Protein 3LUL (pdb70)

B-factor: mean 16.95, std 9.6, range [2.0, 70.74]

Sequence (527 aa):
PTRVIEDKTPSFGIDDDRIFLGEG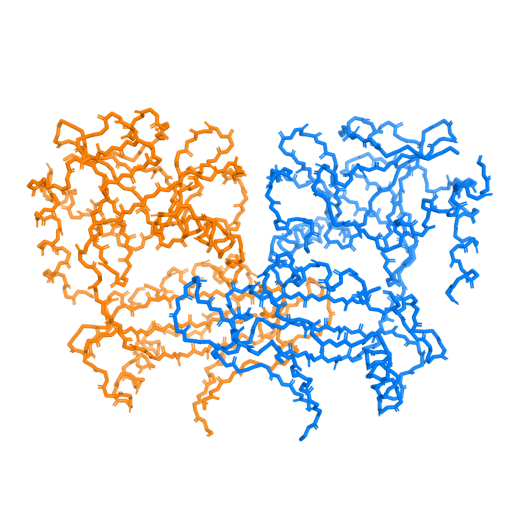LFETIRRVNSSKPSSFAYHWERLGNSARQLGIPFEEIISFDDWFEHLIQKIQKDNLYHGGIIKAILSGGPASSRGLAERGQVSQLIFQTFNYSSIQKHPVRLISINWLRDKANPLLYQLSVNYLEAIIAQQRQAIAVGADDALFFNTENHVTETTCANLFLIENNILYTPRVEDGILLPGITRARLLISSHCQQHKSSVQEISLTKKRIIEDADAVFLTNSLQGIRRVLSLDNIIIFEVNHPIIDKLIFLLNQDEPTRVIEEDKTPSFGIDDRIFLGEGLFETTIRVNSSKPSFAYHWERLGNSARQLGIPFEISFDDWFEEHLIQKIQKDNLYHGGIKAILSGGPASSRGLAERGQVSQLIFQTFNYSIQKHHPVVRRLISINWLRDKANPLYQLSVNYLEAIIAQRQAIAVGADDALFFNTENHVVTETTCANLFLIENNNILYTPRRVVEDGILPGITRARLLISSHCQQHKSVQEISLTKKRIEEDADAVFLTNSLQGIRRVLSLDNIIIFEVNHPIIDKLIFLLNQQDES

Radius of gyration: 24.42 Å; Cα contacts (8 Å, |Δi|>4): 1184; chains: 2; bounding box: 53×57×70 Å

Organism: Legionella pneumophila subsp. pneumophila (strain Philadelphia 1 / ATCC 33152 / DSM 7513) (NCBI:txid272624)

Secondary structure (DSSP, 8-state):
-EEEPPP------TTBGGGGT-EEEEEEEEETTEESS---HHHHHHHHHHHT------HHHHHHHHHHHHHHTT-SSEEEEEEEE--B--SSTT---SSEEEEEEEE------SPEEEEEEEEEE-TT-GGGG-----HHHHHHHHHHHHTT-SEEEEEETTSBEEEESS-EEEEEETTEEEE--GGGT----HHHHHHHHHHHHT--EEE---BHHHHHT-SEEEEEETTTEEEEEEEETTEE-----HHHHHHHHHHHHH-/-EEE---------TTBGGGGT-EEEEEEEEETTEETT---HHHHHHHHHHTT------HHHHHHHHHHHHHHTT-SSEEEEEEEE--B--SSTT---SSEEEEEEEE--PPP-SPEEEEEEEEEE-TT-GGGG-----HHHHHHHHHHHHTT-SEEEEEETTS-EEEESS-EEEEEETTEEEE--GGGT----HHHHHHHHHHHHT--EEE----HHHHHT-SEEEEEETTTEEEEEEEETTEE-----HHHHHHHHHHHH---

Solvent-accessible surface area: 22157 Å² total

InterPro domains:
  IPR001544 Aminotransferase class IV [PF01063] (27-246)
  IPR018300 Aminotransferase, class IV, conserved site [PS00770] (173-202)
  IPR036038 Aminotransferase-like, PLP-dependent enzymes [SSF56752] (20-267)
  IPR043131 Branched-chain-amino-acid aminotransferase-like, N-terminal [G3DSA:3.30.470.10] (1-115)
  IPR043132 Branched-chain-amino-acid aminotransferase-like, C-terminal [G3DSA:3.20.10.10] (116-271)
  IPR050571 Class-IV Pyridoxal-Phosphate-Dependent Aminotransferase [PTHR42743] (18-257)

Structure (mmCIF, N/CA/C/O backbone):
data_3LUL
#
_entry.id   3LUL
#
_cell.length_a   85.008
_cell.length_b   98.498
_cell.length_c   64.599
_cell.angle_alpha   90.000
_cell.angle_beta   90.000
_cell.angle_gamma   90.000
#
_symmetry.space_group_name_H-M   'P 21 21 2'
#
loop_
_entity.id
_entity.type
_entity.pdbx_description
1 polymer '4-amino-4-deoxychorismate lyase'
2 non-polymer 1,2-ETHANEDIOL
3 non-polymer 'PHOSPHATE ION'
4 water water
#
loop_
_atom_site.group_PDB
_atom_site.id
_atom_site.type_symbol
_atom_site.label_atom_id
_atom_site.label_alt_id
_atom_site.label_comp_id
_atom_site.label_asym_id
_atom_site.label_entity_id
_atom_site.label_seq_id
_atom_site.pdbx_PDB_ins_code
_atom_site.Cartn_x
_atom_site.Cartn_y
_atom_site.Cartn_z
_atom_site.occupancy
_atom_site.B_iso_or_equiv
_atom_site.auth_seq_id
_atom_site.auth_comp_id
_atom_site.auth_asym_id
_atom_site.auth_atom_id
_atom_site.pdbx_PDB_model_num
ATOM 9 N N . PRO A 1 3 ? 46.855 -7.906 24.539 1.00 32.02 2 PRO A N 1
ATOM 10 C CA . PRO A 1 3 ? 47.200 -6.918 23.519 1.00 28.76 2 PRO A CA 1
ATOM 11 C C . PRO A 1 3 ? 48.710 -6.556 23.440 1.00 24.45 2 PRO A C 1
ATOM 12 O O . PRO A 1 3 ? 49.047 -5.564 22.778 1.00 20.86 2 PRO A O 1
ATOM 16 N N . THR A 1 4 ? 49.595 -7.327 24.098 1.00 23.04 3 THR A N 1
ATOM 17 C CA . THR A 1 4 ? 51.073 -7.171 23.973 1.00 21.25 3 THR A CA 1
ATOM 18 C C . THR A 1 4 ? 51.729 -8.546 23.781 1.00 21.94 3 THR A C 1
ATOM 19 O O . THR A 1 4 ? 51.602 -9.448 24.629 1.00 25.57 3 THR A O 1
ATOM 23 N N . ARG A 1 5 ? 52.404 -8.733 22.656 1.00 19.62 4 ARG A N 1
ATOM 24 C CA . ARG A 1 5 ? 53.008 -10.007 22.335 1.00 19.43 4 ARG A CA 1
ATOM 25 C C . ARG A 1 5 ? 54.533 -9.912 22.375 1.00 20.04 4 ARG A C 1
ATOM 26 O O . ARG A 1 5 ? 55.101 -9.099 21.662 1.00 16.54 4 ARG A O 1
ATOM 34 N N . VAL A 1 6 ? 55.190 -10.805 23.122 1.00 18.75 5 VAL A N 1
ATOM 35 C CA . VAL A 1 6 ? 56.661 -10.961 23.018 1.00 18.91 5 VAL A CA 1
ATOM 36 C C . VAL A 1 6 ? 57.051 -11.849 21.831 1.00 19.21 5 VAL A C 1
ATOM 37 O O . VAL A 1 6 ? 56.627 -13.011 21.725 1.00 20.61 5 VAL A O 1
ATOM 41 N N . ILE A 1 7 ? 57.874 -11.310 20.941 1.00 19.15 6 ILE A N 1
ATOM 42 C CA . ILE A 1 7 ? 58.384 -12.065 19.824 1.00 20.05 6 ILE A CA 1
ATOM 43 C C . ILE A 1 7 ? 59.673 -12.711 20.301 1.00 25.94 6 ILE A C 1
ATOM 44 O O . ILE A 1 7 ? 60.641 -12.030 20.660 1.00 24.45 6 ILE A O 1
ATOM 49 N N . GLU A 1 8 ? 59.659 -14.042 20.316 1.00 32.48 7 GLU A N 1
ATOM 50 C CA . GLU A 1 8 ? 60.762 -14.852 20.840 1.00 35.93 7 GLU A CA 1
ATOM 51 C C . GLU A 1 8 ? 61.630 -15.309 19.658 1.00 37.84 7 GLU A C 1
ATOM 52 O O . GLU A 1 8 ? 61.250 -15.146 18.489 1.00 38.12 7 GLU A O 1
ATOM 58 N N . ASP A 1 9 ? 62.805 -15.855 19.961 1.00 41.67 8 ASP A N 1
ATOM 59 C CA . ASP A 1 9 ? 63.662 -16.487 18.935 1.00 44.20 8 ASP A CA 1
ATOM 60 C C . ASP A 1 9 ? 62.946 -17.736 18.344 1.00 46.76 8 ASP A C 1
ATOM 61 O O . ASP A 1 9 ? 62.225 -18.431 19.078 1.00 47.58 8 ASP A O 1
ATOM 66 N N . LYS A 1 10 ? 63.152 -18.027 17.052 1.00 49.04 9 LYS A N 1
ATOM 67 C CA . LYS A 1 10 ? 62.566 -19.227 16.415 1.00 50.35 9 LYS A CA 1
ATOM 68 C C . LYS A 1 10 ? 63.262 -19.651 15.112 1.00 51.72 9 LYS A C 1
ATOM 69 O O . LYS A 1 10 ? 64.484 -19.538 14.962 1.00 52.32 9 LYS A O 1
ATOM 76 N N . THR A 1 14 ? 67.104 -15.238 15.436 1.00 49.10 13 THR A N 1
ATOM 77 C CA . THR A 1 14 ? 66.697 -13.862 15.862 1.00 47.37 13 THR A CA 1
ATOM 78 C C . THR A 1 14 ? 65.338 -13.319 15.335 1.00 43.97 13 THR A C 1
ATOM 79 O O . THR A 1 14 ? 65.088 -13.344 14.134 1.00 44.17 13 THR A O 1
ATOM 83 N N . PRO A 1 15 ? 64.487 -12.763 16.231 1.00 39.09 14 PRO A N 1
ATOM 84 C CA . PRO A 1 15 ? 63.182 -12.231 15.788 1.00 35.16 14 PRO A CA 1
ATOM 85 C C . PRO A 1 15 ? 63.235 -10.825 15.163 1.00 30.86 14 PRO A C 1
ATOM 86 O O . PRO A 1 15 ? 64.205 -10.085 15.398 1.00 30.47 14 PRO A O 1
ATOM 90 N N . SER A 1 16 ? 62.216 -10.457 14.379 1.00 25.57 15 SER A N 1
ATOM 91 C CA . SER A 1 16 ? 62.052 -9.041 13.993 1.00 23.85 15 SER A CA 1
ATOM 92 C C . SER A 1 16 ? 60.600 -8.645 13.751 1.00 20.07 15 SER A C 1
ATOM 93 O O . SER A 1 16 ? 59.675 -9.423 13.940 1.00 17.54 15 SER A O 1
ATOM 96 N N . PHE A 1 17 ? 60.434 -7.394 13.356 1.00 16.50 16 PHE A N 1
ATOM 97 C CA . PHE A 1 17 ? 59.119 -6.804 13.162 1.00 15.94 16 PHE A CA 1
ATOM 98 C C . PHE A 1 17 ? 58.749 -6.914 11.689 1.00 14.59 16 PHE A C 1
ATOM 99 O O . PHE A 1 17 ? 59.596 -6.739 10.847 1.00 14.87 16 PHE A O 1
ATOM 107 N N . GLY A 1 18 ? 57.476 -7.161 11.380 1.00 13.67 17 GLY A N 1
ATOM 108 C CA . GLY A 1 18 ? 56.998 -7.199 10.014 1.00 13.55 17 GLY A CA 1
ATOM 109 C C . GLY A 1 18 ? 56.827 -5.839 9.364 1.00 14.09 17 GLY A C 1
ATOM 110 O O . GLY A 1 18 ? 56.690 -4.820 10.053 1.00 10.81 17 GLY A O 1
ATOM 111 N N . ILE A 1 19 ? 56.784 -5.829 8.027 1.00 13.23 18 ILE A N 1
ATOM 112 C CA . ILE A 1 19 ? 56.846 -4.567 7.271 1.00 13.49 18 ILE A CA 1
ATOM 113 C C . ILE A 1 19 ? 55.587 -3.706 7.465 1.00 14.90 18 ILE A C 1
ATOM 114 O O . ILE A 1 19 ? 55.647 -2.497 7.242 1.00 13.36 18 ILE A O 1
ATOM 119 N N . ASP A 1 20 ? 54.473 -4.352 7.853 1.00 12.34 19 ASP A N 1
ATOM 120 C CA A ASP A 1 20 ? 53.227 -3.665 8.240 0.70 14.13 19 ASP A CA 1
ATOM 121 C CA B ASP A 1 20 ? 53.232 -3.646 8.228 0.30 13.07 19 ASP A CA 1
ATOM 122 C C . ASP A 1 20 ? 53.252 -3.094 9.666 1.00 13.48 19 ASP A C 1
ATOM 123 O O . ASP A 1 20 ? 52.311 -2.469 10.099 1.00 12.02 19 ASP A O 1
ATOM 132 N N . ASP A 1 21 ? 54.319 -3.330 10.421 1.00 12.59 20 ASP A N 1
ATOM 133 C CA . ASP A 1 21 ? 54.391 -2.803 11.808 1.00 10.86 20 ASP A CA 1
ATOM 134 C C . ASP A 1 21 ? 54.592 -1.275 11.818 1.00 10.26 20 ASP A C 1
ATOM 135 O O . ASP A 1 21 ? 55.372 -0.718 11.056 1.00 8.32 20 ASP A O 1
ATOM 140 N N . ARG A 1 22 ? 53.872 -0.591 12.706 1.00 10.94 21 ARG A N 1
ATOM 141 C CA . ARG A 1 22 ? 53.919 0.859 12.778 1.00 11.85 21 ARG A CA 1
ATOM 142 C C . ARG A 1 22 ? 55.243 1.430 13.330 1.00 9.15 21 ARG A C 1
ATOM 143 O O . ARG A 1 22 ? 55.483 2.645 13.275 1.00 7.50 21 ARG A O 1
ATOM 151 N N . ILE A 1 23 ? 56.127 0.552 13.784 1.00 9.63 22 ILE A N 1
ATOM 152 C CA . ILE A 1 23 ? 57.493 0.972 14.119 1.00 10.52 22 ILE A CA 1
ATOM 153 C C . ILE A 1 23 ? 58.205 1.619 12.904 1.00 11.10 22 ILE A C 1
ATOM 154 O O . ILE A 1 23 ? 59.070 2.486 13.084 1.00 11.07 22 ILE A O 1
ATOM 159 N N . PHE A 1 24 ? 57.850 1.215 11.685 1.00 9.25 23 PHE A N 1
ATOM 160 C CA . PHE A 1 24 ? 58.463 1.798 10.486 1.00 10.01 23 PHE A CA 1
ATOM 161 C C . PHE A 1 24 ? 57.963 3.202 10.115 1.00 11.77 23 PHE A C 1
ATOM 162 O O . PHE A 1 24 ? 58.508 3.818 9.205 1.00 12.42 23 PHE A O 1
ATOM 170 N N . LEU A 1 25 ? 56.958 3.680 10.859 1.00 10.10 24 LEU A N 1
ATOM 171 C CA . LEU A 1 25 ? 56.507 5.071 10.911 1.00 12.06 24 LEU A CA 1
ATOM 172 C C . LEU A 1 25 ? 57.056 5.840 12.124 1.00 12.53 24 LEU A C 1
ATOM 173 O O . LEU A 1 25 ? 56.777 7.026 12.296 1.00 12.39 24 LEU A O 1
ATOM 178 N N . GLY A 1 26 ? 57.858 5.175 12.953 1.00 10.03 25 GLY A N 1
ATOM 179 C CA . GLY A 1 26 ? 58.391 5.780 14.161 1.00 8.94 25 GLY A CA 1
ATOM 180 C C . GLY A 1 26 ? 57.622 5.466 15.425 1.00 6.51 25 GLY A C 1
ATOM 181 O O . GLY A 1 26 ? 57.989 5.950 16.483 1.00 9.22 25 GLY A O 1
ATOM 182 N N . GLU A 1 27 ? 56.576 4.641 15.331 1.00 7.80 26 GLU A N 1
ATOM 183 C CA . GLU A 1 27 ? 55.803 4.269 16.517 1.00 8.18 26 GLU A CA 1
ATOM 184 C C . GLU A 1 27 ? 56.429 3.084 17.253 1.00 9.70 26 GLU A C 1
ATOM 185 O O . GLU A 1 27 ? 56.002 1.909 17.107 1.00 8.86 26 GLU A O 1
ATOM 191 N N . GLY A 1 28 ? 57.484 3.419 17.994 1.00 7.47 27 GLY A N 1
ATOM 192 C CA . GLY A 1 28 ? 58.238 2.469 18.760 1.00 9.08 27 GLY A CA 1
ATOM 193 C C . GLY A 1 28 ? 58.947 3.133 19.897 1.00 9.05 27 GLY A C 1
ATOM 194 O O . GLY A 1 28 ? 59.377 4.293 19.781 1.00 10.85 27 GLY A O 1
ATOM 195 N N . LEU A 1 29 ? 59.062 2.391 20.989 1.00 6.56 28 LEU A N 1
ATOM 196 C CA . LEU A 1 29 ? 59.721 2.843 22.196 1.00 5.94 28 LEU A CA 1
ATOM 197 C C . LEU A 1 29 ? 60.778 1.817 22.576 1.00 7.97 28 LEU A C 1
ATOM 198 O O . LEU A 1 29 ? 60.653 0.608 22.214 1.00 8.83 28 LEU A O 1
ATOM 203 N N . PHE A 1 30 ? 61.794 2.266 23.316 1.00 8.39 29 PHE A N 1
ATOM 204 C CA . PHE A 1 30 ? 62.838 1.372 23.791 1.00 8.56 29 PHE A CA 1
ATOM 205 C C . PHE A 1 30 ? 63.337 1.666 25.208 1.00 8.95 29 PHE A C 1
ATOM 206 O O . PHE A 1 30 ? 63.160 2.772 25.755 1.00 9.29 29 PHE A O 1
ATOM 214 N N . GLU A 1 31 ? 63.947 0.640 25.816 1.00 9.34 30 GLU A N 1
ATOM 215 C CA . GLU A 1 31 ? 64.671 0.791 27.063 1.00 7.96 30 GLU A CA 1
ATOM 216 C C . GLU A 1 31 ? 65.983 0.072 26.893 1.00 8.12 30 GLU A C 1
ATOM 217 O O . GLU A 1 31 ? 66.011 -0.963 26.267 1.00 8.40 30 GLU A O 1
ATOM 223 N N . THR A 1 32 ? 67.041 0.651 27.447 1.00 8.96 31 THR A N 1
ATOM 224 C CA . THR A 1 32 ? 68.378 0.076 27.447 1.00 10.05 31 THR A CA 1
ATOM 225 C C . THR A 1 32 ? 68.781 -0.163 28.901 1.00 11.38 31 THR A C 1
ATOM 226 O O . THR A 1 32 ? 68.948 0.799 29.679 1.00 12.75 31 THR A O 1
ATOM 230 N N . ILE A 1 33 ? 68.950 -1.444 29.239 1.00 10.27 32 ILE A N 1
ATOM 231 C CA . ILE A 1 33 ? 69.110 -1.901 30.596 1.00 9.66 32 ILE A CA 1
ATOM 232 C C . ILE A 1 33 ? 70.520 -2.481 30.759 1.00 11.29 32 ILE A C 1
ATOM 233 O O . ILE A 1 33 ? 70.933 -3.367 30.010 1.00 11.71 32 ILE A O 1
ATOM 238 N N . ARG A 1 34 ? 71.267 -1.969 31.724 1.00 8.69 33 ARG A N 1
ATOM 239 C CA A ARG A 1 34 ? 72.595 -2.498 31.997 0.50 8.31 33 ARG A CA 1
ATOM 240 C CA B ARG A 1 34 ? 72.593 -2.497 31.998 0.50 8.39 33 ARG A CA 1
ATOM 241 C C . ARG A 1 34 ? 72.464 -3.835 32.742 1.00 10.02 33 ARG A C 1
ATOM 242 O O . ARG A 1 34 ? 71.561 -4.020 33.567 1.00 10.95 33 ARG A O 1
ATOM 257 N N . VAL A 1 35 ? 73.367 -4.773 32.433 1.00 8.20 34 VAL A N 1
ATOM 258 C CA . VAL A 1 35 ? 73.400 -6.075 33.097 1.00 7.11 34 VAL A CA 1
ATOM 259 C C . VAL A 1 35 ? 74.807 -6.234 33.707 1.00 9.56 34 VAL A C 1
ATOM 260 O O . VAL A 1 35 ? 75.817 -6.041 33.006 1.00 7.91 34 VAL A O 1
ATOM 264 N N . ASN A 1 36 ? 74.852 -6.577 34.988 1.00 9.94 35 ASN A N 1
ATOM 265 C CA . ASN A 1 36 ? 76.093 -6.670 35.777 1.00 12.72 35 ASN A CA 1
ATOM 266 C C . ASN A 1 36 ? 76.084 -8.011 36.470 1.00 12.11 35 ASN A C 1
ATOM 267 O O . ASN A 1 36 ? 75.169 -8.312 37.246 1.00 10.86 35 ASN A O 1
ATOM 272 N N . SER A 1 37 ? 77.081 -8.836 36.162 1.00 10.65 36 SER A N 1
ATOM 273 C CA . SER A 1 37 ? 77.208 -10.159 36.685 1.00 13.17 36 SER A CA 1
ATOM 274 C C . SER A 1 37 ? 75.919 -10.968 36.525 1.00 12.92 36 SER A C 1
ATOM 275 O O . SER A 1 37 ? 75.508 -11.649 37.449 1.00 12.37 36 SER A O 1
ATOM 278 N N . SER A 1 38 ? 75.285 -10.851 35.349 1.00 9.30 37 SER A N 1
ATOM 279 C CA . SER A 1 38 ? 74.067 -11.546 34.951 1.00 11.21 37 SER A CA 1
ATOM 280 C C . SER A 1 38 ? 72.769 -10.966 35.537 1.00 12.88 37 SER A C 1
ATOM 281 O O . SER A 1 38 ? 71.731 -11.565 35.334 1.00 14.11 37 SER A O 1
ATOM 284 N N . LYS A 1 39 ? 72.832 -9.864 36.286 1.00 12.32 38 LYS A N 1
ATOM 285 C CA . LYS A 1 39 ? 71.625 -9.292 36.906 1.00 13.32 38 LYS A CA 1
ATOM 286 C C . LYS A 1 39 ? 71.282 -7.974 36.226 1.00 12.21 38 LYS A C 1
ATOM 287 O O . LYS A 1 39 ? 72.135 -7.085 36.135 1.00 12.58 38 LYS A O 1
ATOM 293 N N . PRO A 1 40 ? 70.050 -7.845 35.750 1.00 12.21 39 PRO A N 1
ATOM 294 C CA . PRO A 1 40 ? 69.686 -6.522 35.186 1.00 11.29 39 PRO A CA 1
ATOM 295 C C . PRO A 1 40 ? 69.602 -5.480 36.280 1.00 11.46 39 PRO A C 1
ATOM 296 O O . PRO A 1 40 ? 69.199 -5.782 37.405 1.00 16.06 39 PRO A O 1
ATOM 300 N N . SER A 1 41 ? 70.024 -4.273 35.956 1.00 10.97 40 SER A N 1
ATOM 301 C CA A SER A 1 41 ? 70.102 -3.152 36.866 0.50 13.55 40 SER A CA 1
ATOM 302 C CA B SER A 1 41 ? 70.047 -3.196 36.929 0.50 12.69 40 SER A CA 1
ATOM 303 C C . SER A 1 41 ? 68.803 -2.334 36.747 1.00 12.51 40 SER A C 1
ATOM 304 O O . SER A 1 41 ? 68.431 -1.974 35.654 1.00 9.81 40 SER A O 1
ATOM 309 N N . PHE A 1 42 ? 68.137 -2.037 37.858 1.00 12.62 41 PHE A N 1
ATOM 310 C CA . PHE A 1 42 ? 66.944 -1.165 37.860 1.00 11.51 41 PHE A CA 1
ATOM 311 C C . PHE A 1 42 ? 65.832 -1.574 36.892 1.00 9.03 41 PHE A C 1
ATOM 312 O O . PHE A 1 42 ? 65.211 -0.730 36.218 1.00 10.51 41 PHE A O 1
ATOM 320 N N . ALA A 1 43 ? 65.542 -2.882 36.857 1.00 8.26 42 ALA A N 1
ATOM 321 C CA . ALA A 1 43 ? 64.584 -3.425 35.914 1.00 8.87 42 ALA A CA 1
ATOM 322 C C . ALA A 1 43 ? 63.238 -2.771 36.111 1.00 10.22 42 ALA A C 1
ATOM 323 O O . ALA A 1 43 ? 62.525 -2.550 35.135 1.00 9.36 42 ALA A O 1
ATOM 325 N N . TYR A 1 44 ? 62.885 -2.486 37.376 1.00 9.46 43 TYR A N 1
ATOM 326 C CA . TYR A 1 44 ? 61.584 -1.888 37.684 1.00 9.77 43 TYR A CA 1
ATOM 327 C C . TYR A 1 44 ? 61.460 -0.488 37.119 1.00 6.56 43 TYR A C 1
ATOM 328 O O . TYR A 1 44 ? 60.431 -0.133 36.518 1.00 8.29 43 TYR A O 1
ATOM 350 N N . HIS A 1 46 ? 62.986 0.848 34.634 1.00 8.87 45 HIS A N 1
ATOM 351 C CA . HIS A 1 46 ? 62.893 0.702 33.169 1.00 8.40 45 HIS A CA 1
ATOM 352 C C . HIS A 1 46 ? 61.510 0.278 32.694 1.00 8.62 45 HIS A C 1
ATOM 353 O O . HIS A 1 46 ? 60.946 0.854 31.773 1.00 8.75 45 HIS A O 1
ATOM 360 N N . TRP A 1 47 ? 60.919 -0.702 33.374 1.00 8.05 46 TRP A N 1
ATOM 361 C CA . TRP A 1 47 ? 59.562 -1.134 33.090 1.00 8.67 46 TRP A CA 1
ATOM 362 C C . TRP A 1 47 ? 58.535 -0.005 33.326 1.00 7.96 46 TRP A C 1
ATOM 363 O O . TRP A 1 47 ? 57.596 0.159 32.570 1.00 7.46 46 TRP A O 1
ATOM 374 N N . GLU A 1 48 ? 58.715 0.725 34.405 1.00 8.98 47 GLU A N 1
ATOM 375 C CA . GLU A 1 48 ? 57.816 1.813 34.772 1.00 9.61 47 GLU A CA 1
ATOM 376 C C . GLU A 1 48 ? 57.805 2.910 33.713 1.00 9.51 47 GLU A C 1
ATOM 377 O O . GLU A 1 48 ? 56.760 3.367 33.274 1.00 8.71 47 GLU A O 1
ATOM 383 N N . ARG A 1 49 ? 58.989 3.322 33.284 1.00 7.16 48 ARG A N 1
ATOM 384 C CA . ARG A 1 49 ? 59.098 4.335 32.240 1.00 6.93 48 ARG A CA 1
ATOM 385 C C . ARG A 1 49 ? 58.504 3.903 30.911 1.00 7.36 48 ARG A C 1
ATOM 386 O O . ARG A 1 49 ? 57.750 4.649 30.300 1.00 9.56 48 ARG A O 1
ATOM 394 N N . LEU A 1 50 ? 58.863 2.710 30.455 1.00 7.57 49 LEU A N 1
ATOM 395 C CA . LEU A 1 50 ? 58.326 2.185 29.201 1.00 8.23 49 LEU A CA 1
ATOM 396 C C . LEU A 1 50 ? 56.802 2.136 29.252 1.00 10.35 49 LEU A C 1
ATOM 397 O O . LEU A 1 50 ? 56.143 2.519 28.293 1.00 7.90 49 LEU A O 1
ATOM 402 N N . GLY A 1 51 ? 56.247 1.664 30.376 1.00 9.41 50 GLY A N 1
ATOM 403 C CA . GLY A 1 51 ? 54.782 1.594 30.554 1.00 12.36 50 GLY A CA 1
ATOM 404 C C . GLY A 1 51 ? 54.111 2.956 30.523 1.00 10.13 50 GLY A C 1
ATOM 405 O O . GLY A 1 51 ? 53.043 3.134 29.889 1.00 9.36 50 GLY A O 1
ATOM 406 N N . ASN A 1 52 ? 54.725 3.918 31.202 1.00 12.04 51 ASN A N 1
ATOM 407 C CA . ASN A 1 52 ? 54.244 5.306 31.221 1.00 11.74 51 ASN A CA 1
ATOM 408 C C . ASN A 1 52 ? 54.206 5.915 29.821 1.00 11.32 51 ASN A C 1
ATOM 409 O O . ASN A 1 52 ? 53.188 6.524 29.397 1.00 9.49 51 ASN A O 1
ATOM 414 N N . SER A 1 53 ? 55.297 5.752 29.104 1.00 9.24 52 SER A N 1
ATOM 415 C CA . SER A 1 53 ? 55.367 6.164 27.690 1.00 10.77 52 SER A CA 1
ATOM 416 C C . SER A 1 53 ? 54.394 5.444 26.752 1.00 8.16 52 SER A C 1
ATOM 417 O O . SER A 1 53 ? 53.802 6.105 25.903 1.00 9.63 52 SER A O 1
ATOM 420 N N . ALA A 1 54 ? 54.233 4.119 26.894 1.00 7.67 53 ALA A N 1
ATOM 421 C CA . ALA A 1 54 ? 53.324 3.360 26.063 1.00 8.47 53 ALA A CA 1
ATOM 422 C C . ALA A 1 54 ? 51.896 3.877 26.304 1.00 10.26 53 ALA A C 1
ATOM 423 O O . ALA A 1 54 ? 51.136 4.096 25.364 1.00 12.52 53 ALA A O 1
ATOM 425 N N . ARG A 1 55 ? 51.564 4.107 27.575 1.00 12.98 54 ARG A N 1
ATOM 426 C CA . ARG A 1 55 ? 50.246 4.671 27.943 1.00 14.13 54 ARG A CA 1
ATOM 427 C C . ARG A 1 55 ? 50.013 6.053 27.325 1.00 15.65 54 ARG A C 1
ATOM 428 O O . ARG A 1 55 ? 48.936 6.317 26.786 1.00 14.53 54 ARG A O 1
ATOM 436 N N . GLN A 1 56 ? 51.013 6.925 27.383 1.00 14.44 55 GLN A N 1
ATOM 437 C CA . GLN A 1 56 ? 50.930 8.207 26.702 1.00 14.22 55 GLN A CA 1
ATOM 438 C C . GLN A 1 56 ? 50.644 8.090 25.196 1.00 14.74 55 GLN A C 1
ATOM 439 O O . GLN A 1 56 ? 49.926 8.944 24.634 1.00 18.43 55 GLN A O 1
ATOM 445 N N . LEU A 1 57 ? 51.216 7.089 24.530 1.00 12.36 56 LEU A N 1
ATOM 446 C CA . LEU A 1 57 ? 51.093 6.920 23.067 1.00 13.16 56 LEU A CA 1
ATOM 447 C C . LEU A 1 57 ? 49.913 6.014 22.656 1.00 16.29 56 LEU A C 1
ATOM 448 O O . LEU A 1 57 ? 49.702 5.746 21.455 1.00 16.55 56 LEU A O 1
ATOM 453 N N . GLY A 1 58 ? 49.156 5.539 23.649 1.00 14.26 57 GLY A N 1
ATOM 454 C CA . GLY A 1 58 ? 48.123 4.549 23.396 1.00 14.46 57 GLY A CA 1
ATOM 455 C C . GLY A 1 58 ? 48.569 3.186 22.889 1.00 14.60 57 GLY A C 1
ATOM 456 O O . GLY A 1 58 ? 47.764 2.458 22.355 1.00 15.12 57 GLY A O 1
ATOM 457 N N . ILE A 1 59 ? 49.844 2.840 23.049 1.00 11.23 58 ILE A N 1
ATOM 458 C CA . ILE A 1 59 ? 50.355 1.514 22.723 1.00 11.25 58 ILE A CA 1
ATOM 459 C C . ILE A 1 59 ? 50.091 0.576 23.895 1.00 12.91 58 ILE A C 1
ATOM 460 O O . ILE A 1 59 ? 50.509 0.888 25.042 1.00 13.59 58 ILE A O 1
ATOM 465 N N . PRO A 1 60 ? 49.423 -0.569 23.642 1.00 13.10 59 PRO A N 1
ATOM 466 C CA . PRO A 1 60 ? 49.194 -1.500 24.745 1.00 15.96 59 PRO A CA 1
ATOM 467 C C . PRO A 1 60 ? 50.490 -1.982 25.376 1.00 15.74 59 PRO A C 1
ATOM 468 O O . PRO A 1 60 ? 51.436 -2.253 24.668 1.00 15.64 59 PRO A O 1
ATOM 472 N N . PHE A 1 61 ? 50.531 -2.033 26.707 1.00 15.56 60 PHE A N 1
ATOM 473 C CA . PHE A 1 61 ? 51.663 -2.594 27.427 1.00 15.19 60 PHE A CA 1
ATOM 474 C C . PHE A 1 61 ? 51.120 -3.365 28.623 1.00 18.02 60 PHE A C 1
ATOM 475 O O . PHE A 1 61 ? 51.195 -2.925 29.791 1.00 20.76 60 PHE A O 1
ATOM 483 N N . GLU A 1 62 ? 50.565 -4.515 28.288 1.00 18.88 61 GLU A N 1
ATOM 484 C CA A GLU A 1 62 ? 49.969 -5.450 29.246 0.50 20.94 61 GLU A CA 1
ATOM 485 C CA B GLU A 1 62 ? 49.994 -5.408 29.293 0.50 20.27 61 GLU A CA 1
ATOM 486 C C . GLU A 1 62 ? 51.017 -6.505 29.535 1.00 21.20 61 GLU A C 1
ATOM 487 O O . GLU A 1 62 ? 50.932 -7.650 29.042 1.00 26.15 61 GLU A O 1
ATOM 498 N N . ILE A 1 63 ? 52.037 -6.091 30.252 1.00 16.99 62 ILE A N 1
ATOM 499 C CA A ILE A 1 63 ? 53.132 -6.951 30.691 0.40 15.14 62 ILE A CA 1
ATOM 500 C CA B ILE A 1 63 ? 53.030 -7.023 30.729 0.60 14.21 62 ILE A CA 1
ATOM 501 C C . ILE A 1 63 ? 53.304 -6.597 32.158 1.00 12.74 62 ILE A C 1
ATOM 502 O O . ILE A 1 63 ? 53.585 -5.435 32.466 1.00 10.48 62 ILE A O 1
ATOM 511 N N . SER A 1 64 ? 53.149 -7.553 33.060 1.00 12.05 63 SER A N 1
ATOM 512 C CA . SER A 1 64 ? 53.348 -7.273 34.479 1.00 12.22 63 SER A CA 1
ATOM 513 C C . SER A 1 64 ? 54.823 -7.095 34.719 1.00 10.47 63 SER A C 1
ATOM 514 O O . SER A 1 64 ? 55.640 -7.505 33.887 1.00 10.00 63 SER A O 1
ATOM 517 N N . PHE A 1 65 ? 55.179 -6.461 35.821 1.00 11.08 64 PHE A N 1
ATOM 518 C CA . PHE A 1 65 ? 56.595 -6.361 36.128 1.00 10.39 64 PHE A CA 1
ATOM 519 C C . PHE A 1 65 ? 57.222 -7.757 36.238 1.00 10.44 64 PHE A C 1
ATOM 520 O O . PHE A 1 65 ? 58.315 -7.983 35.757 1.00 9.34 64 PHE A O 1
ATOM 528 N N . ASP A 1 66 ? 56.523 -8.702 36.860 1.00 10.58 65 ASP A N 1
ATOM 529 C CA . ASP A 1 66 ? 57.094 -10.050 37.024 1.00 10.71 65 ASP A CA 1
ATOM 530 C C . ASP A 1 66 ? 57.358 -10.715 35.706 1.00 10.55 65 ASP A C 1
ATOM 531 O O . ASP A 1 66 ? 58.378 -11.336 35.538 1.00 11.10 65 ASP A O 1
ATOM 536 N N . ASP A 1 67 ? 56.431 -10.564 34.765 1.00 9.68 66 ASP A N 1
ATOM 537 C CA . ASP A 1 67 ? 56.596 -11.088 33.437 1.00 10.79 66 ASP A CA 1
ATOM 538 C C . ASP A 1 67 ? 57.808 -10.445 32.727 1.00 8.83 66 ASP A C 1
ATOM 539 O O . ASP A 1 67 ? 58.588 -11.122 32.054 1.00 10.67 66 ASP A O 1
ATOM 544 N N . TRP A 1 68 ? 57.888 -9.119 32.833 1.00 10.52 67 TRP A N 1
ATOM 545 C CA . TRP A 1 68 ? 58.997 -8.354 32.288 1.00 8.60 67 TRP A CA 1
ATOM 546 C C . TRP A 1 68 ? 60.329 -8.858 32.813 1.00 9.39 67 TRP A C 1
ATOM 547 O O . TRP A 1 68 ? 61.258 -9.145 32.045 1.00 8.90 67 TRP A O 1
ATOM 558 N N . PHE A 1 69 ? 60.420 -8.998 34.127 1.00 11.05 68 PHE A N 1
ATOM 559 C CA . PHE A 1 69 ? 61.669 -9.456 34.739 1.00 9.81 68 PHE A CA 1
ATOM 560 C C . PHE A 1 69 ? 62.034 -10.870 34.280 1.00 9.97 68 PHE A C 1
ATOM 561 O O . PHE A 1 69 ? 63.192 -11.157 33.942 1.00 8.40 68 PHE A O 1
ATOM 569 N N . GLU A 1 70 ? 61.037 -11.741 34.249 1.00 9.52 69 GLU A N 1
ATOM 570 C CA . GLU A 1 70 ? 61.250 -13.101 33.768 1.00 9.33 69 GLU A CA 1
ATOM 571 C C . GLU A 1 70 ? 61.782 -13.101 32.355 1.00 10.94 69 GLU A C 1
ATOM 572 O O . GLU A 1 70 ? 62.692 -13.849 32.056 1.00 9.62 69 GLU A O 1
ATOM 578 N N . HIS A 1 71 ? 61.219 -12.270 31.476 1.00 9.99 70 HIS A N 1
ATOM 579 C CA . HIS A 1 71 ? 61.762 -12.168 30.113 1.00 10.57 70 HIS A CA 1
ATOM 580 C C . HIS A 1 71 ? 63.221 -11.736 30.074 1.00 11.02 70 HIS A C 1
ATOM 581 O O . HIS A 1 71 ? 64.028 -12.329 29.342 1.00 10.60 70 HIS A O 1
ATOM 588 N N . LEU A 1 72 ? 63.575 -10.755 30.893 1.00 10.19 71 LEU A N 1
ATOM 589 C CA . LEU A 1 72 ? 64.959 -10.304 30.974 1.00 12.01 71 LEU A CA 1
ATOM 590 C C . LEU A 1 72 ? 65.915 -11.398 31.400 1.00 10.51 71 LEU A C 1
ATOM 591 O O . LEU A 1 72 ? 66.961 -11.598 30.786 1.00 11.39 71 LEU A O 1
ATOM 596 N N . ILE A 1 73 ? 65.572 -12.096 32.469 1.00 10.54 72 ILE A N 1
ATOM 597 C CA . ILE A 1 73 ? 66.443 -13.164 32.995 1.00 11.54 72 ILE A CA 1
ATOM 598 C C . ILE A 1 73 ? 66.576 -14.307 31.998 1.00 10.40 72 ILE A C 1
ATOM 599 O O . ILE A 1 73 ? 67.665 -14.881 31.836 1.00 8.08 72 ILE A O 1
ATOM 604 N N . GLN A 1 74 ? 65.481 -14.673 31.336 1.00 11.43 73 GLN A N 1
ATOM 605 C CA . GLN A 1 74 ? 65.535 -15.752 30.341 1.00 12.07 73 GLN A CA 1
ATOM 606 C C . GLN A 1 74 ? 66.441 -15.417 29.164 1.00 12.96 73 GLN A C 1
ATOM 607 O O . GLN A 1 74 ? 67.170 -16.250 28.641 1.00 10.90 73 GLN A O 1
ATOM 613 N N . LYS A 1 75 ? 66.422 -14.158 28.771 1.00 10.23 74 LYS A N 1
ATOM 614 C CA . LYS A 1 75 ? 67.236 -13.722 27.683 1.00 14.21 74 LYS A CA 1
ATOM 615 C C . LYS A 1 75 ? 68.721 -13.684 28.105 1.00 11.38 74 LYS A C 1
ATOM 616 O O . LYS A 1 75 ? 69.566 -14.112 27.363 1.00 11.51 74 LYS A O 1
ATOM 622 N N . ILE A 1 76 ? 69.008 -13.200 29.315 1.00 11.88 75 ILE A N 1
ATOM 623 C CA . ILE A 1 76 ? 70.359 -13.183 29.870 1.00 13.84 75 ILE A CA 1
ATOM 624 C C . ILE A 1 76 ? 70.939 -14.568 29.877 1.00 15.34 75 ILE A C 1
ATOM 625 O O . ILE A 1 76 ? 72.056 -14.781 29.399 1.00 14.71 75 ILE A O 1
ATOM 630 N N . GLN A 1 77 ? 70.168 -15.520 30.407 1.00 14.31 76 GLN A N 1
ATOM 631 C CA . GLN A 1 77 ? 70.568 -16.915 30.421 1.00 15.41 76 GLN A CA 1
ATOM 632 C C . GLN A 1 77 ? 70.816 -17.533 29.048 1.00 15.10 76 GLN A C 1
ATOM 633 O O . GLN A 1 77 ? 71.843 -18.193 28.809 1.00 13.08 76 GLN A O 1
ATOM 639 N N . LYS A 1 78 ? 69.847 -17.365 28.163 1.00 13.92 77 LYS A N 1
ATOM 640 C CA . LYS A 1 78 ? 69.917 -17.941 26.819 1.00 15.82 77 LYS A CA 1
ATOM 641 C C . LYS A 1 78 ? 71.137 -17.455 26.045 1.00 14.37 77 LYS A C 1
ATOM 642 O O . LYS A 1 78 ? 71.809 -18.241 25.396 1.00 13.69 77 LYS A O 1
ATOM 648 N N . ASP A 1 79 ? 71.446 -16.166 26.174 1.00 14.69 78 ASP A N 1
ATOM 649 C CA . ASP A 1 79 ? 72.590 -15.561 25.481 1.00 14.47 78 ASP A CA 1
ATOM 650 C C . ASP A 1 79 ? 73.921 -15.569 26.242 1.00 14.27 78 ASP A C 1
ATOM 651 O O . ASP A 1 79 ? 74.912 -15.009 25.755 1.00 12.01 78 ASP A O 1
ATOM 656 N N . ASN A 1 80 ? 73.967 -16.174 27.425 1.00 12.69 79 ASN A N 1
ATOM 657 C CA . ASN A 1 80 ? 75.167 -16.148 28.253 1.00 15.67 79 ASN A CA 1
ATOM 658 C C . ASN A 1 80 ? 75.697 -14.766 28.540 1.00 13.30 79 ASN A C 1
ATOM 659 O O . ASN A 1 80 ? 76.884 -14.555 28.591 1.00 13.91 79 ASN A O 1
ATOM 664 N N . LEU A 1 81 ? 74.783 -13.826 28.778 1.00 9.43 80 LEU A N 1
ATOM 665 C CA . LEU A 1 81 ? 75.166 -12.487 29.113 1.00 9.24 80 LEU A CA 1
ATOM 666 C C . LEU A 1 81 ? 75.566 -12.397 30.575 1.00 11.03 80 LEU A C 1
ATOM 667 O O . LEU A 1 81 ? 74.808 -12.784 31.461 1.00 11.51 80 LEU A O 1
ATOM 672 N N . TYR A 1 82 ? 76.780 -11.903 30.813 1.00 8.03 81 TYR A N 1
ATOM 673 C CA . TYR A 1 82 ? 77.269 -11.640 32.152 1.00 8.30 81 TYR A CA 1
ATOM 674 C C . TYR A 1 82 ? 77.404 -10.154 32.438 1.00 8.96 81 TYR A C 1
ATOM 675 O O . TYR A 1 82 ? 76.722 -9.632 33.355 1.00 10.00 81 TYR A O 1
ATOM 684 N N . HIS A 1 83 ? 78.260 -9.455 31.673 1.00 6.14 82 HIS A N 1
ATOM 685 C CA . HIS A 1 83 ? 78.326 -7.995 31.678 1.00 9.38 82 HIS A CA 1
ATOM 686 C C . HIS A 1 83 ? 77.920 -7.498 30.310 1.00 8.63 82 HIS A C 1
ATOM 687 O O . HIS A 1 83 ? 78.482 -7.908 29.291 1.00 9.29 82 HIS A O 1
ATOM 694 N N . GLY A 1 84 ? 76.972 -6.576 30.272 1.00 9.46 83 GLY A N 1
ATOM 695 C CA . GLY A 1 84 ? 76.570 -5.993 28.996 1.00 6.56 83 GLY A CA 1
ATOM 696 C C . GLY A 1 84 ? 75.245 -5.314 29.130 1.00 8.20 83 GLY A C 1
ATOM 697 O O . GLY A 1 84 ? 74.969 -4.702 30.162 1.00 9.49 83 GLY A O 1
ATOM 698 N N . GLY A 1 85 ? 74.446 -5.407 28.088 1.00 8.66 84 GLY A N 1
ATOM 699 C CA . GLY A 1 85 ? 73.185 -4.711 28.057 1.00 9.77 84 GLY A CA 1
ATOM 700 C C . GLY A 1 85 ? 72.091 -5.539 27.436 1.00 8.29 84 GLY A C 1
ATOM 701 O O . GLY A 1 85 ? 72.349 -6.518 26.686 1.00 7.52 84 GLY A O 1
ATOM 702 N N . ILE A 1 86 ? 70.852 -5.126 27.749 1.00 7.48 85 ILE A N 1
ATOM 703 C CA A ILE A 1 86 ? 69.639 -5.652 27.112 0.60 9.21 85 ILE A CA 1
ATOM 704 C CA B ILE A 1 86 ? 69.704 -5.654 27.057 0.40 8.24 85 ILE A CA 1
ATOM 705 C C . ILE A 1 86 ? 68.814 -4.470 26.596 1.00 10.64 85 ILE A C 1
ATOM 706 O O . ILE A 1 86 ? 68.524 -3.552 27.367 1.00 12.66 85 ILE A O 1
ATOM 715 N N . LYS A 1 87 ? 68.449 -4.495 25.320 1.00 9.89 86 LYS A N 1
ATOM 716 C CA . LYS A 1 87 ? 67.567 -3.499 24.715 1.00 10.00 86 LYS A CA 1
ATOM 717 C C . LYS A 1 87 ? 66.201 -4.130 24.519 1.00 11.68 86 LYS A C 1
ATOM 718 O O . LYS A 1 87 ? 66.097 -5.187 23.918 1.00 13.15 86 LYS A O 1
ATOM 724 N N . ALA A 1 88 ? 65.162 -3.461 25.004 1.00 9.39 87 ALA A N 1
ATOM 725 C CA . ALA A 1 88 ? 63.764 -3.888 24.849 1.00 9.41 87 ALA A CA 1
ATOM 726 C C . ALA A 1 88 ? 63.160 -2.893 23.860 1.00 10.23 87 ALA A C 1
ATOM 727 O O . ALA A 1 88 ? 63.305 -1.714 24.045 1.00 11.47 87 ALA A O 1
ATOM 729 N N . ILE A 1 89 ? 62.547 -3.382 22.787 1.00 10.39 88 ILE A N 1
ATOM 730 C CA . ILE A 1 89 ? 61.867 -2.542 21.818 1.00 7.71 88 ILE A CA 1
ATOM 731 C C . ILE A 1 89 ? 60.390 -2.935 21.771 1.00 9.11 88 ILE A C 1
ATOM 732 O O . ILE A 1 89 ? 60.052 -4.086 21.516 1.00 9.44 88 ILE A O 1
ATOM 737 N N . LEU A 1 90 ? 59.529 -1.944 21.987 1.00 7.50 89 LEU A N 1
ATOM 738 C CA . LEU A 1 90 ? 58.070 -2.111 21.967 1.00 7.94 89 LEU A CA 1
ATOM 739 C C . LEU A 1 90 ? 57.548 -1.390 20.746 1.00 9.20 89 LEU A C 1
ATOM 740 O O . LEU A 1 90 ? 57.744 -0.183 20.653 1.00 9.32 89 LEU A O 1
ATOM 745 N N . SER A 1 91 ? 56.923 -2.112 19.816 1.00 8.36 90 SER A N 1
ATOM 746 C CA . SER A 1 91 ? 56.389 -1.496 18.616 1.00 10.23 90 SER A CA 1
ATOM 747 C C . SER A 1 91 ? 54.906 -1.315 18.779 1.00 10.19 90 SER A C 1
ATOM 748 O O . SER A 1 91 ? 54.239 -2.051 19.519 1.00 9.91 90 SER A O 1
ATOM 751 N N . GLY A 1 92 ? 54.376 -0.360 18.017 1.00 10.73 91 GLY A N 1
ATOM 752 C CA . GLY A 1 92 ? 52.949 -0.166 17.930 1.00 11.71 91 GLY A CA 1
ATOM 753 C C . GLY A 1 92 ? 52.281 -1.399 17.334 1.00 14.31 91 GLY A C 1
ATOM 754 O O . GLY A 1 92 ? 51.136 -1.655 17.618 1.00 13.94 91 GLY A O 1
ATOM 755 N N . GLY A 1 93 ? 52.992 -2.133 16.482 1.00 13.02 92 GLY A N 1
ATOM 756 C CA . GLY A 1 93 ? 52.517 -3.409 15.963 1.00 13.41 92 GLY A CA 1
ATOM 757 C C . GLY A 1 93 ? 51.866 -3.278 14.583 1.00 13.85 92 GLY A C 1
ATOM 758 O O . GLY A 1 93 ? 51.668 -2.176 14.073 1.00 12.59 92 GLY A O 1
ATOM 759 N N . PRO A 1 94 ? 51.527 -4.413 13.981 1.00 17.00 93 PRO A N 1
ATOM 760 C CA . PRO A 1 94 ? 50.856 -4.412 12.692 1.00 19.82 93 PRO A CA 1
ATOM 761 C C . PRO A 1 94 ? 49.537 -3.649 12.744 1.00 18.82 93 PRO A C 1
ATOM 762 O O . PRO A 1 94 ? 48.826 -3.672 13.757 1.00 20.30 93 PRO A O 1
ATOM 766 N N . ALA A 1 95 ? 49.245 -2.948 11.681 1.00 17.50 94 ALA A N 1
ATOM 767 C CA . ALA A 1 95 ? 47.992 -2.229 11.586 1.00 19.60 94 ALA A CA 1
ATOM 768 C C . ALA A 1 95 ? 47.712 -1.973 10.131 1.00 22.18 94 ALA A C 1
ATOM 769 O O . ALA A 1 95 ? 48.635 -2.046 9.301 1.00 21.16 94 ALA A O 1
ATOM 771 N N . SER A 1 96 ? 46.444 -1.678 9.822 1.00 21.18 95 SER A N 1
ATOM 772 C CA A SER A 1 96 ? 46.052 -1.233 8.487 0.50 22.60 95 SER A CA 1
ATOM 773 C CA B SER A 1 96 ? 46.084 -1.251 8.473 0.50 22.03 95 SER A CA 1
ATOM 774 C C . SER A 1 96 ? 46.730 0.106 8.178 1.00 23.59 95 SER A C 1
ATOM 775 O O . SER A 1 96 ? 47.183 0.842 9.111 1.00 22.20 95 SER A O 1
ATOM 780 N N . ARG A 1 97 ? 46.788 0.439 6.892 1.00 23.53 96 ARG A N 1
ATOM 781 C CA . ARG A 1 97 ? 47.462 1.665 6.436 1.00 25.36 96 ARG A CA 1
ATOM 782 C C . ARG A 1 97 ? 46.786 2.947 6.940 1.00 23.02 96 ARG A C 1
ATOM 783 O O . ARG A 1 97 ? 45.560 3.052 6.922 1.00 23.85 96 ARG A O 1
ATOM 791 N N . GLY A 1 98 ? 47.600 3.916 7.370 1.00 19.55 97 GLY A N 1
ATOM 792 C CA . GLY A 1 98 ? 47.135 5.249 7.749 1.00 17.69 97 GLY A CA 1
ATOM 793 C C . GLY A 1 98 ? 47.927 5.745 8.947 1.00 20.25 97 GLY A C 1
ATOM 794 O O . GLY A 1 98 ? 48.231 4.975 9.868 1.00 22.08 97 GLY A O 1
ATOM 795 N N . LEU A 1 99 ? 48.258 7.031 8.953 1.00 20.42 98 LEU A N 1
ATOM 796 C CA . LEU A 1 99 ? 49.128 7.590 10.000 1.00 19.18 98 LEU A CA 1
ATOM 797 C C . LEU A 1 99 ? 48.479 7.510 11.405 1.00 20.43 98 LEU A C 1
ATOM 798 O O . LEU A 1 99 ? 49.145 7.240 12.408 1.00 17.99 98 LEU A O 1
ATOM 803 N N . ALA A 1 100 ? 47.172 7.726 11.475 1.00 19.02 99 ALA A N 1
ATOM 804 C CA . ALA A 1 100 ? 46.492 7.679 12.768 1.00 20.48 99 ALA A CA 1
ATOM 805 C C . ALA A 1 100 ? 45.833 6.338 13.070 1.00 21.29 99 ALA A C 1
ATOM 806 O O . ALA A 1 100 ? 45.091 6.252 14.052 1.00 24.29 99 ALA A O 1
ATOM 808 N N . GLU A 1 101 ? 46.082 5.293 12.267 1.00 18.84 100 GLU A N 1
ATOM 809 C CA . GLU A 1 101 ? 45.624 3.942 12.629 1.00 18.74 100 GLU A CA 1
ATOM 810 C C . GLU A 1 101 ? 46.285 3.502 13.935 1.00 19.03 100 GLU A C 1
ATOM 811 O O . GLU A 1 101 ? 47.188 4.158 14.440 1.00 19.51 100 GLU A O 1
ATOM 817 N N . ARG A 1 102 ? 45.842 2.378 14.479 1.00 20.57 101 ARG A N 1
ATOM 818 C CA . ARG A 1 102 ? 46.294 1.935 15.800 1.00 21.20 101 ARG A CA 1
ATOM 819 C C . ARG A 1 102 ? 46.578 0.438 15.774 1.00 20.43 101 ARG A C 1
ATOM 820 O O . ARG A 1 102 ? 45.742 -0.365 15.288 1.00 19.29 101 ARG A O 1
ATOM 828 N N . GLY A 1 103 ? 47.731 0.053 16.311 1.00 16.64 102 GLY A N 1
ATOM 829 C CA . GLY A 1 103 ? 48.044 -1.358 16.493 1.00 17.97 102 GLY A CA 1
ATOM 830 C C . GLY A 1 103 ? 47.211 -1.957 17.624 1.00 17.46 102 GLY A C 1
ATOM 831 O O . GLY A 1 103 ? 47.257 -1.473 18.750 1.00 20.70 102 GLY A O 1
ATOM 832 N N . GLN A 1 104 ? 46.438 -2.997 17.304 1.00 18.74 103 GLN A N 1
ATOM 833 C CA . GLN A 1 104 ? 45.659 -3.713 18.301 1.00 20.37 103 GLN A CA 1
ATOM 834 C C . GLN A 1 104 ? 46.526 -4.516 19.256 1.00 20.14 103 GLN A C 1
ATOM 835 O O . GLN A 1 104 ? 46.142 -4.724 20.428 1.00 19.34 103 GLN A O 1
ATOM 841 N N . VAL A 1 105 ? 47.665 -4.995 18.744 1.00 18.22 104 VAL A N 1
ATOM 842 C CA . VAL A 1 105 ? 48.577 -5.820 19.528 1.00 17.20 104 VAL A CA 1
ATOM 843 C C . VAL A 1 105 ? 50.004 -5.307 19.343 1.00 15.27 104 VAL A C 1
ATOM 844 O O . VAL A 1 105 ? 50.595 -5.440 18.269 1.00 14.62 104 VAL A O 1
ATOM 848 N N . SER A 1 106 ? 50.542 -4.735 20.413 1.00 14.85 105 SER A N 1
ATOM 849 C CA . SER A 1 106 ? 51.886 -4.242 20.402 1.00 13.87 105 SER A CA 1
ATOM 850 C C . SER A 1 106 ? 52.868 -5.465 20.441 1.00 14.87 105 SER A C 1
ATOM 851 O O . SER A 1 106 ? 52.501 -6.548 20.859 1.00 14.88 105 SER A O 1
ATOM 854 N N . GLN A 1 107 ? 54.103 -5.270 19.993 1.00 12.15 106 GLN A N 1
ATOM 855 C CA . GLN A 1 107 ? 55.061 -6.360 19.894 1.00 11.76 106 GLN A CA 1
ATOM 856 C C . GLN A 1 107 ? 56.274 -5.958 20.689 1.00 10.24 106 GLN A C 1
ATOM 857 O O . GLN A 1 107 ? 56.694 -4.802 20.602 1.00 11.59 106 GLN A O 1
ATOM 863 N N . LEU A 1 108 ? 56.858 -6.910 21.413 1.00 8.71 107 LEU A N 1
ATOM 864 C CA . LEU A 1 108 ? 58.000 -6.608 22.290 1.00 9.70 107 LEU A CA 1
ATOM 865 C C . LEU A 1 108 ? 59.125 -7.567 21.965 1.00 10.97 107 LEU A C 1
ATOM 866 O O . LEU A 1 108 ? 58.897 -8.765 21.841 1.00 11.57 107 LEU A O 1
ATOM 871 N N . ILE A 1 109 ? 60.334 -7.034 21.785 1.00 10.16 108 ILE A N 1
ATOM 872 C CA . ILE A 1 109 ? 61.498 -7.868 21.432 1.00 10.60 108 ILE A CA 1
ATOM 873 C C . ILE A 1 109 ? 62.638 -7.451 22.366 1.00 11.12 108 ILE A C 1
ATOM 874 O O . ILE A 1 109 ? 62.820 -6.284 22.627 1.00 13.39 108 ILE A O 1
ATOM 879 N N . PHE A 1 110 ? 63.377 -8.425 22.867 1.00 11.22 109 PHE A N 1
ATOM 880 C CA . PHE A 1 110 ? 64.510 -8.172 23.726 1.00 9.81 109 PHE A CA 1
ATOM 881 C C . PHE A 1 110 ? 65.742 -8.650 22.991 1.00 11.78 109 PHE A C 1
ATOM 882 O O . PHE A 1 110 ? 65.705 -9.749 22.376 1.00 12.11 109 PHE A O 1
ATOM 890 N N . GLN A 1 111 ? 66.824 -7.872 23.058 1.00 8.67 110 GLN A N 1
ATOM 891 C CA . GLN A 1 111 ? 68.114 -8.285 22.454 1.00 9.17 110 GLN A CA 1
ATOM 892 C C . GLN A 1 111 ? 69.249 -7.950 23.394 1.00 10.18 110 GLN A C 1
ATOM 893 O O . GLN A 1 111 ? 69.216 -6.914 24.072 1.00 11.01 110 GLN A O 1
ATOM 899 N N . THR A 1 112 ? 70.205 -8.862 23.507 1.00 10.14 111 THR A N 1
ATOM 900 C CA . THR A 1 112 ? 71.348 -8.596 24.396 1.00 9.54 111 THR A CA 1
ATOM 901 C C . THR A 1 112 ? 72.503 -8.138 23.543 1.00 9.45 111 THR A C 1
ATOM 902 O O . THR A 1 112 ? 72.548 -8.388 22.313 1.00 9.43 111 THR A O 1
ATOM 906 N N . PHE A 1 113 ? 73.481 -7.548 24.206 1.00 8.92 112 PHE A N 1
ATOM 907 C CA . PHE A 1 113 ? 74.685 -7.082 23.541 1.00 10.61 112 PHE A CA 1
ATOM 908 C C . PHE A 1 113 ? 75.801 -6.897 24.564 1.00 10.99 112 PHE A C 1
ATOM 909 O O . PHE A 1 113 ? 75.526 -6.617 25.731 1.00 9.40 112 PHE A O 1
ATOM 917 N N . ASN A 1 114 ? 77.036 -7.087 24.117 1.00 8.75 113 ASN A N 1
ATOM 918 C CA . ASN A 1 114 ? 78.172 -6.607 24.893 1.00 8.89 113 ASN A CA 1
ATOM 919 C C . ASN A 1 114 ? 78.445 -5.202 24.485 1.00 10.83 113 ASN A C 1
ATOM 920 O O . ASN A 1 114 ? 78.104 -4.787 23.349 1.00 10.09 113 ASN A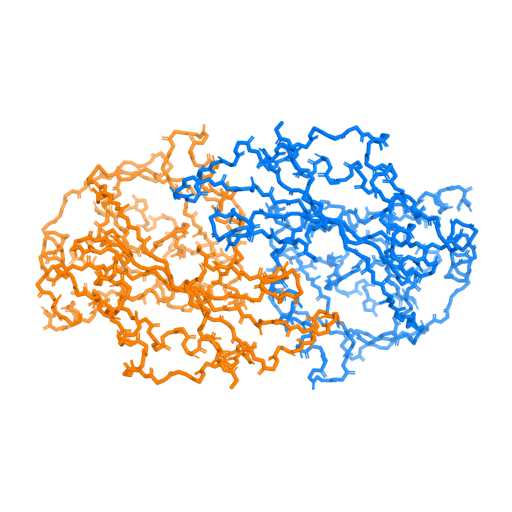 O 1
ATOM 925 N N . TYR A 1 115 ? 79.063 -4.445 25.384 1.00 7.85 114 TYR A N 1
ATOM 926 C CA . TYR A 1 115 ? 79.443 -3.078 25.030 1.00 9.26 114 TYR A CA 1
ATOM 927 C C . TYR A 1 115 ? 80.678 -2.674 25.807 1.00 11.13 114 TYR A C 1
ATOM 928 O O . TYR A 1 115 ? 81.014 -3.295 26.802 1.00 11.03 114 TYR A O 1
ATOM 937 N N . SER A 1 116 ? 81.329 -1.612 25.352 1.00 13.06 115 SER A N 1
ATOM 938 C CA A SER A 1 116 ? 82.555 -1.162 26.012 0.50 14.07 115 SER A CA 1
ATOM 939 C CA B SER A 1 116 ? 82.557 -1.124 25.991 0.50 13.22 115 SER A CA 1
ATOM 940 C C . SER A 1 116 ? 82.292 0.088 26.852 1.00 14.04 115 SER A C 1
ATOM 941 O O . SER A 1 116 ? 81.496 0.945 26.468 1.00 14.13 115 SER A O 1
ATOM 946 N N . ILE A 1 117 ? 82.969 0.155 27.995 1.00 10.40 116 ILE A N 1
ATOM 947 C CA . ILE A 1 117 ? 82.839 1.258 28.933 1.00 12.10 116 ILE A CA 1
ATOM 948 C C . ILE A 1 117 ? 83.917 2.270 28.563 1.00 11.40 116 ILE A C 1
ATOM 949 O O . ILE A 1 117 ? 85.093 1.900 28.437 1.00 10.55 116 ILE A O 1
ATOM 954 N N . GLN A 1 118 ? 83.498 3.506 28.345 1.00 14.76 117 GLN A N 1
ATOM 955 C CA . GLN A 1 118 ? 84.402 4.579 27.900 1.00 16.58 117 GLN A CA 1
ATOM 956 C C . GLN A 1 118 ? 84.465 5.572 29.029 1.00 14.71 117 GLN A C 1
ATOM 957 O O . GLN A 1 118 ? 83.426 6.105 29.424 1.00 15.82 117 GLN A O 1
ATOM 963 N N . LYS A 1 119 ? 85.671 5.822 29.516 1.00 14.04 118 LYS A N 1
ATOM 964 C CA . LYS A 1 119 ? 85.886 6.643 30.688 1.00 13.81 118 LYS A CA 1
ATOM 965 C C . LYS A 1 119 ? 86.556 7.990 30.379 1.00 11.26 118 LYS A C 1
ATOM 966 O O . LYS A 1 119 ? 86.597 8.866 31.263 1.00 10.47 118 LYS A O 1
ATOM 972 N N . HIS A 1 120 ? 87.052 8.191 29.161 1.00 10.49 119 HIS A N 1
ATOM 973 C CA . HIS A 1 120 ? 87.691 9.471 28.839 1.00 7.94 119 HIS A CA 1
ATOM 974 C C . HIS A 1 120 ? 86.674 10.622 28.941 1.00 9.75 119 HIS A C 1
ATOM 975 O O . HIS A 1 120 ? 85.523 10.503 28.457 1.00 10.73 119 HIS A O 1
ATOM 982 N N . PRO A 1 121 ? 87.089 11.754 29.543 1.00 6.97 120 PRO A N 1
ATOM 983 C CA . PRO A 1 121 ? 86.233 12.915 29.592 1.00 8.91 120 PRO A CA 1
ATOM 984 C C . PRO A 1 121 ? 85.881 13.325 28.144 1.00 11.59 120 PRO A C 1
ATOM 985 O O . PRO A 1 121 ? 86.729 13.279 27.268 1.00 11.12 120 PRO A O 1
ATOM 989 N N . VAL A 1 122 ? 84.620 13.650 27.905 1.00 8.58 121 VAL A N 1
ATOM 990 C CA . VAL A 1 122 ? 84.143 13.908 26.561 1.00 9.51 121 VAL A CA 1
ATOM 991 C C . VAL A 1 122 ? 84.229 15.358 26.185 1.00 9.58 121 VAL A C 1
ATOM 992 O O . VAL A 1 122 ? 84.182 16.252 27.053 1.00 9.00 121 VAL A O 1
ATOM 996 N N . ARG A 1 123 ? 84.316 15.574 24.883 1.00 7.78 122 ARG A N 1
ATOM 997 C CA . ARG A 1 123 ? 84.233 16.921 24.266 1.00 7.11 122 ARG A CA 1
ATOM 998 C C . ARG A 1 123 ? 82.856 16.998 23.616 1.00 8.25 122 ARG A C 1
ATOM 999 O O . ARG A 1 123 ? 82.426 16.065 22.887 1.00 9.65 122 ARG A O 1
ATOM 1007 N N . LEU A 1 124 ? 82.135 18.063 23.950 1.00 9.17 123 LEU A N 1
ATOM 1008 C CA . LEU A 1 124 ? 80.815 18.320 23.370 1.00 9.34 123 LEU A CA 1
ATOM 1009 C C . LEU A 1 124 ? 80.826 19.479 22.366 1.00 9.05 123 LEU A C 1
ATOM 1010 O O . LEU A 1 124 ? 81.624 20.380 22.499 1.00 8.36 123 LEU A O 1
ATOM 1015 N N . ILE A 1 125 ? 79.885 19.458 21.423 1.00 8.98 124 ILE A N 1
ATOM 1016 C CA . ILE A 1 125 ? 79.556 20.639 20.608 1.00 7.39 124 ILE A CA 1
ATOM 1017 C C . ILE A 1 125 ? 78.098 21.007 20.858 1.00 10.03 124 ILE A C 1
ATOM 1018 O O . ILE A 1 125 ? 77.289 20.149 21.154 1.00 10.61 124 ILE A O 1
ATOM 1023 N N . SER A 1 126 ? 77.780 22.292 20.733 1.00 8.02 125 SER A N 1
ATOM 1024 C CA . SER A 1 126 ? 76.408 22.760 20.776 1.00 9.91 125 SER A CA 1
ATOM 1025 C C . SER A 1 126 ? 75.753 22.633 19.422 1.00 9.30 125 SER A C 1
ATOM 1026 O O . SER A 1 126 ? 76.336 23.042 18.418 1.00 11.81 125 SER A O 1
ATOM 1029 N N . ILE A 1 127 ? 74.520 22.153 19.383 1.00 7.99 126 ILE A N 1
ATOM 1030 C CA . ILE A 1 127 ? 73.800 22.000 18.116 1.00 9.12 126 ILE A CA 1
ATOM 1031 C C . ILE A 1 127 ? 73.066 23.302 17.856 1.00 10.80 126 ILE A C 1
ATOM 1032 O O . ILE A 1 127 ? 72.524 23.923 18.776 1.00 12.31 126 ILE A O 1
ATOM 1037 N N . ASN A 1 128 ? 73.055 23.712 16.597 1.00 11.38 127 ASN A N 1
ATOM 1038 C CA . ASN A 1 128 ? 72.487 24.999 16.215 1.00 13.22 127 ASN A CA 1
ATOM 1039 C C . ASN A 1 128 ? 70.959 25.036 16.178 1.00 11.83 127 ASN A C 1
ATOM 1040 O O . ASN A 1 128 ? 70.349 26.051 16.522 1.00 13.04 127 ASN A O 1
ATOM 1045 N N . TRP A 1 129 ? 70.328 23.946 15.781 1.00 9.41 128 TRP A N 1
ATOM 1046 C CA . TRP A 1 129 ? 68.870 23.941 15.766 1.00 8.36 128 TRP A CA 1
ATOM 1047 C C . TRP A 1 129 ? 68.311 23.685 17.159 1.00 9.27 128 TRP A C 1
ATOM 1048 O O . TRP A 1 129 ? 68.902 22.951 17.998 1.00 9.10 128 TRP A O 1
ATOM 1059 N N . LEU A 1 130 ? 67.157 24.290 17.418 1.00 9.83 129 LEU A N 1
ATOM 1060 C CA . LEU A 1 130 ? 66.533 24.274 18.737 1.00 9.47 129 LEU A CA 1
ATOM 1061 C C . LEU A 1 130 ? 65.276 23.397 18.748 1.00 10.35 129 LEU A C 1
ATOM 1062 O O . LEU A 1 130 ? 64.640 23.236 17.725 1.00 12.66 129 LEU A O 1
ATOM 1067 N N . ARG A 1 131 ? 64.944 22.833 19.915 1.00 8.38 130 ARG A N 1
ATOM 1068 C CA . ARG A 1 131 ? 63.746 22.029 20.140 1.00 9.65 130 ARG A CA 1
ATOM 1069 C C . ARG A 1 131 ? 62.708 22.784 20.996 1.00 11.77 130 ARG A C 1
ATOM 1070 O O . ARG A 1 131 ? 63.050 23.422 21.963 1.00 9.44 130 ARG A O 1
ATOM 1078 N N . ASP A 1 132 ? 61.432 22.705 20.628 1.00 9.44 131 ASP A N 1
ATOM 1079 C CA . ASP A 1 132 ? 60.379 23.245 21.478 1.00 7.39 131 ASP A CA 1
ATOM 1080 C C . ASP A 1 132 ? 60.176 22.280 22.637 1.00 8.47 131 ASP A C 1
ATOM 1081 O O . ASP A 1 132 ? 59.927 21.088 22.444 1.00 8.82 131 ASP A O 1
ATOM 1086 N N . LYS A 1 133 ? 60.224 22.820 23.859 1.00 10.25 132 LYS A N 1
ATOM 1087 C CA . LYS A 1 133 ? 59.966 22.003 25.040 1.00 9.98 132 LYS A CA 1
ATOM 1088 C C . LYS A 1 133 ? 58.566 21.372 25.059 1.00 12.11 132 LYS A C 1
ATOM 1089 O O . LYS A 1 133 ? 58.362 20.379 25.712 1.00 11.27 132 LYS A O 1
ATOM 1095 N N . ALA A 1 134 ? 57.611 21.992 24.370 1.00 8.80 133 ALA A N 1
ATOM 1096 C CA . ALA A 1 134 ? 56.262 21.489 24.209 1.00 10.31 133 ALA A CA 1
ATOM 1097 C C . ALA A 1 134 ? 56.108 20.356 23.174 1.00 12.14 133 ALA A C 1
ATOM 1098 O O . ALA A 1 134 ? 55.033 19.822 23.022 1.00 10.86 133 ALA A O 1
ATOM 1100 N N . ASN A 1 135 ? 57.163 19.998 22.457 1.00 8.89 134 ASN A N 1
ATOM 1101 C CA . ASN A 1 135 ? 57.100 18.900 21.497 1.00 8.79 134 ASN A CA 1
ATOM 1102 C C . ASN A 1 135 ? 57.258 17.609 22.294 1.00 9.85 134 ASN A C 1
ATOM 1103 O O . ASN A 1 135 ? 58.313 17.403 22.877 1.00 8.89 134 ASN A O 1
ATOM 1108 N N . PRO A 1 136 ? 56.225 16.753 22.318 1.00 8.84 135 PRO A N 1
ATOM 1109 C CA . PRO A 1 136 ? 56.228 15.590 23.188 1.00 11.75 135 PRO A CA 1
ATOM 1110 C C . PRO A 1 136 ? 57.261 14.554 22.872 1.00 12.59 135 PRO A C 1
ATOM 1111 O O . PRO A 1 136 ? 57.590 13.740 23.733 1.00 14.20 135 PRO A O 1
ATOM 1115 N N . LEU A 1 137 ? 57.801 14.580 21.667 1.00 11.76 136 LEU A N 1
ATOM 1116 C CA A LEU A 1 137 ? 58.795 13.603 21.244 0.70 12.30 136 LEU A CA 1
ATOM 1117 C CA B LEU A 1 137 ? 58.781 13.567 21.263 0.30 11.44 136 LEU A CA 1
ATOM 1118 C C . LEU A 1 137 ? 59.971 13.514 22.203 1.00 11.25 136 LEU A C 1
ATOM 1119 O O . LEU A 1 137 ? 60.472 12.433 22.496 1.00 13.45 136 LEU A O 1
ATOM 1128 N N . TYR A 1 138 ? 60.419 14.669 22.694 1.00 8.04 137 TYR A N 1
ATOM 1129 C CA . TYR A 1 138 ? 61.678 14.739 23.415 1.00 10.82 137 TYR A CA 1
ATOM 1130 C C . TYR A 1 138 ? 61.669 14.194 24.835 1.00 12.77 137 TYR A C 1
ATOM 1131 O O . TYR A 1 138 ? 62.734 14.065 25.472 1.00 15.74 137 TYR A O 1
ATOM 1140 N N . GLN A 1 139 ? 60.502 13.863 25.351 1.00 10.86 138 GLN A N 1
ATOM 1141 C CA . GLN A 1 139 ? 60.389 13.196 26.659 1.00 12.69 138 GLN A CA 1
ATOM 1142 C C . GLN A 1 139 ? 60.157 11.677 26.535 1.00 12.97 138 GLN A C 1
ATOM 1143 O O . GLN A 1 139 ? 60.041 10.991 27.559 1.00 14.03 138 GLN A O 1
ATOM 1149 N N . LEU A 1 140 ? 60.131 11.165 25.300 1.00 11.80 139 LEU A N 1
ATOM 1150 C CA . LEU A 1 140 ? 59.952 9.732 24.987 1.00 9.47 139 LEU A CA 1
ATOM 1151 C C . LEU A 1 140 ? 61.244 9.092 24.483 1.00 9.77 139 LEU A C 1
ATOM 1152 O O . LEU A 1 140 ? 61.933 9.652 23.627 1.00 12.41 139 LEU A O 1
ATOM 1181 N N . SER A 1 142 ? 62.091 6.952 22.179 1.00 13.21 141 SER A N 1
ATOM 1182 C CA . SER A 1 142 ? 61.496 6.359 20.964 1.00 9.71 141 SER A CA 1
ATOM 1183 C C . SER A 1 142 ? 62.550 5.938 19.963 1.00 11.39 141 SER A C 1
ATOM 1184 O O . SER A 1 142 ? 63.754 6.254 20.101 1.00 13.07 141 SER A O 1
ATOM 1187 N N . VAL A 1 143 ? 62.091 5.282 18.905 1.00 8.62 142 VAL A N 1
ATOM 1188 C CA . VAL A 1 143 ? 62.957 4.891 17.777 1.00 10.85 142 VAL A CA 1
ATOM 1189 C C . VAL A 1 143 ? 63.284 6.044 16.837 1.00 10.66 142 VAL A C 1
ATOM 1190 O O . VAL A 1 143 ? 63.984 5.896 15.834 1.00 14.16 142 VAL A O 1
ATOM 1194 N N . ASN A 1 144 ? 62.780 7.227 17.153 1.00 7.45 143 ASN A N 1
ATOM 1195 C CA . ASN A 1 144 ? 62.938 8.394 16.273 1.00 7.40 143 ASN A CA 1
ATOM 1196 C C . ASN A 1 144 ? 64.221 9.148 16.574 1.00 9.96 143 ASN A C 1
ATOM 1197 O O . ASN A 1 144 ? 64.171 10.333 16.978 1.00 12.19 143 ASN A O 1
ATOM 1202 N N . TYR A 1 145 ? 65.367 8.491 16.389 1.00 9.10 144 TYR A N 1
ATOM 1203 C CA . TYR A 1 145 ? 66.673 9.067 16.754 1.00 9.88 144 TYR A CA 1
ATOM 1204 C C . TYR A 1 145 ? 67.530 9.620 15.599 1.00 9.82 144 TYR A C 1
ATOM 1205 O O . TYR A 1 145 ? 68.723 9.807 15.778 1.00 10.47 144 TYR A O 1
ATOM 1214 N N . LEU A 1 146 ? 66.920 9.922 14.448 1.00 7.76 145 LEU A N 1
ATOM 1215 C CA . LEU A 1 146 ? 67.694 10.477 13.347 1.00 7.92 145 LEU A CA 1
ATOM 1216 C C . LEU A 1 146 ? 68.312 11.845 13.673 1.00 8.52 145 LEU A C 1
ATOM 1217 O O . LEU A 1 146 ? 69.468 12.126 13.302 1.00 9.40 145 LEU A O 1
ATOM 1222 N N . GLU A 1 147 ? 67.569 12.685 14.380 1.00 10.26 146 GLU A N 1
ATOM 1223 C CA . GLU A 1 147 ? 68.121 13.956 14.866 1.00 12.25 146 GLU A CA 1
ATOM 1224 C C . GLU A 1 147 ? 69.403 13.733 15.650 1.00 11.04 146 GLU A C 1
ATOM 1225 O O . GLU A 1 147 ? 70.405 14.390 15.401 1.00 10.37 146 GLU A O 1
ATOM 1231 N N . ALA A 1 148 ? 69.385 12.784 16.580 1.00 10.75 147 ALA A N 1
ATOM 1232 C CA . ALA A 1 148 ? 70.553 12.456 17.369 1.00 10.70 147 ALA A CA 1
ATOM 1233 C C . ALA A 1 148 ? 71.688 11.888 16.535 1.00 10.32 147 ALA A C 1
ATOM 1234 O O . ALA A 1 148 ? 72.841 12.234 16.760 1.00 11.45 147 ALA A O 1
ATOM 1236 N N . ILE A 1 149 ? 71.375 10.995 15.593 1.00 9.43 148 ILE A N 1
ATOM 1237 C CA . ILE A 1 149 ? 72.390 10.475 14.638 1.00 7.68 148 ILE A CA 1
ATOM 1238 C C . ILE A 1 149 ? 73.133 11.602 13.864 1.00 7.62 148 ILE A C 1
ATOM 1239 O O . ILE A 1 149 ? 74.356 11.635 13.847 1.00 8.37 148 ILE A O 1
ATOM 1244 N N . ILE A 1 150 ? 72.376 12.508 13.282 1.00 9.58 149 ILE A N 1
ATOM 1245 C CA . ILE A 1 150 ? 72.931 13.622 12.509 1.00 10.56 149 ILE A CA 1
ATOM 1246 C C . ILE A 1 150 ? 73.836 14.470 13.414 1.00 10.64 149 ILE A C 1
ATOM 1247 O O . ILE A 1 150 ? 74.954 14.859 13.020 1.00 8.33 149 ILE A O 1
ATOM 1252 N N . ALA A 1 151 ? 73.328 14.782 14.607 1.00 10.28 150 ALA A N 1
ATOM 1253 C CA . ALA A 1 151 ? 74.069 15.574 15.594 1.00 9.68 150 ALA A CA 1
ATOM 1254 C C . ALA A 1 151 ? 75.367 14.896 15.986 1.00 9.48 150 ALA A C 1
ATOM 1255 O O . ALA A 1 151 ? 76.432 15.533 16.006 1.00 9.89 150 ALA A O 1
ATOM 1257 N N . GLN A 1 152 ? 75.304 13.608 16.312 1.00 9.83 151 GLN A N 1
ATOM 1258 C CA A GLN A 1 152 ? 76.481 12.828 16.702 0.70 9.15 151 GLN A CA 1
ATOM 1259 C CA B GLN A 1 152 ? 76.537 12.946 16.729 0.30 9.90 151 GLN A CA 1
ATOM 1260 C C . GLN A 1 152 ? 77.536 12.808 15.569 1.00 10.09 151 GLN A C 1
ATOM 1261 O O . GLN A 1 152 ? 78.754 12.902 15.802 1.00 11.60 151 GLN A O 1
ATOM 1272 N N . ARG A 1 153 ? 77.057 12.649 14.348 1.00 10.15 152 ARG A N 1
ATOM 1273 C CA . ARG A 1 153 ? 77.960 12.658 13.181 1.00 12.11 152 ARG A CA 1
ATOM 1274 C C . ARG A 1 153 ? 78.683 14.019 13.032 1.00 12.17 152 ARG A C 1
ATOM 1275 O O . ARG A 1 153 ? 79.881 14.059 12.683 1.00 11.67 152 ARG A O 1
ATOM 1283 N N . GLN A 1 154 ? 77.958 15.121 13.295 1.00 10.11 153 GLN A N 1
ATOM 1284 C CA . GLN A 1 154 ? 78.562 16.462 13.293 1.00 13.65 153 GLN A CA 1
ATOM 1285 C C . GLN A 1 154 ? 79.634 16.569 14.368 1.00 12.88 153 GLN A C 1
ATOM 1286 O O . GLN A 1 154 ? 80.693 17.167 14.136 1.00 10.60 153 GLN A O 1
ATOM 1292 N N . ALA A 1 155 ? 79.363 15.985 15.554 1.00 10.53 154 ALA A N 1
ATOM 1293 C CA . ALA A 1 155 ? 80.323 16.026 16.659 1.00 8.74 154 ALA A CA 1
ATOM 1294 C C . ALA A 1 155 ? 81.612 15.276 16.278 1.00 11.59 154 ALA A C 1
ATOM 1295 O O . ALA A 1 155 ? 82.723 15.822 16.412 1.00 10.53 154 ALA A O 1
ATOM 1297 N N . ILE A 1 156 ? 81.450 14.057 15.746 1.00 10.29 155 ILE A N 1
ATOM 1298 C CA . ILE A 1 156 ? 82.593 13.222 15.333 1.00 11.14 155 ILE A CA 1
ATOM 1299 C C . ILE A 1 156 ? 83.402 13.891 14.218 1.00 14.10 155 ILE A C 1
ATOM 1300 O O . ILE A 1 156 ? 84.636 13.804 14.230 1.00 12.87 155 ILE A O 1
ATOM 1305 N N . ALA A 1 157 ? 82.720 14.592 13.312 1.00 10.81 156 ALA A N 1
ATOM 1306 C CA . ALA A 1 157 ? 83.399 15.269 12.184 1.00 12.58 156 ALA A CA 1
ATOM 1307 C C . ALA A 1 157 ? 84.443 16.279 12.645 1.00 13.95 156 ALA A C 1
ATOM 1308 O O . ALA A 1 157 ? 85.468 16.465 11.954 1.00 11.73 156 ALA A O 1
ATOM 1310 N N . VAL A 1 158 ? 84.201 16.934 13.783 1.00 11.11 157 VAL A N 1
ATOM 1311 C CA . VAL A 1 158 ? 85.166 17.910 14.320 1.00 13.39 157 VAL A CA 1
ATOM 1312 C C . VAL A 1 158 ? 85.983 17.362 15.501 1.00 17.04 157 VAL A C 1
ATOM 1313 O O . VAL A 1 158 ? 86.614 18.135 16.217 1.00 18.84 157 VAL A O 1
ATOM 1317 N N . GLY A 1 159 ? 85.965 16.049 15.716 1.00 15.43 158 GLY A N 1
ATOM 1318 C CA . GLY A 1 159 ? 86.758 15.413 16.756 1.00 17.97 158 GLY A CA 1
ATOM 1319 C C . GLY A 1 159 ? 86.173 15.479 18.158 1.00 18.82 158 GLY A C 1
ATOM 1320 O O . GLY A 1 159 ? 86.896 15.271 19.134 1.00 21.10 158 GLY A O 1
ATOM 1321 N N . ALA A 1 160 ? 84.874 15.788 18.256 1.00 16.47 159 ALA A N 1
ATOM 1322 C CA . ALA A 1 160 ? 84.128 15.776 19.509 1.00 16.39 159 ALA A CA 1
ATOM 1323 C C . ALA A 1 160 ? 83.458 14.422 19.669 1.00 14.03 159 ALA A C 1
ATOM 1324 O O . ALA A 1 160 ? 83.383 13.611 18.730 1.00 17.58 159 ALA A O 1
ATOM 1326 N N . ASP A 1 161 ? 82.966 14.168 20.867 1.00 11.16 160 ASP A N 1
ATOM 1327 C CA . ASP A 1 161 ? 82.415 12.865 21.209 1.00 9.69 160 ASP A CA 1
ATOM 1328 C C . ASP A 1 161 ? 80.888 12.870 21.155 1.00 12.49 160 ASP A C 1
ATOM 1329 O O . ASP A 1 161 ? 80.246 11.823 20.938 1.00 13.45 160 ASP A O 1
ATOM 1334 N N . ASP A 1 162 ? 80.268 14.009 21.420 1.00 10.87 161 ASP A N 1
ATOM 1335 C CA . ASP A 1 162 ? 78.796 14.022 21.595 1.00 10.29 161 ASP A CA 1
ATOM 1336 C C . ASP A 1 162 ? 78.344 15.450 21.334 1.00 9.78 161 ASP A C 1
ATOM 1337 O O . ASP A 1 162 ? 79.170 16.380 21.247 1.00 9.76 161 ASP A O 1
ATOM 1342 N N . ALA A 1 163 ? 77.036 15.611 21.178 1.00 8.39 162 ALA A N 1
ATOM 1343 C CA . ALA A 1 163 ? 76.423 16.879 20.803 1.00 9.16 162 ALA A CA 1
ATOM 1344 C C . ALA A 1 163 ? 75.358 17.221 21.850 1.00 9.88 162 ALA A C 1
ATOM 1345 O O . ALA A 1 163 ? 74.650 16.320 22.325 1.00 9.10 162 ALA A O 1
ATOM 1347 N N . LEU A 1 164 ? 75.308 18.502 22.237 1.00 9.70 163 LEU A N 1
ATOM 1348 C CA . LEU A 1 164 ? 74.402 19.039 23.243 1.00 6.89 163 LEU A CA 1
ATOM 1349 C C . LEU A 1 164 ? 73.278 19.887 22.601 1.00 8.31 163 LEU A C 1
ATOM 1350 O O . LEU A 1 164 ? 73.516 20.801 21.834 1.00 7.43 163 LEU A O 1
ATOM 1355 N N . PHE A 1 165 ? 72.045 19.563 22.940 1.00 6.53 164 PHE A N 1
ATOM 1356 C CA . PHE A 1 165 ? 70.883 20.223 22.391 1.00 6.55 164 PHE A CA 1
ATOM 1357 C C . PHE A 1 165 ? 70.359 21.280 23.364 1.00 10.38 164 PHE A C 1
ATOM 1358 O O . PHE A 1 165 ? 70.456 21.112 24.563 1.00 9.40 164 PHE A O 1
ATOM 1366 N N . PHE A 1 166 ? 69.739 22.314 22.795 1.00 11.22 165 PHE A N 1
ATOM 1367 C CA . PHE A 1 166 ? 69.083 23.411 23.485 1.00 11.15 165 PHE A CA 1
ATOM 1368 C C . PHE A 1 166 ? 67.657 23.516 23.001 1.00 11.24 165 PHE A C 1
ATOM 1369 O O . PHE A 1 166 ? 67.352 23.143 21.855 1.00 9.21 165 PHE A O 1
ATOM 1377 N N . ASN A 1 167 ? 66.809 24.052 23.862 1.00 9.10 166 ASN A N 1
ATOM 1378 C CA . ASN A 1 167 ? 65.421 24.297 23.523 1.00 7.38 166 ASN A CA 1
ATOM 1379 C C . ASN A 1 167 ? 65.203 25.701 22.961 1.00 7.24 166 ASN A C 1
ATOM 1380 O O . ASN A 1 167 ? 66.127 26.517 22.894 1.00 9.88 166 ASN A O 1
ATOM 1385 N N . THR A 1 168 ? 63.968 25.978 22.517 1.00 9.76 167 THR A N 1
ATOM 1386 C CA . THR A 1 168 ? 63.652 27.273 21.912 1.00 11.92 167 THR A CA 1
ATOM 1387 C C . THR A 1 168 ? 63.582 28.430 22.919 1.00 12.88 167 THR A C 1
ATOM 1388 O O . THR A 1 168 ? 63.421 29.561 22.540 1.00 13.74 167 THR A O 1
ATOM 1392 N N . GLU A 1 169 ? 63.667 28.147 24.203 1.00 10.26 168 GLU A N 1
ATOM 1393 C CA . GLU A 1 169 ? 63.879 29.189 25.199 1.00 11.19 168 GLU A CA 1
ATOM 1394 C C . GLU A 1 169 ? 65.386 29.335 25.542 1.00 11.72 168 GLU A C 1
ATOM 1395 O O . GLU A 1 169 ? 65.716 29.894 26.567 1.00 13.73 168 GLU A O 1
ATOM 1401 N N . ASN A 1 170 ? 66.264 28.819 24.682 1.00 12.80 169 ASN A N 1
ATOM 1402 C CA . ASN A 1 170 ? 67.732 28.825 24.862 1.00 14.37 169 ASN A CA 1
ATOM 1403 C C . ASN A 1 170 ? 68.236 28.196 26.173 1.00 12.68 169 ASN A C 1
ATOM 1404 O O . ASN A 1 170 ? 69.221 28.637 26.747 1.00 12.81 169 ASN A O 1
ATOM 1409 N N . HIS A 1 171 ? 67.558 27.141 26.596 1.00 10.14 170 HIS A N 1
ATOM 1410 C CA . HIS A 1 171 ? 67.931 26.381 27.769 1.00 10.06 170 HIS A CA 1
ATOM 1411 C C . HIS A 1 171 ? 68.490 25.024 27.349 1.00 11.04 170 HIS A C 1
ATOM 1412 O O . HIS A 1 171 ? 67.989 24.414 26.404 1.00 8.22 170 HIS A O 1
ATOM 1419 N N . VAL A 1 172 ? 69.511 24.575 28.075 1.00 9.52 171 VAL A N 1
ATOM 1420 C CA . VAL A 1 172 ? 70.124 23.248 27.866 1.00 9.15 171 VAL A CA 1
ATOM 1421 C C . VAL A 1 172 ? 69.090 22.176 28.089 1.00 8.65 171 VAL A C 1
ATOM 1422 O O . VAL A 1 172 ? 68.273 22.271 29.020 1.00 10.01 171 VAL A O 1
ATOM 1426 N N . THR A 1 173 ? 69.118 21.129 27.256 1.00 7.26 172 THR A N 1
ATOM 1427 C CA . THR A 1 173 ? 68.304 19.971 27.500 1.00 6.72 172 THR A CA 1
ATOM 1428 C C . THR A 1 173 ? 69.225 18.758 27.834 1.00 8.91 172 THR A C 1
ATOM 1429 O O . THR A 1 173 ? 69.500 18.475 28.993 1.00 10.37 172 THR A O 1
ATOM 1433 N N . GLU A 1 174 ? 69.750 18.112 26.812 1.00 8.41 173 GLU A N 1
ATOM 1434 C CA . GLU A 1 174 ? 70.442 16.837 26.984 1.00 7.97 173 GLU A CA 1
ATOM 1435 C C . GLU A 1 174 ? 71.324 16.604 25.771 1.00 9.91 173 GLU A C 1
ATOM 1436 O O . GLU A 1 174 ? 71.286 17.395 24.802 1.00 8.51 173 GLU A O 1
ATOM 1442 N N . THR A 1 175 ? 72.127 15.522 25.808 1.00 7.89 174 THR A N 1
ATOM 1443 C CA . THR A 1 175 ? 72.938 15.188 24.639 1.00 9.32 174 THR A CA 1
ATOM 1444 C C . THR A 1 175 ? 72.189 14.190 23.734 1.00 10.41 174 THR A C 1
ATOM 1445 O O . THR A 1 175 ? 70.967 14.031 23.822 1.00 11.11 174 THR A O 1
ATOM 1449 N N . THR A 1 176 ? 72.924 13.494 22.869 1.00 10.31 175 THR A N 1
ATOM 1450 C CA . THR A 1 176 ? 72.322 12.504 22.006 1.00 9.10 175 THR A CA 1
ATOM 1451 C C . THR A 1 176 ? 71.985 11.205 22.733 1.00 12.51 175 THR A C 1
ATOM 1452 O O . THR A 1 176 ? 71.250 10.362 22.181 1.00 15.48 175 THR A O 1
ATOM 1456 N N . CYS A 1 177 ? 72.463 11.052 23.974 1.00 10.87 176 CYS A N 1
ATOM 1457 C CA . CYS A 1 177 ? 72.339 9.788 24.691 1.00 12.71 176 CYS A CA 1
ATOM 1458 C C . CYS A 1 177 ? 72.423 9.875 26.203 1.00 10.86 176 CYS A C 1
ATOM 1459 O O . CYS A 1 177 ? 72.397 8.842 26.866 1.00 12.44 176 CYS A O 1
ATOM 1462 N N . ALA A 1 178 ? 72.446 11.093 26.769 1.00 11.41 177 ALA A N 1
ATOM 1463 C CA . ALA A 1 178 ? 72.711 11.259 28.177 1.00 10.88 177 ALA A CA 1
ATOM 1464 C C . ALA A 1 178 ? 72.129 12.563 28.711 1.00 7.47 177 ALA A C 1
ATOM 1465 O O . ALA A 1 178 ? 71.988 13.572 27.980 1.00 10.05 177 ALA A O 1
ATOM 1467 N N . ASN A 1 179 ? 71.736 12.547 29.983 1.00 7.90 178 ASN A N 1
ATOM 1468 C CA . ASN A 1 179 ? 71.380 13.806 30.663 1.00 8.18 178 ASN A CA 1
ATOM 1469 C C . ASN A 1 179 ? 72.640 14.580 31.086 1.00 7.65 178 ASN A C 1
ATOM 1470 O O . ASN A 1 179 ? 73.722 14.015 31.190 1.00 7.67 178 ASN A O 1
ATOM 1475 N N . LEU A 1 180 ? 72.466 15.858 31.374 1.00 6.77 179 LEU A N 1
ATOM 1476 C CA . LEU A 1 180 ? 73.563 16.756 31.775 1.00 6.97 179 LEU A CA 1
ATOM 1477 C C . LEU A 1 180 ? 73.378 17.311 33.162 1.00 7.41 179 LEU A C 1
ATOM 1478 O O . LEU A 1 180 ? 72.283 17.733 33.529 1.00 7.88 179 LEU A O 1
ATOM 1483 N N . PHE A 1 181 ? 74.485 17.389 33.912 1.00 6.74 180 PHE A N 1
ATOM 1484 C CA . PHE A 1 181 ? 74.518 18.031 35.209 1.00 5.98 180 PHE A CA 1
ATOM 1485 C C . PHE A 1 181 ? 75.685 19.005 35.185 1.00 9.93 180 PHE A C 1
ATOM 1486 O O . PHE A 1 181 ? 76.667 18.783 34.451 1.00 8.07 180 PHE A O 1
ATOM 1494 N N . LEU A 1 182 ? 75.583 20.063 35.974 1.00 8.11 181 LEU A N 1
ATOM 1495 C CA . LEU A 1 182 ? 76.740 20.921 36.199 1.00 8.71 181 LEU A CA 1
ATOM 1496 C C . LEU A 1 182 ? 76.911 21.274 37.653 1.00 9.94 181 LEU A C 1
ATOM 1497 O O . LEU A 1 182 ? 75.954 21.206 38.468 1.00 8.92 181 LEU A O 1
ATOM 1502 N N . ILE A 1 183 ? 78.147 21.622 37.993 1.00 7.16 182 ILE A N 1
ATOM 1503 C CA . ILE A 1 183 ? 78.474 22.023 39.357 1.00 8.18 182 ILE A CA 1
ATOM 1504 C C . ILE A 1 183 ? 78.949 23.482 39.337 1.00 8.23 182 ILE A C 1
ATOM 1505 O O . ILE A 1 183 ? 79.780 23.862 38.500 1.00 10.59 182 ILE A O 1
ATOM 1510 N N . GLU A 1 184 ? 78.416 24.287 40.253 1.00 8.51 183 GLU A N 1
ATOM 1511 C CA . GLU A 1 184 ? 78.856 25.675 40.457 1.00 8.95 183 GLU A CA 1
ATOM 1512 C C . GLU A 1 184 ? 78.789 25.982 41.948 1.00 9.17 183 GLU A C 1
ATOM 1513 O O . GLU A 1 184 ? 77.747 25.820 42.590 1.00 7.46 183 GLU A O 1
ATOM 1519 N N . ASN A 1 185 ? 79.924 26.378 42.500 1.00 8.85 184 ASN A N 1
ATOM 1520 C CA . ASN A 1 185 ? 80.027 26.719 43.919 1.00 8.84 184 ASN A CA 1
ATOM 1521 C C . ASN A 1 185 ? 79.477 25.592 44.825 1.00 10.17 184 ASN A C 1
ATOM 1522 O O . ASN A 1 185 ? 78.684 25.827 45.734 1.00 8.39 184 ASN A O 1
ATOM 1527 N N . ASN A 1 186 ? 79.905 24.369 44.517 1.00 9.36 185 ASN A N 1
ATOM 1528 C CA . ASN A 1 186 ? 79.575 23.156 45.265 1.00 10.93 185 ASN A CA 1
ATOM 1529 C C . ASN A 1 186 ? 78.075 22.830 45.307 1.00 12.45 185 ASN A C 1
ATOM 1530 O O . ASN A 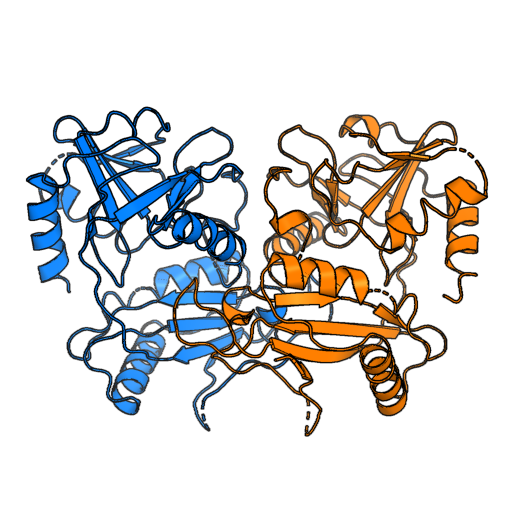1 186 ? 77.610 22.159 46.222 1.00 12.58 185 ASN A O 1
ATOM 1535 N N . ILE A 1 187 ? 77.330 23.329 44.316 1.00 9.22 186 ILE A N 1
ATOM 1536 C CA . ILE A 1 187 ? 75.889 23.044 44.196 1.00 7.67 186 ILE A CA 1
ATOM 1537 C C . ILE A 1 187 ? 75.715 22.381 42.855 1.00 8.75 186 ILE A C 1
ATOM 1538 O O . ILE A 1 187 ? 76.297 22.821 41.858 1.00 7.92 186 ILE A O 1
ATOM 1543 N N . LEU A 1 188 ? 74.901 21.322 42.822 1.00 9.63 187 LEU A N 1
ATOM 1544 C CA . LEU A 1 188 ? 74.595 20.611 41.587 1.00 9.60 187 LEU A CA 1
ATOM 1545 C C . LEU A 1 188 ? 73.354 21.155 40.937 1.00 8.32 187 LEU A C 1
ATOM 1546 O O . LEU A 1 188 ? 72.367 21.447 41.632 1.00 8.30 187 LEU A O 1
ATOM 1551 N N . TYR A 1 189 ? 73.399 21.248 39.609 1.00 7.56 188 TYR A N 1
ATOM 1552 C CA . TYR A 1 189 ? 72.289 21.777 38.807 1.00 8.00 188 TYR A CA 1
ATOM 1553 C C . TYR A 1 189 ? 72.041 20.857 37.630 1.00 8.63 188 TYR A C 1
ATOM 1554 O O . TYR A 1 189 ? 72.986 20.277 37.064 1.00 7.34 188 TYR A O 1
ATOM 1563 N N . THR A 1 190 ? 70.771 20.721 37.240 1.00 7.40 189 THR A N 1
ATOM 1564 C CA . THR A 1 190 ? 70.397 19.894 36.078 1.00 7.95 189 THR A CA 1
ATOM 1565 C C . THR A 1 190 ? 69.111 20.436 35.457 1.00 6.75 189 THR A C 1
ATOM 1566 O O . THR A 1 190 ? 68.232 20.983 36.175 1.00 7.58 189 THR A O 1
ATOM 1570 N N . PRO A 1 191 ? 68.977 20.322 34.150 1.00 6.63 190 PRO A N 1
ATOM 1571 C CA . PRO A 1 191 ? 67.740 20.831 33.516 1.00 7.51 190 PRO A CA 1
ATOM 1572 C C . PRO A 1 191 ? 66.501 20.176 34.095 1.00 9.31 190 PRO A C 1
ATOM 1573 O O . PRO A 1 191 ? 66.531 19.013 34.481 1.00 8.61 190 PRO A O 1
ATOM 1577 N N . ARG A 1 192 ? 65.420 20.939 34.173 1.00 11.86 191 ARG A N 1
ATOM 1578 C CA . ARG A 1 192 ? 64.106 20.390 34.565 1.00 12.12 191 ARG A CA 1
ATOM 1579 C C . ARG A 1 192 ? 63.490 19.489 33.514 1.00 12.69 191 ARG A C 1
ATOM 1580 O O . ARG A 1 192 ? 63.693 19.691 32.301 1.00 11.23 191 ARG A O 1
ATOM 1588 N N . VAL A 1 193 ? 62.649 18.542 33.945 1.00 15.64 192 VAL A N 1
ATOM 1589 C CA . VAL A 1 193 ? 62.013 17.674 32.919 1.00 17.62 192 VAL A CA 1
ATOM 1590 C C . VAL A 1 193 ? 61.157 18.500 31.937 1.00 17.02 192 VAL A C 1
ATOM 1591 O O . VAL A 1 193 ? 61.157 18.192 30.744 1.00 21.86 192 VAL A O 1
ATOM 1595 N N . GLU A 1 194 ? 60.545 19.557 32.456 1.00 16.12 193 GLU A N 1
ATOM 1596 C CA . GLU A 1 194 ? 59.705 20.516 31.719 1.00 20.60 193 GLU A CA 1
ATOM 1597 C C . GLU A 1 194 ? 60.475 21.312 30.671 1.00 18.12 193 GLU A C 1
ATOM 1598 O O . GLU A 1 194 ? 59.844 21.948 29.811 1.00 16.61 193 GLU A O 1
ATOM 1604 N N . ASP A 1 195 ? 61.815 21.325 30.757 1.00 12.77 194 ASP A N 1
ATOM 1605 C CA . ASP A 1 195 ? 62.645 21.916 29.698 1.00 10.59 194 ASP A CA 1
ATOM 1606 C C . ASP A 1 195 ? 62.673 21.039 28.434 1.00 12.38 194 ASP A C 1
ATOM 1607 O O . ASP A 1 195 ? 63.211 21.455 27.438 1.00 9.88 194 ASP A O 1
ATOM 1612 N N . GLY A 1 196 ? 62.078 19.839 28.455 1.00 15.44 195 GLY A N 1
ATOM 1613 C CA . GLY A 1 196 ? 61.995 18.995 27.234 1.00 16.98 195 GLY A CA 1
ATOM 1614 C C . GLY A 1 196 ? 63.154 18.013 27.131 1.00 16.88 195 GLY A C 1
ATOM 1615 O O . GLY A 1 196 ? 63.978 18.047 26.173 1.00 21.47 195 GLY A O 1
ATOM 1616 N N . ILE A 1 197 ? 63.301 17.194 28.169 1.00 14.50 196 ILE A N 1
ATOM 1617 C CA . ILE A 1 197 ? 64.339 16.191 28.210 1.00 11.93 196 ILE A CA 1
ATOM 1618 C C . ILE A 1 197 ? 63.749 14.826 28.491 1.00 10.24 196 ILE A C 1
ATOM 1619 O O . ILE A 1 197 ? 62.626 14.726 28.991 1.00 10.40 196 ILE A O 1
ATOM 1624 N N . LEU A 1 198 ? 64.523 13.807 28.193 1.00 11.68 197 LEU A N 1
ATOM 1625 C CA A LEU A 1 198 ? 64.191 12.454 28.586 0.70 11.51 197 LEU A CA 1
ATOM 1626 C CA B LEU A 1 198 ? 64.206 12.440 28.591 0.30 10.81 197 LEU A CA 1
ATOM 1627 C C . LEU A 1 198 ? 64.454 12.354 30.108 1.00 9.77 197 LEU A C 1
ATOM 1628 O O . LEU A 1 198 ? 65.550 12.708 30.584 1.00 10.28 197 LEU A O 1
ATOM 1637 N N . PRO A 1 199 ? 63.451 11.914 30.887 1.00 8.88 198 PRO A N 1
ATOM 1638 C CA . PRO A 1 199 ? 63.667 11.732 32.321 1.00 11.29 198 PRO A CA 1
ATOM 1639 C C . PRO A 1 199 ? 64.517 10.497 32.563 1.00 9.25 198 PRO A C 1
ATOM 1640 O O . PRO A 1 199 ? 63.997 9.393 32.776 1.00 9.53 198 PRO A O 1
ATOM 1644 N N . GLY A 1 200 ? 65.841 10.681 32.538 1.00 8.26 199 GLY A N 1
ATOM 1645 C CA . GLY A 1 200 ? 66.725 9.552 32.735 1.00 9.41 199 GLY A CA 1
ATOM 1646 C C . GLY A 1 200 ? 66.591 8.843 34.069 1.00 7.28 199 GLY A C 1
ATOM 1647 O O . GLY A 1 200 ? 66.337 9.458 35.111 1.00 7.58 199 GLY A O 1
ATOM 1648 N N . ILE A 1 201 ? 66.766 7.513 34.034 1.00 8.93 200 ILE A N 1
ATOM 1649 C CA . ILE A 1 201 ? 66.799 6.709 35.239 1.00 11.41 200 ILE A CA 1
ATOM 1650 C C . ILE A 1 201 ? 68.050 7.036 36.049 1.00 7.96 200 ILE A C 1
ATOM 1651 O O . ILE A 1 201 ? 68.005 7.119 37.281 1.00 8.10 200 ILE A O 1
ATOM 1656 N N . THR A 1 202 ? 69.179 7.200 35.372 1.00 7.64 201 THR A N 1
ATOM 1657 C CA . THR A 1 202 ? 70.443 7.445 36.074 1.00 7.52 201 THR A CA 1
ATOM 1658 C C . THR A 1 202 ? 70.366 8.838 36.740 1.00 9.40 201 THR A C 1
ATOM 1659 O O . THR A 1 202 ? 70.758 9.015 37.880 1.00 8.91 201 THR A O 1
ATOM 1663 N N . ARG A 1 203 ? 69.833 9.801 35.998 1.00 6.36 202 ARG A N 1
ATOM 1664 C CA . ARG A 1 203 ? 69.547 11.132 36.488 1.00 8.33 202 ARG A CA 1
ATOM 1665 C C . ARG A 1 203 ? 68.693 11.097 37.745 1.00 7.79 202 ARG A C 1
ATOM 1666 O O . ARG A 1 203 ? 68.994 11.776 38.739 1.00 6.96 202 ARG A O 1
ATOM 1674 N N . ALA A 1 204 ? 67.582 10.355 37.694 1.00 8.11 203 ALA A N 1
ATOM 1675 C CA . ALA A 1 204 ? 66.711 10.270 38.880 1.00 10.56 203 ALA A CA 1
ATOM 1676 C C . ALA A 1 204 ? 67.444 9.622 40.058 1.00 10.31 203 ALA A C 1
ATOM 1677 O O . ALA A 1 204 ? 67.322 10.080 41.196 1.00 8.97 203 ALA A O 1
ATOM 1679 N N . ARG A 1 205 ? 68.190 8.534 39.802 1.00 9.18 204 ARG A N 1
ATOM 1680 C CA . ARG A 1 205 ? 68.982 7.881 40.865 1.00 9.17 204 ARG A CA 1
ATOM 1681 C C . ARG A 1 205 ? 69.978 8.830 41.521 1.00 9.42 204 ARG A C 1
ATOM 1682 O O . ARG A 1 205 ? 70.103 8.863 42.763 1.00 9.18 204 ARG A O 1
ATOM 1690 N N . LEU A 1 206 ? 70.622 9.649 40.704 1.00 9.78 205 LEU A N 1
ATOM 1691 C CA A LEU A 1 206 ? 71.617 10.601 41.193 0.50 9.18 205 LEU A CA 1
ATOM 1692 C CA B LEU A 1 206 ? 71.626 10.608 41.179 0.50 9.72 205 LEU A CA 1
ATOM 1693 C C . LEU A 1 206 ? 70.975 11.693 42.057 1.00 10.87 205 LEU A C 1
ATOM 1694 O O . LEU A 1 206 ? 71.502 12.033 43.115 1.00 9.33 205 LEU A O 1
ATOM 1703 N N . ILE A 1 207 ? 69.840 12.223 41.610 1.00 8.59 206 ILE A N 1
ATOM 1704 C CA . ILE A 1 207 ? 69.060 13.189 42.374 1.00 10.10 206 ILE A CA 1
ATOM 1705 C C . ILE A 1 207 ? 68.710 12.598 43.761 1.00 10.52 206 ILE A C 1
ATOM 1706 O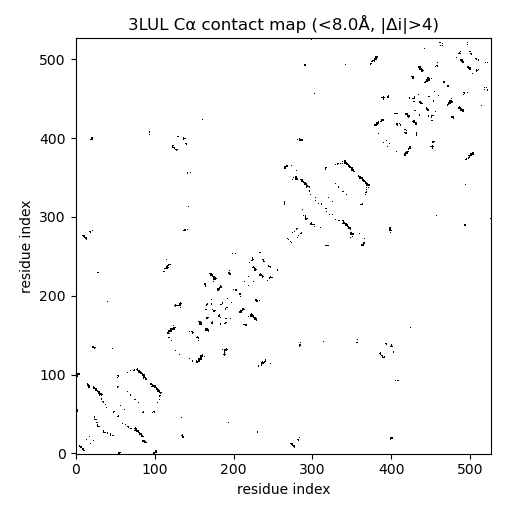 O . ILE A 1 207 ? 68.894 13.246 44.797 1.00 8.78 206 ILE A O 1
ATOM 1711 N N . SER A 1 208 ? 68.286 11.334 43.775 1.00 9.52 207 SER A N 1
ATOM 1712 C CA A SER A 1 208 ? 67.994 10.629 45.022 0.50 10.03 207 SER A CA 1
ATOM 1713 C CA B SER A 1 208 ? 68.002 10.631 45.025 0.50 10.23 207 SER A CA 1
ATOM 1714 C C . SER A 1 208 ? 69.228 10.485 45.915 1.00 8.17 207 SER A C 1
ATOM 1715 O O . SER A 1 208 ? 69.170 10.759 47.111 1.00 9.88 207 SER A O 1
ATOM 1720 N N . HIS A 1 209 ? 70.342 10.044 45.348 1.00 8.40 208 HIS A N 1
ATOM 1721 C CA . HIS A 1 209 ? 71.566 9.917 46.137 1.00 8.69 208 HIS A CA 1
ATOM 1722 C C . HIS A 1 209 ? 71.966 11.292 46.712 1.00 9.78 208 HIS A C 1
ATOM 1723 O O . HIS A 1 209 ? 72.399 11.399 47.885 1.00 10.40 208 HIS A O 1
ATOM 1730 N N . CYS A 1 210 ? 71.853 12.353 45.912 1.00 10.93 209 CYS A N 1
ATOM 1731 C CA . CYS A 1 210 ? 72.197 13.699 46.423 1.00 11.95 209 CYS A CA 1
ATOM 1732 C C . CYS A 1 210 ? 71.327 14.091 47.609 1.00 13.37 209 CYS A C 1
ATOM 1733 O O . CYS A 1 210 ? 71.820 14.594 48.622 1.00 16.40 209 CYS A O 1
ATOM 1736 N N . GLN A 1 211 ? 70.028 13.865 47.488 1.00 11.68 210 GLN A N 1
ATOM 1737 C CA . GLN A 1 211 ? 69.103 14.168 48.568 1.00 13.37 210 GLN A CA 1
ATOM 1738 C C . GLN A 1 211 ? 69.441 13.401 49.799 1.00 12.69 210 GLN A C 1
ATOM 1739 O O . GLN A 1 211 ? 69.492 13.978 50.880 1.00 12.06 210 GLN A O 1
ATOM 1745 N N . GLN A 1 212 ? 69.733 12.116 49.634 1.00 8.87 211 GLN A N 1
ATOM 1746 C CA . GLN A 1 212 ? 70.096 11.275 50.766 1.00 11.54 211 GLN A CA 1
ATOM 1747 C C . GLN A 1 212 ? 71.354 11.726 51.496 1.00 13.40 211 GLN A C 1
ATOM 1748 O O . GLN A 1 212 ? 71.454 11.534 52.715 1.00 15.06 211 GLN A O 1
ATOM 1754 N N . HIS A 1 213 ? 72.305 12.312 50.761 1.00 10.51 212 HIS A N 1
ATOM 1755 C CA . HIS A 1 213 ? 73.599 12.705 51.324 1.00 12.42 212 HIS A CA 1
ATOM 1756 C C . HIS A 1 213 ? 73.749 14.214 51.558 1.00 15.70 212 HIS A C 1
ATOM 1757 O O . HIS A 1 213 ? 74.855 14.714 51.670 1.00 18.88 212 HIS A O 1
ATOM 1764 N N . LYS A 1 214 ? 72.619 14.913 51.617 1.00 12.85 213 LYS A N 1
ATOM 1765 C CA . LYS A 1 214 ? 72.542 16.330 51.973 1.00 15.89 213 LYS A CA 1
ATOM 1766 C C . LYS A 1 214 ? 73.278 17.188 50.978 1.00 18.58 213 LYS A C 1
ATOM 1767 O O . LYS A 1 214 ? 73.846 18.228 51.331 1.00 16.72 213 LYS A O 1
ATOM 1786 N N . SER A 1 216 ? 73.191 19.626 47.896 1.00 20.75 215 SER A N 1
ATOM 1787 C CA A SER A 1 216 ? 72.275 20.562 47.273 0.70 19.24 215 SER A CA 1
ATOM 1788 C CA B SER A 1 216 ? 72.282 20.572 47.263 0.30 18.37 215 SER A CA 1
ATOM 1789 C C . SER A 1 216 ? 72.241 20.227 45.782 1.00 17.73 215 SER A C 1
ATOM 1790 O O . SER A 1 216 ? 73.323 20.205 45.141 1.00 17.12 215 SER A O 1
ATOM 1795 N N . VAL A 1 217 ? 71.033 19.924 45.265 1.00 13.97 216 VAL A N 1
ATOM 1796 C CA . VAL A 1 217 ? 70.780 19.615 43.788 1.00 18.43 216 VAL A CA 1
ATOM 1797 C C . VAL A 1 217 ? 69.523 20.314 43.188 1.00 16.31 216 VAL A C 1
ATOM 1798 O O . VAL A 1 217 ? 68.387 20.082 43.603 1.00 20.32 216 VAL A O 1
ATOM 1802 N N . GLN A 1 218 ? 69.724 21.181 42.231 1.00 9.07 217 GLN A N 1
ATOM 1803 C CA . GLN A 1 218 ? 68.672 22.102 41.780 1.00 9.73 217 GLN A CA 1
ATOM 1804 C C . GLN A 1 218 ? 68.243 21.723 40.375 1.00 10.56 217 GLN A C 1
ATOM 1805 O O . GLN A 1 218 ? 69.081 21.673 39.458 1.00 10.03 217 GLN A O 1
ATOM 1811 N N . GLU A 1 219 ? 66.953 21.419 40.214 1.00 7.62 218 GLU A N 1
ATOM 1812 C CA . GLU A 1 219 ? 66.409 21.144 38.883 1.00 9.31 218 GLU A CA 1
ATOM 1813 C C . GLU A 1 219 ? 65.826 22.437 38.358 1.00 9.95 218 GLU A C 1
ATOM 1814 O O . GLU A 1 219 ? 64.737 22.890 38.771 1.00 9.79 218 GLU A O 1
ATOM 1820 N N . ILE A 1 220 ? 66.536 23.066 3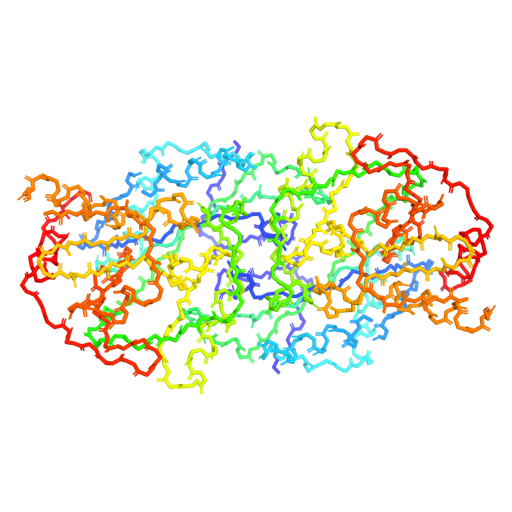7.445 1.00 9.63 219 ILE A N 1
ATOM 1821 C CA . ILE A 1 220 ? 66.161 24.404 36.989 1.00 11.79 219 ILE A CA 1
ATOM 1822 C C . ILE A 1 220 ? 66.574 24.575 35.535 1.00 10.29 219 ILE A C 1
ATOM 1823 O O . ILE A 1 220 ? 67.414 23.827 35.035 1.00 9.73 219 ILE A O 1
ATOM 1828 N N . SER A 1 221 ? 66.001 25.585 34.875 1.00 9.61 220 SER A N 1
ATOM 1829 C CA . SER A 1 221 ? 66.373 25.910 33.509 1.00 8.33 220 SER A CA 1
ATOM 1830 C C . SER A 1 221 ? 67.768 26.531 33.524 1.00 10.36 220 SER A C 1
ATOM 1831 O O . SER A 1 221 ? 68.059 27.411 34.374 1.00 9.39 220 SER A O 1
ATOM 1834 N N . LEU A 1 222 ? 68.616 26.074 32.614 1.00 9.29 221 LEU A N 1
ATOM 1835 C CA . LEU A 1 222 ? 69.990 26.510 32.543 1.00 9.99 221 LEU A CA 1
ATOM 1836 C C . LEU A 1 222 ? 70.313 27.117 31.177 1.00 9.66 221 LEU A C 1
ATOM 1837 O O . LEU A 1 222 ? 70.080 26.495 30.138 1.00 10.17 221 LEU A O 1
ATOM 1842 N N . THR A 1 223 ? 70.839 28.332 31.179 1.00 10.59 222 THR A N 1
ATOM 1843 C CA . THR A 1 223 ? 71.305 28.964 29.922 1.00 10.40 222 THR A CA 1
ATOM 1844 C C . THR A 1 223 ? 72.654 28.393 29.486 1.00 12.49 222 THR A C 1
ATOM 1845 O O . THR A 1 223 ? 73.366 27.783 30.275 1.00 9.17 222 THR A O 1
ATOM 1849 N N . LYS A 1 224 ? 73.051 28.656 28.244 1.00 13.39 223 LYS A N 1
ATOM 1850 C CA . LYS A 1 224 ? 74.424 28.313 27.815 1.00 13.75 223 LYS A CA 1
ATOM 1851 C C . LYS A 1 224 ? 75.482 29.001 28.671 1.00 12.38 223 LYS A C 1
ATOM 1852 O O . LYS A 1 224 ? 76.523 28.432 28.946 1.00 15.23 223 LYS A O 1
ATOM 1858 N N . LYS A 1 225 ? 75.221 30.216 29.090 1.00 13.80 224 LYS A N 1
ATOM 1859 C CA . LYS A 1 225 ? 76.151 30.923 29.955 1.00 18.58 224 LYS A CA 1
ATOM 1860 C C . LYS A 1 225 ? 76.379 30.247 31.294 1.00 16.19 224 LYS A C 1
ATOM 1861 O O . LYS A 1 225 ? 77.522 30.243 31.774 1.00 13.55 224 LYS A O 1
ATOM 1867 N N . ARG A 1 226 ? 75.333 29.666 31.881 1.00 14.19 225 ARG A N 1
ATOM 1868 C CA . ARG A 1 226 ? 75.485 28.916 33.121 1.00 14.27 225 ARG A CA 1
ATOM 1869 C C . ARG A 1 226 ? 76.465 27.759 32.953 1.00 9.73 225 ARG A C 1
ATOM 1870 O O . ARG A 1 226 ? 77.255 27.433 33.847 1.00 10.60 225 ARG A O 1
ATOM 1878 N N . ILE A 1 227 ? 76.384 27.079 31.821 1.00 10.49 226 ILE A N 1
ATOM 1879 C CA A ILE A 1 227 ? 77.244 25.951 31.604 0.50 8.36 226 ILE A CA 1
ATOM 1880 C CA B ILE A 1 227 ? 77.267 25.952 31.552 0.50 9.00 226 ILE A CA 1
ATOM 1881 C C . ILE A 1 227 ? 78.663 26.480 31.312 1.00 12.30 226 ILE A C 1
ATOM 1882 O O . ILE A 1 227 ? 79.629 25.975 31.861 1.00 11.87 226 ILE A O 1
ATOM 1891 N N . GLU A 1 228 ? 78.757 27.523 30.492 1.00 11.60 227 GLU A N 1
ATOM 1892 C CA . GLU A 1 228 ? 80.051 28.139 30.176 1.00 15.73 227 GLU A CA 1
ATOM 1893 C C . GLU A 1 228 ? 80.815 28.573 31.427 1.00 13.56 227 GLU A C 1
ATOM 1894 O O . GLU A 1 228 ? 82.054 28.458 31.450 1.00 17.67 227 GLU A O 1
ATOM 1900 N N . ASP A 1 229 ? 80.101 29.036 32.462 1.00 11.25 228 ASP A N 1
ATOM 1901 C CA . ASP A 1 229 ? 80.654 29.451 33.730 1.00 13.95 228 ASP A CA 1
ATOM 1902 C C . ASP A 1 229 ? 80.768 28.356 34.801 1.00 11.36 228 ASP A C 1
ATOM 1903 O O . ASP A 1 229 ? 81.180 28.643 35.917 1.00 12.68 228 ASP A O 1
ATOM 1908 N N . ALA A 1 230 ? 80.448 27.100 34.487 1.00 9.89 229 ALA A N 1
ATOM 1909 C CA . ALA A 1 230 ? 80.357 26.045 35.511 1.00 9.13 229 ALA A CA 1
ATOM 1910 C C . ALA A 1 230 ? 81.747 25.636 35.972 1.00 8.41 229 ALA A C 1
ATOM 1911 O O . ALA A 1 230 ? 82.706 25.704 35.191 1.00 8.76 229 ALA A O 1
ATOM 1913 N N . ASP A 1 231 ? 81.852 25.182 37.207 1.00 8.17 230 ASP A N 1
ATOM 1914 C CA . ASP A 1 231 ? 83.086 24.583 37.712 1.00 8.14 230 ASP A CA 1
ATOM 1915 C C . ASP A 1 231 ? 83.375 23.234 37.082 1.00 9.87 230 ASP A C 1
ATOM 1916 O O . ASP A 1 231 ? 84.544 22.905 36.833 1.00 11.76 230 ASP A O 1
ATOM 1921 N N . ALA A 1 232 ? 82.336 22.428 36.911 1.00 7.60 231 ALA A N 1
ATOM 1922 C CA . ALA A 1 232 ? 82.458 21.101 36.270 1.00 7.54 231 ALA A CA 1
ATOM 1923 C C . ALA A 1 232 ? 81.163 20.741 35.623 1.00 7.60 231 ALA A C 1
ATOM 1924 O O . ALA A 1 232 ? 80.104 21.301 35.969 1.00 6.95 231 ALA A O 1
ATOM 1926 N N . VAL A 1 233 ? 81.239 19.819 34.675 1.00 8.45 232 VAL A N 1
ATOM 1927 C CA . VAL A 1 233 ? 80.064 19.375 33.902 1.00 6.47 232 VAL A CA 1
ATOM 1928 C C . VAL A 1 233 ? 80.200 17.883 33.742 1.00 6.84 232 VAL A C 1
ATOM 1929 O O . VAL A 1 233 ? 81.320 17.383 33.530 1.00 7.46 232 VAL A O 1
ATOM 1933 N N . PHE A 1 234 ? 79.100 17.129 33.863 1.00 8.13 233 PHE A N 1
ATOM 1934 C CA . PHE A 1 234 ? 79.155 15.692 33.615 1.00 6.06 233 PHE A CA 1
ATOM 1935 C C . PHE A 1 234 ? 77.827 15.168 33.057 1.00 6.37 233 PHE A C 1
ATOM 1936 O O . PHE A 1 234 ? 76.795 15.874 33.092 1.00 8.50 233 PHE A O 1
ATOM 1944 N N . LEU A 1 235 ? 77.887 13.981 32.471 1.00 7.27 234 LEU A N 1
ATOM 1945 C CA . LEU A 1 235 ? 76.735 13.386 31.825 1.00 7.78 234 LEU A CA 1
ATOM 1946 C C . LEU A 1 235 ? 76.361 12.111 32.506 1.00 7.59 234 LEU A C 1
ATOM 1947 O O . LEU A 1 235 ? 77.185 11.487 33.155 1.00 8.94 234 LEU A O 1
ATOM 1952 N N . THR A 1 236 ? 75.098 11.692 32.324 1.00 7.65 235 THR A N 1
ATOM 1953 C CA . THR A 1 236 ? 74.620 10.430 32.945 1.00 7.78 235 THR A CA 1
ATOM 1954 C C . THR A 1 236 ? 73.776 9.591 31.958 1.00 8.92 235 THR A C 1
ATOM 1955 O O . THR A 1 236 ? 72.916 10.124 31.251 1.00 8.10 235 THR A O 1
ATOM 1959 N N . ASN A 1 237 ? 74.008 8.273 31.959 1.00 8.86 236 ASN A N 1
ATOM 1960 C CA . ASN A 1 237 ? 73.070 7.299 31.323 1.00 8.42 236 ASN A CA 1
ATOM 1961 C C . ASN A 1 237 ? 73.287 5.922 31.928 1.00 8.55 236 ASN A C 1
ATOM 1962 O O . ASN A 1 237 ? 74.236 5.733 32.695 1.00 7.93 236 ASN A O 1
ATOM 1967 N N . SER A 1 238 ? 72.424 4.958 31.592 1.00 8.63 237 SER A N 1
ATOM 1968 C CA . SER A 1 238 ? 72.508 3.657 32.244 1.00 10.58 237 SER A CA 1
ATOM 1969 C C . SER A 1 238 ? 73.782 2.889 31.908 1.00 8.95 237 SER A C 1
ATOM 1970 O O . SER A 1 238 ? 74.332 2.194 32.757 1.00 10.23 237 SER A O 1
ATOM 1973 N N . LEU A 1 239 ? 74.233 2.947 30.656 1.00 9.48 238 LEU A N 1
ATOM 1974 C CA . LEU A 1 239 ? 75.354 2.112 30.265 1.00 11.36 238 LEU A CA 1
ATOM 1975 C C . LEU A 1 239 ? 76.701 2.632 30.703 1.00 12.54 238 LEU A C 1
ATOM 1976 O O . LEU A 1 239 ? 77.562 1.857 31.045 1.00 11.06 238 LEU A O 1
ATOM 1981 N N . GLN A 1 240 ? 76.891 3.945 30.656 1.00 11.08 239 GLN A N 1
ATOM 1982 C CA . GLN A 1 240 ? 78.205 4.557 30.972 1.00 11.35 239 GLN A CA 1
ATOM 1983 C C . GLN A 1 240 ? 78.259 5.188 32.363 1.00 12.89 239 GLN A C 1
ATOM 1984 O O . GLN A 1 240 ? 79.339 5.534 32.861 1.00 14.06 239 GLN A O 1
ATOM 1990 N N . GLY A 1 241 ? 77.118 5.377 33.005 1.00 11.40 240 GLY A N 1
ATOM 1991 C CA . GLY A 1 241 ? 77.085 5.950 34.323 1.00 13.64 240 GLY A CA 1
ATOM 1992 C C . GLY A 1 241 ? 77.396 7.419 34.241 1.00 10.10 240 GLY A C 1
ATOM 1993 O O . GLY A 1 241 ? 76.961 8.090 33.308 1.00 11.73 240 GLY A O 1
ATOM 1994 N N . ILE A 1 242 ? 78.174 7.916 35.189 1.00 9.57 241 ILE A N 1
ATOM 1995 C CA . ILE A 1 242 ? 78.687 9.291 35.145 1.00 8.19 241 ILE A CA 1
ATOM 1996 C C . ILE A 1 242 ? 79.887 9.445 34.211 1.00 9.33 241 ILE A C 1
ATOM 1997 O O . ILE A 1 242 ? 80.876 8.708 34.325 1.00 13.85 241 ILE A O 1
ATOM 2002 N N . ARG A 1 243 ? 79.785 10.373 33.262 1.00 8.92 242 ARG A N 1
ATOM 2003 C CA . ARG A 1 243 ? 80.830 10.633 32.306 1.00 8.65 242 ARG A CA 1
ATOM 2004 C C . ARG A 1 243 ? 81.291 12.066 32.477 1.00 8.22 242 ARG A C 1
ATOM 2005 O O . ARG A 1 243 ? 80.476 12.995 32.345 1.00 8.06 242 ARG A O 1
ATOM 2013 N N . ARG A 1 244 ? 82.573 12.270 32.695 1.00 8.43 243 ARG A N 1
ATOM 2014 C CA . ARG A 1 244 ? 83.108 13.622 32.873 1.00 7.12 243 ARG A CA 1
ATOM 2015 C C . ARG A 1 244 ? 83.147 14.360 31.520 1.00 7.72 243 ARG A C 1
ATOM 2016 O O . ARG A 1 244 ? 83.267 13.723 30.467 1.00 8.12 243 ARG A O 1
ATOM 2024 N N . VAL A 1 245 ? 83.027 15.684 31.571 1.00 7.05 244 VAL A N 1
ATOM 2025 C CA . VAL A 1 245 ? 83.021 16.545 30.387 1.00 5.91 244 VAL A CA 1
ATOM 2026 C C . VAL A 1 245 ? 84.258 17.462 30.454 1.00 6.01 244 VAL A C 1
ATOM 2027 O O . VAL A 1 245 ? 84.414 18.264 31.382 1.00 7.66 244 VAL A O 1
ATOM 2031 N N . LEU A 1 246 ? 85.120 17.350 29.434 1.00 8.98 245 LEU A N 1
ATOM 2032 C CA . LEU A 1 246 ? 86.296 18.201 29.298 1.00 8.97 245 LEU A CA 1
ATOM 2033 C C . LEU A 1 246 ? 85.982 19.565 28.666 1.00 10.48 245 LEU A C 1
ATOM 2034 O O . LEU A 1 246 ? 86.592 20.558 29.039 1.00 7.23 245 LEU A O 1
ATOM 2039 N N . SER A 1 247 ? 85.078 19.599 27.693 1.00 7.85 246 SER A N 1
ATOM 2040 C CA . SER A 1 247 ? 84.820 20.831 26.952 1.00 9.33 246 SER A CA 1
ATOM 2041 C C . SER A 1 247 ? 83.447 20.889 26.294 1.00 8.40 246 SER A C 1
ATOM 2042 O O . SER A 1 247 ? 82.852 19.835 25.980 1.00 8.23 246 SER A O 1
ATOM 2045 N N . LEU A 1 248 ? 82.952 22.115 26.151 1.00 7.71 247 LEU A N 1
ATOM 2046 C CA . LEU A 1 248 ? 81.782 22.429 25.314 1.00 6.91 247 LEU A CA 1
ATOM 2047 C C . LEU A 1 248 ? 82.171 23.512 24.307 1.00 9.18 247 LEU A C 1
ATOM 2048 O O . LEU A 1 248 ? 82.520 24.637 24.695 1.00 9.61 247 LEU A O 1
ATOM 2053 N N . ASP A 1 249 ? 82.159 23.170 23.025 1.00 8.26 248 ASP A N 1
ATOM 2054 C CA . ASP A 1 249 ? 82.667 24.065 21.978 1.00 9.03 248 ASP A CA 1
ATOM 2055 C C . ASP A 1 249 ? 84.111 24.440 22.381 1.00 11.66 248 ASP A C 1
ATOM 2056 O O . ASP A 1 249 ? 84.907 23.545 22.663 1.00 10.39 248 ASP A O 1
ATOM 2061 N N . ASN A 1 250 ? 84.423 25.722 22.478 1.00 11.68 249 ASN A N 1
ATOM 2062 C CA . ASN A 1 250 ? 85.773 26.156 22.815 1.00 15.94 249 ASN A CA 1
ATOM 2063 C C . ASN A 1 250 ? 86.055 26.320 24.304 1.00 15.32 249 ASN A C 1
ATOM 2064 O O . ASN A 1 250 ? 87.167 26.718 24.664 1.00 14.43 249 ASN A O 1
ATOM 2069 N N . ILE A 1 251 ? 85.050 26.082 25.142 1.00 9.73 250 ILE A N 1
ATOM 2070 C CA . ILE A 1 251 ? 85.153 26.282 26.584 1.00 12.41 250 ILE A CA 1
ATOM 2071 C C . ILE A 1 251 ? 85.641 24.987 27.212 1.00 11.50 250 ILE A C 1
ATOM 2072 O O . ILE A 1 251 ? 85.008 23.954 27.057 1.00 9.27 250 ILE A O 1
ATOM 2077 N N . ILE A 1 252 ? 86.747 25.096 27.952 1.00 11.73 251 ILE A N 1
ATOM 2078 C CA A ILE A 1 252 ? 87.384 23.973 28.628 0.50 11.09 251 ILE A CA 1
ATOM 2079 C CA B ILE A 1 252 ? 87.389 23.974 28.631 0.50 10.82 251 ILE A CA 1
ATOM 2080 C C . ILE A 1 252 ? 87.066 23.987 30.120 1.00 9.60 251 ILE A C 1
ATOM 2081 O O . ILE A 1 252 ? 87.175 25.044 30.784 1.00 9.70 251 ILE A O 1
ATOM 2090 N N . PHE A 1 253 ? 86.728 22.816 30.658 1.00 8.91 252 PHE A N 1
ATOM 2091 C CA . PHE A 1 253 ? 86.434 22.608 32.088 1.00 7.17 252 PHE A CA 1
ATOM 2092 C C . PHE A 1 253 ? 87.531 21.828 32.836 1.00 9.24 252 PHE A C 1
ATOM 2093 O O . PHE A 1 253 ? 88.200 20.980 32.269 1.00 10.55 252 PHE A O 1
ATOM 2101 N N . GLU A 1 254 ? 87.701 22.126 34.116 1.00 9.36 253 GLU A N 1
ATOM 2102 C CA . GLU A 1 254 ? 88.372 21.203 34.998 1.00 8.11 253 GLU A CA 1
ATOM 2103 C C . GLU A 1 254 ? 87.468 19.955 35.095 1.00 10.26 253 GLU A C 1
ATOM 2104 O O . GLU A 1 254 ? 86.245 20.088 35.289 1.00 11.36 253 GLU A O 1
ATOM 2110 N N . VAL A 1 255 ? 88.047 18.766 34.920 1.00 9.48 254 VAL A N 1
ATOM 2111 C CA . VAL A 1 255 ? 87.255 17.506 34.957 1.00 9.34 254 VAL A CA 1
ATOM 2112 C C . VAL A 1 255 ? 87.149 16.957 36.371 1.00 11.02 254 VAL A C 1
ATOM 2113 O O . VAL A 1 255 ? 86.253 16.139 36.645 1.00 11.54 254 VAL A O 1
ATOM 2117 N N . ASN A 1 256 ? 88.055 17.372 37.264 1.00 10.64 255 ASN A N 1
ATOM 2118 C CA . ASN A 1 256 ? 87.949 16.942 38.676 1.00 11.54 255 ASN A CA 1
ATOM 2119 C C . ASN A 1 256 ? 86.980 17.763 39.479 1.00 12.07 255 ASN A C 1
ATOM 2120 O O . ASN A 1 256 ? 86.932 18.999 39.360 1.00 12.99 255 ASN A O 1
ATOM 2125 N N . HIS A 1 257 ? 86.258 17.079 40.368 1.00 14.08 256 HIS A N 1
ATOM 2126 C CA . HIS A 1 257 ? 85.533 17.738 41.429 1.00 11.34 256 HIS A CA 1
ATOM 2127 C C . HIS A 1 257 ? 85.162 16.690 42.478 1.00 12.58 256 HIS A C 1
ATOM 2128 O O . HIS A 1 257 ? 84.720 15.616 42.121 1.00 13.90 256 HIS A O 1
ATOM 2135 N N . PRO A 1 258 ? 85.307 17.029 43.772 1.00 14.84 257 PRO A N 1
ATOM 2136 C CA . PRO A 1 258 ? 84.987 16.103 44.855 1.00 14.91 257 PRO A CA 1
ATOM 2137 C C . PRO A 1 258 ? 83.579 15.535 44.829 1.00 13.89 257 PRO A C 1
ATOM 2138 O O . PRO A 1 258 ? 83.377 14.383 45.221 1.00 14.87 257 PRO A O 1
ATOM 2142 N N . ILE A 1 259 ? 82.612 16.318 44.354 1.00 12.08 258 ILE A N 1
ATOM 2143 C CA . ILE A 1 259 ? 81.240 15.893 44.260 1.00 12.87 258 ILE A CA 1
ATOM 2144 C C . ILE A 1 259 ? 81.116 14.751 43.234 1.00 12.92 258 ILE A C 1
ATOM 2145 O O . ILE A 1 259 ? 80.384 13.781 43.463 1.00 13.89 258 ILE A O 1
ATOM 2150 N N . ILE A 1 260 ? 81.867 14.844 42.131 1.00 11.57 259 ILE A N 1
ATOM 2151 C CA . ILE A 1 260 ? 81.796 13.815 41.082 1.00 10.32 259 ILE A CA 1
ATOM 2152 C C . ILE A 1 260 ? 82.325 12.475 41.618 1.00 9.54 259 ILE A C 1
ATOM 2153 O O . ILE A 1 260 ? 81.699 11.438 41.424 1.00 11.49 259 ILE A O 1
ATOM 2158 N N . ASP A 1 261 ? 83.471 12.526 42.291 1.00 10.67 260 ASP A N 1
ATOM 2159 C CA . ASP A 1 261 ? 84.026 11.355 42.943 1.00 13.42 260 ASP A CA 1
ATOM 2160 C C . ASP A 1 261 ? 83.035 10.690 43.914 1.00 13.03 260 ASP A C 1
ATOM 2161 O O . ASP A 1 261 ? 82.891 9.457 43.917 1.00 13.80 260 ASP A O 1
ATOM 2166 N N . LYS A 1 262 ? 82.359 11.492 44.726 1.00 13.05 261 LYS A N 1
ATOM 2167 C CA . LYS A 1 262 ? 81.389 10.943 45.673 1.00 12.21 261 LYS A CA 1
ATOM 2168 C C . LYS A 1 262 ? 80.231 10.287 44.955 1.00 12.03 261 LYS A C 1
ATOM 2169 O O . LYS A 1 262 ? 79.821 9.180 45.318 1.00 12.38 261 LYS A O 1
ATOM 2175 N N . LEU A 1 263 ? 79.692 10.960 43.932 1.00 10.17 262 LEU A N 1
ATOM 2176 C CA . LEU A 1 263 ? 78.595 10.427 43.176 1.00 11.54 262 LEU A CA 1
ATOM 2177 C C . LEU A 1 263 ? 78.952 9.139 42.411 1.00 11.35 262 LEU A C 1
ATOM 2178 O O . LEU A 1 263 ? 78.151 8.221 42.358 1.00 11.56 262 LEU A O 1
ATOM 2183 N N . ILE A 1 264 ? 80.168 9.052 41.866 1.00 11.44 263 ILE A N 1
ATOM 2184 C CA . ILE A 1 264 ? 80.603 7.835 41.203 1.00 11.59 263 ILE A CA 1
ATOM 2185 C C . ILE A 1 264 ? 80.618 6.707 42.249 1.00 11.40 263 ILE A C 1
ATOM 2186 O O . ILE A 1 264 ? 80.110 5.634 41.983 1.00 13.21 263 ILE A O 1
ATOM 2191 N N . PHE A 1 265 ? 81.139 6.991 43.434 1.00 11.36 264 PHE A N 1
ATOM 2192 C CA . PHE A 1 265 ? 81.147 5.975 44.501 1.00 14.46 264 PHE A CA 1
ATOM 2193 C C . PHE A 1 265 ? 79.743 5.463 44.821 1.00 16.97 264 PHE A C 1
ATOM 2194 O O . PHE A 1 265 ? 79.515 4.219 44.877 1.00 17.73 264 PHE A O 1
ATOM 2202 N N . LEU A 1 266 ? 78.823 6.414 45.038 1.00 15.00 265 LEU A N 1
ATOM 2203 C CA . LEU A 1 266 ? 77.428 6.106 45.365 1.00 16.21 265 LEU A CA 1
ATOM 2204 C C . LEU A 1 266 ? 76.697 5.342 44.250 1.00 19.31 265 LEU A C 1
ATOM 2205 O O . LEU A 1 266 ? 76.008 4.360 44.524 1.00 21.33 265 LEU A O 1
ATOM 2210 N N . LEU A 1 267 ? 76.840 5.752 42.987 1.00 19.48 266 LEU A N 1
ATOM 2211 C CA . LEU A 1 267 ? 76.217 5.002 41.896 1.00 22.44 266 LEU A CA 1
ATOM 2212 C C . LEU A 1 267 ? 76.812 3.602 41.732 1.00 27.22 266 LEU A C 1
ATOM 2213 O O . LEU A 1 267 ? 76.095 2.699 41.300 1.00 28.61 266 LEU A O 1
ATOM 2218 N N . ASN A 1 268 ? 78.098 3.421 42.068 1.00 28.36 267 ASN A N 1
ATOM 2219 C CA . ASN A 1 268 ? 78.784 2.120 41.887 1.00 30.83 267 ASN A CA 1
ATOM 2220 C C . ASN A 1 268 ? 78.371 1.030 42.862 1.00 32.31 267 ASN A C 1
ATOM 2221 O O . ASN A 1 268 ? 78.472 -0.155 42.522 1.00 34.64 267 ASN A O 1
ATOM 2226 N N . GLN A 1 269 ? 77.916 1.403 44.053 1.00 34.28 268 GLN A N 1
ATOM 2227 C CA . GLN A 1 269 ? 77.322 0.434 44.982 1.00 38.76 268 GLN A CA 1
ATOM 2228 C C . GLN A 1 269 ? 76.131 -0.219 44.274 1.00 41.22 268 GLN A C 1
ATOM 2229 O O . GLN A 1 269 ? 75.970 -1.440 44.250 1.00 40.75 268 GLN A O 1
ATOM 2235 N N . ASP A 1 270 ? 75.299 0.640 43.697 1.00 44.47 269 ASP A N 1
ATOM 2236 C CA . ASP A 1 270 ? 74.092 0.227 42.978 1.00 47.26 269 ASP A CA 1
ATOM 2237 C C . ASP A 1 270 ? 74.341 -0.709 41.758 1.00 48.55 269 ASP A C 1
ATOM 2238 O O . ASP A 1 270 ? 73.525 -1.590 41.473 1.00 48.87 269 ASP A O 1
ATOM 2243 N N . GLU A 1 271 ? 75.453 -0.488 41.047 1.00 49.93 270 GLU A N 1
ATOM 2244 C CA . GLU A 1 271 ? 75.847 -1.260 39.854 1.00 50.33 270 GLU A CA 1
ATOM 2245 C C . GLU A 1 271 ? 76.652 -2.533 40.186 1.00 51.06 270 GLU A C 1
ATOM 2246 O O . GLU A 1 271 ? 76.286 -3.314 41.069 1.00 51.25 270 GLU A O 1
ATOM 2256 N N . PRO B 1 3 ? 76.648 -1.883 -2.650 1.00 27.20 2 PRO B N 1
ATOM 2257 C CA . PRO B 1 3 ? 76.259 -1.376 -1.332 1.00 25.49 2 PRO B CA 1
ATOM 2258 C C . PRO B 1 3 ? 74.777 -1.007 -1.132 1.00 22.28 2 PRO B C 1
ATOM 2259 O O . PRO B 1 3 ? 74.463 -0.372 -0.125 1.00 18.52 2 PRO B O 1
ATOM 2263 N N . THR B 1 4 ? 73.905 -1.370 -2.076 1.00 20.03 3 THR B N 1
ATOM 2264 C CA . THR B 1 4 ? 72.441 -1.252 -1.915 1.00 20.27 3 THR B CA 1
ATOM 2265 C C . THR B 1 4 ? 71.789 -2.544 -2.374 1.00 21.01 3 THR B C 1
ATOM 2266 O O . THR B 1 4 ? 72.039 -2.987 -3.490 1.00 22.97 3 THR B O 1
ATOM 2270 N N . ARG B 1 5 ? 70.997 -3.157 -1.499 1.00 19.51 4 ARG B N 1
ATOM 2271 C CA . ARG B 1 5 ? 70.347 -4.438 -1.771 1.00 20.90 4 ARG B CA 1
ATOM 2272 C C . ARG B 1 5 ? 68.829 -4.279 -1.772 1.00 18.48 4 ARG B C 1
ATOM 2273 O O . ARG B 1 5 ? 68.285 -3.747 -0.819 1.00 16.56 4 ARG B O 1
ATOM 2281 N N . VAL B 1 6 ? 68.139 -4.722 -2.822 1.00 17.75 5 VAL B N 1
ATOM 2282 C CA . VAL B 1 6 ? 66.672 -4.819 -2.728 1.00 18.98 5 VAL B CA 1
ATOM 2283 C C . VAL B 1 6 ? 66.320 -6.140 -2.043 1.00 20.26 5 VAL B C 1
ATOM 2284 O O . VAL B 1 6 ? 66.738 -7.196 -2.501 1.00 22.44 5 VAL B O 1
ATOM 2288 N N . ILE B 1 7 ? 65.561 -6.082 -0.951 1.00 20.86 6 ILE B N 1
ATOM 2289 C CA . ILE B 1 7 ? 65.018 -7.294 -0.313 1.00 21.75 6 ILE B CA 1
ATOM 2290 C C . ILE B 1 7 ? 63.718 -7.676 -1.053 1.00 25.16 6 ILE B C 1
ATOM 2291 O O . ILE B 1 7 ? 62.737 -6.922 -1.021 1.00 22.07 6 ILE B O 1
ATOM 2296 N N . GLU B 1 8 ? 63.742 -8.829 -1.720 1.00 29.79 7 GLU B N 1
ATOM 2297 C CA A GLU B 1 8 ? 62.630 -9.327 -2.541 0.50 32.83 7 GLU B CA 1
ATOM 2298 C CA B GLU B 1 8 ? 62.594 -9.288 -2.524 0.50 33.14 7 GLU B CA 1
ATOM 2299 C C . GLU B 1 8 ? 61.767 -10.294 -1.720 1.00 34.65 7 GLU B C 1
ATOM 2300 O O . GLU B 1 8 ? 62.215 -10.824 -0.709 1.00 34.19 7 GLU B O 1
ATOM 2311 N N . ASP B 1 9 ? 60.537 -10.512 -2.171 1.00 39.13 8 ASP B N 1
ATOM 2312 C CA . ASP B 1 9 ? 59.627 -11.504 -1.600 1.00 43.13 8 ASP B CA 1
ATOM 2313 C C . ASP B 1 9 ? 60.215 -12.919 -1.684 1.00 45.73 8 ASP B C 1
ATOM 2314 O O . ASP B 1 9 ? 60.664 -13.332 -2.756 1.00 46.42 8 ASP B O 1
ATOM 2319 N N . LYS B 1 10 ? 60.201 -13.655 -0.569 1.00 48.32 9 LYS B N 1
ATOM 2320 C CA . LYS B 1 10 ? 60.436 -15.113 -0.589 1.00 50.43 9 LYS B CA 1
ATOM 2321 C C . LYS B 1 10 ? 59.829 -15.798 0.635 1.00 51.14 9 LYS B C 1
ATOM 2322 O O . LYS B 1 10 ? 58.658 -16.175 0.620 1.00 52.10 9 LYS B O 1
ATOM 2329 N N . THR B 1 14 ? 56.342 -11.794 2.609 1.00 49.82 13 THR B N 1
ATOM 2330 C CA . THR B 1 14 ? 56.709 -10.362 2.545 1.00 47.91 13 THR B CA 1
ATOM 2331 C C . THR B 1 14 ? 58.074 -10.105 3.206 1.00 43.65 13 THR B C 1
ATOM 2332 O O . THR B 1 14 ? 58.358 -10.655 4.283 1.00 43.25 13 THR B O 1
ATOM 2336 N N . PRO B 1 15 ? 58.929 -9.282 2.565 1.00 37.35 14 PRO B N 1
ATOM 2337 C CA . PRO B 1 15 ? 60.219 -9.006 3.192 1.00 33.35 14 PRO B CA 1
ATOM 2338 C C . PRO B 1 15 ? 60.102 -7.990 4.322 1.00 28.61 14 PRO B C 1
ATOM 2339 O O . PRO B 1 15 ? 59.177 -7.163 4.316 1.00 27.95 14 PRO B O 1
ATOM 2343 N N . SER B 1 16 ? 61.030 -8.053 5.280 1.00 23.22 15 SER B N 1
ATOM 2344 C CA . SER B 1 16 ? 61.206 -6.963 6.247 1.00 21.53 15 SER B CA 1
ATOM 2345 C C . SER B 1 16 ? 62.681 -6.763 6.601 1.00 18.40 15 SER B C 1
ATOM 2346 O O . SER B 1 16 ? 63.544 -7.462 6.094 1.00 18.12 15 SER B O 1
ATOM 2349 N N . PHE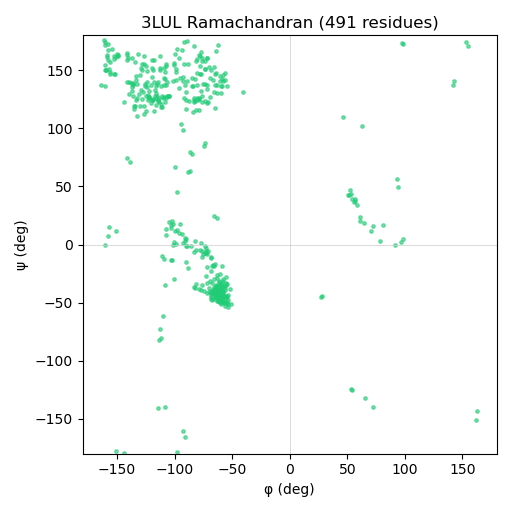 B 1 17 ? 62.932 -5.799 7.483 1.00 15.61 16 PHE B N 1
ATOM 2350 C CA . PHE B 1 17 ? 64.281 -5.439 7.916 1.00 13.75 16 PHE B CA 1
ATOM 2351 C C . PHE B 1 17 ? 64.658 -6.209 9.183 1.00 15.47 16 PHE B C 1
ATOM 2352 O O . PHE B 1 17 ? 63.813 -6.434 10.039 1.00 18.13 16 PHE B O 1
ATOM 2360 N N . GLY B 1 18 ? 65.924 -6.600 9.307 1.00 13.23 17 GLY B N 1
ATOM 2361 C CA . GLY B 1 18 ? 66.375 -7.416 10.438 1.00 14.67 17 GLY B CA 1
ATOM 2362 C C . GLY B 1 18 ? 66.564 -6.498 11.647 1.00 15.76 17 GLY B C 1
ATOM 2363 O O . GLY B 1 18 ? 66.675 -5.286 11.505 1.00 12.44 17 GLY B O 1
ATOM 2364 N N . ILE B 1 19 ? 66.631 -7.083 12.832 1.00 14.52 18 ILE B N 1
ATOM 2365 C CA . ILE B 1 19 ? 66.584 -6.285 14.063 1.00 13.40 18 ILE B CA 1
ATOM 2366 C C . ILE B 1 19 ? 67.877 -5.488 14.279 1.00 13.30 18 ILE B C 1
ATOM 2367 O O . ILE B 1 19 ? 67.879 -4.533 15.014 1.00 15.78 18 ILE B O 1
ATOM 2372 N N . ASP B 1 20 ? 68.958 -5.887 13.626 1.00 12.08 19 ASP B N 1
ATOM 2373 C CA . ASP B 1 20 ? 70.228 -5.131 13.648 1.00 14.79 19 ASP B CA 1
ATOM 2374 C C . ASP B 1 20 ? 70.295 -3.961 12.648 1.00 15.62 19 ASP B C 1
ATOM 2375 O O . ASP B 1 20 ? 71.347 -3.322 12.520 1.00 12.74 19 ASP B O 1
ATOM 2380 N N . ASP B 1 21 ? 69.198 -3.714 11.913 1.00 11.93 20 ASP B N 1
ATOM 2381 C CA . ASP B 1 21 ? 69.151 -2.653 10.908 1.00 11.79 20 ASP B CA 1
ATOM 2382 C C . ASP B 1 21 ? 69.039 -1.285 11.577 1.00 10.12 20 ASP B C 1
ATOM 2383 O O . ASP B 1 21 ? 68.316 -1.104 12.567 1.00 9.37 20 ASP B O 1
ATOM 2388 N N . ARG B 1 22 ? 69.792 -0.313 11.060 1.00 10.49 21 ARG B N 1
ATOM 2389 C CA . ARG B 1 22 ? 69.796 1.016 11.672 1.00 11.11 21 ARG B CA 1
ATOM 2390 C C . ARG B 1 22 ? 68.450 1.762 11.502 1.00 9.55 21 ARG B C 1
ATOM 2391 O O . ARG B 1 22 ? 68.216 2.772 12.165 1.00 6.59 21 ARG B O 1
ATOM 2399 N N . ILE B 1 23 ? 67.548 1.246 10.655 1.00 9.28 22 ILE B N 1
ATOM 2400 C CA . ILE B 1 23 ? 66.198 1.794 10.556 1.00 9.95 22 ILE B CA 1
ATOM 2401 C C . ILE B 1 23 ? 65.507 1.819 11.913 1.00 9.77 22 ILE B C 1
ATOM 2402 O O . ILE B 1 23 ? 64.656 2.679 12.142 1.00 8.67 22 ILE B O 1
ATOM 2407 N N . PHE B 1 24 ? 65.874 0.909 12.838 1.00 8.53 23 PHE B N 1
ATOM 2408 C CA . PHE B 1 24 ? 65.327 0.938 14.211 1.00 10.08 23 PHE B CA 1
ATOM 2409 C C . PHE B 1 24 ? 65.815 2.057 15.139 1.00 10.92 23 PHE B C 1
ATOM 2410 O O . PHE B 1 24 ? 65.311 2.203 16.235 1.00 13.01 23 PHE B O 1
ATOM 2418 N N . LEU B 1 25 ? 66.820 2.826 14.687 1.00 11.84 24 LEU B N 1
ATOM 2419 C CA . LEU B 1 25 ? 67.297 4.043 15.319 1.00 12.98 24 LEU B CA 1
ATOM 2420 C C . LEU B 1 25 ? 66.741 5.277 14.594 1.00 10.74 24 LEU B C 1
ATOM 2421 O O . LEU B 1 25 ? 67.019 6.444 14.956 1.00 14.16 24 LEU B O 1
ATOM 2426 N N . GLY B 1 26 ? 65.954 5.042 13.547 1.00 10.33 25 GLY B N 1
ATOM 2427 C CA . GLY B 1 26 ? 65.422 6.105 12.735 1.00 9.22 25 GLY B CA 1
ATOM 2428 C C . GLY B 1 26 ? 66.178 6.388 11.450 1.00 9.30 25 GLY B C 1
ATOM 2429 O O . GLY B 1 26 ? 65.840 7.353 10.760 1.00 10.21 25 GLY B O 1
ATOM 2430 N N . GLU B 1 27 ? 67.189 5.585 11.136 1.00 7.84 26 GLU B N 1
ATOM 2431 C CA . GLU B 1 27 ? 68.005 5.814 9.947 1.00 8.35 26 GLU B CA 1
ATOM 2432 C C . GLU B 1 27 ? 67.321 5.133 8.762 1.00 9.60 26 GLU B C 1
ATOM 2433 O O . GLU B 1 27 ? 67.655 4.005 8.381 1.00 10.95 26 GLU B O 1
ATOM 2439 N N . GLY B 1 28 ? 66.295 5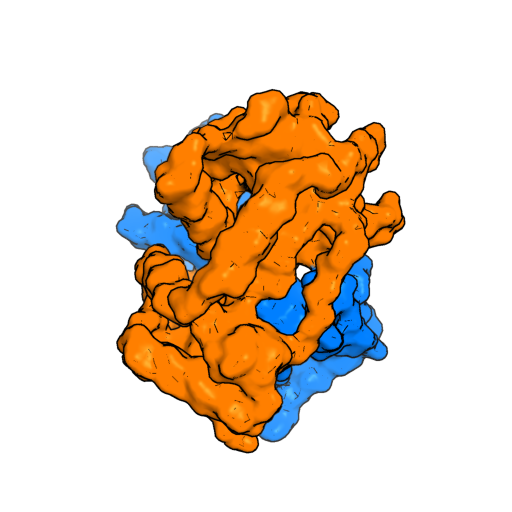.817 8.238 1.00 8.69 27 GLY B N 1
ATOM 2440 C CA . GLY B 1 28 ? 65.532 5.293 7.091 1.00 8.40 27 GLY B CA 1
ATOM 2441 C C . GLY B 1 28 ? 64.780 6.396 6.375 1.00 8.50 27 GLY B C 1
ATOM 2442 O O . GLY B 1 28 ? 64.395 7.421 6.990 1.00 9.15 27 GLY B O 1
ATOM 2443 N N . LEU B 1 29 ? 64.597 6.214 5.074 1.00 8.01 28 LEU B N 1
ATOM 2444 C CA . LEU B 1 29 ? 63.939 7.186 4.227 1.00 9.90 28 LEU B CA 1
ATOM 2445 C C . LEU B 1 29 ? 62.841 6.489 3.459 1.00 10.97 28 LEU B C 1
ATOM 2446 O O . LEU B 1 29 ? 62.908 5.268 3.236 1.00 9.72 28 LEU B O 1
ATOM 2451 N N . PHE B 1 30 ? 61.828 7.241 3.027 1.00 9.05 29 PHE B N 1
ATOM 2452 C CA . PHE B 1 30 ? 60.806 6.622 2.194 1.00 11.27 29 PHE B CA 1
ATOM 2453 C C . PHE B 1 30 ? 60.316 7.534 1.078 1.00 11.13 29 PHE B C 1
ATOM 2454 O O . PHE B 1 30 ? 60.506 8.749 1.103 1.00 9.68 29 PHE B O 1
ATOM 2462 N N . GLU B 1 31 ? 59.661 6.896 0.105 1.00 10.02 30 GLU B N 1
ATOM 2463 C CA . GLU B 1 31 ? 58.955 7.601 -0.954 1.00 8.89 30 GLU B CA 1
ATOM 2464 C C . GLU B 1 31 ? 57.615 6.893 -1.132 1.00 9.75 30 GLU B C 1
ATOM 2465 O O . GLU B 1 31 ? 57.567 5.652 -1.119 1.00 10.08 30 GLU B O 1
ATOM 2471 N N . THR B 1 32 ? 56.561 7.677 -1.293 1.00 11.07 31 THR B N 1
ATOM 2472 C CA A THR B 1 32 ? 55.238 7.133 -1.536 0.50 12.57 31 THR B CA 1
ATOM 2473 C CA B THR B 1 32 ? 55.221 7.154 -1.531 0.50 10.67 31 THR B CA 1
ATOM 2474 C C . THR B 1 32 ? 54.806 7.600 -2.938 1.00 12.95 31 THR B C 1
ATOM 2475 O O . THR B 1 32 ? 54.724 8.780 -3.224 1.00 12.14 31 THR B O 1
ATOM 2482 N N . ILE B 1 33 ? 54.592 6.630 -3.812 1.00 11.59 32 ILE B N 1
ATOM 2483 C CA . ILE B 1 33 ? 54.468 6.847 -5.247 1.00 11.84 32 ILE B CA 1
ATOM 2484 C C . ILE B 1 33 ? 53.054 6.450 -5.686 1.00 11.22 32 ILE B C 1
ATOM 2485 O O . ILE B 1 33 ? 52.601 5.354 -5.422 1.00 10.12 32 ILE B O 1
ATOM 2490 N N . ARG B 1 34 ? 52.385 7.365 -6.354 1.00 10.26 33 ARG B N 1
ATOM 2491 C CA . ARG B 1 34 ? 51.099 7.068 -6.926 1.00 11.42 33 ARG B CA 1
ATOM 2492 C C . ARG B 1 34 ? 51.263 6.175 -8.149 1.00 11.43 33 ARG B C 1
ATOM 2493 O O . ARG B 1 34 ? 52.159 6.387 -8.971 1.00 12.35 33 ARG B O 1
ATOM 2501 N N . VAL B 1 35 ? 50.390 5.177 -8.281 1.00 9.86 34 VAL B N 1
ATOM 2502 C CA . VAL B 1 35 ? 50.369 4.337 -9.463 1.00 10.26 34 VAL B CA 1
ATOM 2503 C C . VAL B 1 35 ? 49.030 4.590 -10.167 1.00 13.24 34 VAL B C 1
ATOM 2504 O O . VAL B 1 35 ? 47.965 4.469 -9.530 1.00 8.01 34 VAL B O 1
ATOM 2508 N N . ASN B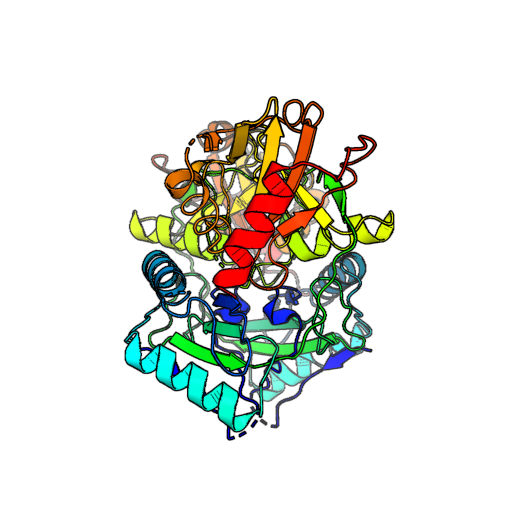 1 36 ? 49.116 4.995 -11.444 1.00 12.45 35 ASN B N 1
ATOM 2509 C CA . ASN B 1 36 ? 47.954 5.289 -12.281 1.00 14.45 35 ASN B CA 1
ATOM 2510 C C . ASN B 1 36 ? 48.018 4.427 -13.522 1.00 16.21 35 ASN B C 1
ATOM 2511 O O . ASN B 1 36 ? 49.009 4.430 -14.219 1.00 16.56 35 ASN B O 1
ATOM 2516 N N . SER B 1 37 ? 46.973 3.656 -13.784 1.00 15.85 36 SER B N 1
ATOM 2517 C CA . SER B 1 37 ? 46.890 2.801 -14.961 1.00 15.86 36 SER B CA 1
ATOM 2518 C C . SER B 1 37 ? 48.121 1.899 -15.115 1.00 15.92 36 SER B C 1
ATOM 2519 O O . SER B 1 37 ? 48.664 1.730 -16.213 1.00 16.64 36 SER B O 1
ATOM 2522 N N . SER B 1 38 ? 48.544 1.341 -13.980 1.00 12.34 37 SER B N 1
ATOM 2523 C CA . SER B 1 38 ? 49.653 0.391 -13.864 1.00 13.06 37 SER B CA 1
ATOM 2524 C C . SER B 1 38 ? 51.020 1.018 -14.086 1.00 14.41 37 SER B C 1
ATOM 2525 O O . SER B 1 38 ? 51.996 0.296 -14.244 1.00 18.51 37 SER B O 1
ATOM 2528 N N . LYS B 1 39 ? 51.068 2.340 -14.106 1.00 16.53 38 LYS B N 1
ATOM 2529 C CA . LYS B 1 39 ? 52.316 3.094 -14.288 1.00 17.79 38 LYS B CA 1
ATOM 2530 C C . LYS B 1 39 ? 52.648 3.947 -13.050 1.00 16.09 38 LYS B C 1
ATOM 2531 O O . LYS B 1 39 ? 51.806 4.712 -12.576 1.00 16.27 38 LYS B O 1
ATOM 2537 N N . PRO B 1 40 ? 53.891 3.848 -12.552 1.00 15.34 39 PRO B N 1
ATOM 2538 C CA . PRO B 1 40 ? 54.275 4.748 -11.461 1.00 14.24 39 PRO B CA 1
ATOM 2539 C C . PRO B 1 40 ? 54.388 6.192 -11.960 1.00 15.95 39 PRO B C 1
ATOM 2540 O O . PRO B 1 40 ? 55.076 6.469 -12.925 1.00 20.61 39 PRO B O 1
ATOM 2544 N N . SER B 1 41 ? 53.696 7.090 -11.283 1.00 15.12 40 SER B N 1
ATOM 2545 C CA . SER B 1 41 ? 53.694 8.501 -11.572 1.00 16.30 40 SER B CA 1
ATOM 2546 C C . SER B 1 41 ? 54.943 9.191 -10.983 1.00 15.47 40 SER B C 1
ATOM 2547 O O . SER B 1 41 ? 55.232 9.102 -9.774 1.00 14.29 40 SER B O 1
ATOM 2550 N N . PHE B 1 42 ? 55.660 9.897 -11.844 1.00 13.52 41 PHE B N 1
ATOM 2551 C CA . PHE B 1 42 ? 56.853 10.668 -11.451 1.00 11.82 41 PHE B CA 1
ATOM 2552 C C . PHE B 1 42 ? 57.934 9.857 -10.767 1.00 13.07 41 PHE B C 1
ATOM 2553 O O . PHE B 1 42 ? 58.600 10.335 -9.867 1.00 11.21 41 PHE B O 1
ATOM 2561 N N . ALA B 1 43 ? 58.128 8.639 -11.270 1.00 10.71 42 ALA B N 1
ATOM 2562 C CA . ALA B 1 43 ? 59.139 7.737 -10.734 1.00 10.15 42 ALA B CA 1
ATOM 2563 C C . ALA B 1 43 ? 60.514 8.410 -10.653 1.00 10.74 42 ALA B C 1
ATOM 2564 O O . ALA B 1 43 ? 61.239 8.171 -9.707 1.00 8.06 42 ALA B O 1
ATOM 2566 N N . TYR B 1 44 ? 60.853 9.227 -11.647 1.00 11.20 43 TYR B N 1
ATOM 2567 C CA . TYR B 1 44 ? 62.155 9.918 -11.658 1.00 10.90 43 TYR B CA 1
ATOM 2568 C C . TYR B 1 44 ? 62.250 10.867 -10.477 1.00 10.14 43 TYR B C 1
ATOM 2569 O O . TYR B 1 44 ? 63.220 10.820 -9.718 1.00 8.70 43 TYR B O 1
ATOM 2586 N N . HIS B 1 46 ? 60.748 10.952 -7.640 1.00 9.87 45 HIS B N 1
ATOM 2587 C CA . HIS B 1 46 ? 60.851 10.183 -6.393 1.00 8.96 45 HIS B CA 1
ATOM 2588 C C . HIS B 1 46 ? 62.252 9.593 -6.204 1.00 8.69 45 HIS B C 1
ATOM 2589 O O . HIS B 1 46 ? 62.814 9.652 -5.122 1.00 6.49 45 HIS B O 1
ATOM 2596 N N . TRP B 1 47 ? 62.798 9.008 -7.267 1.00 7.22 46 TRP B N 1
ATOM 2597 C CA . TRP B 1 47 ? 64.191 8.485 -7.219 1.00 6.47 46 TRP B CA 1
ATOM 2598 C C . TRP B 1 47 ? 65.199 9.575 -6.903 1.00 7.81 46 TRP B C 1
ATOM 2599 O O . TRP B 1 47 ? 66.143 9.390 -6.137 1.00 8.22 46 TRP B O 1
ATOM 2610 N N . GLU B 1 48 ? 65.019 10.726 -7.535 1.00 8.87 47 GLU B N 1
ATOM 2611 C CA . GLU B 1 48 ? 65.942 11.854 -7.357 1.00 8.22 47 GLU B CA 1
ATOM 2612 C C . GLU B 1 48 ? 65.959 12.313 -5.912 1.00 8.29 47 GLU B C 1
ATOM 2613 O O . GLU B 1 48 ? 67.005 12.535 -5.323 1.00 9.48 47 GLU B O 1
ATOM 2619 N N . ARG B 1 49 ? 64.770 12.523 -5.360 1.00 9.04 48 ARG B N 1
ATOM 2620 C CA . ARG B 1 49 ? 64.651 13.021 -4.003 1.00 6.91 48 ARG B CA 1
ATOM 2621 C C . ARG B 1 49 ? 65.207 12.003 -3.012 1.00 7.74 48 ARG B C 1
ATOM 2622 O O . ARG B 1 49 ? 65.952 12.340 -2.114 1.00 9.72 48 ARG B O 1
ATOM 2630 N N . LEU B 1 50 ? 64.853 10.742 -3.199 1.00 8.76 49 LEU B N 1
ATOM 2631 C CA . LEU B 1 50 ? 65.346 9.670 -2.294 1.00 11.07 49 LEU B CA 1
ATOM 2632 C C . LEU B 1 50 ? 66.855 9.629 -2.328 1.00 10.47 49 LEU B C 1
ATOM 2633 O O . LEU B 1 50 ? 67.481 9.562 -1.268 1.00 10.05 49 LEU B O 1
ATOM 2638 N N . GLY B 1 51 ? 67.444 9.731 -3.526 1.00 9.78 50 GLY B N 1
ATOM 2639 C CA . GLY B 1 51 ? 68.897 9.690 -3.658 1.00 11.93 50 GLY B CA 1
ATOM 2640 C C . GLY B 1 51 ? 69.573 10.901 -3.044 1.00 11.22 50 GLY B C 1
ATOM 2641 O O . GLY B 1 51 ? 70.623 10.774 -2.413 1.00 10.01 50 GLY B O 1
ATOM 2642 N N . ASN B 1 52 ? 68.986 12.077 -3.235 1.00 11.24 51 ASN B N 1
ATOM 2643 C CA . ASN B 1 52 ? 69.512 13.323 -2.630 1.00 11.42 51 ASN B CA 1
ATOM 2644 C C . ASN B 1 52 ? 69.541 13.259 -1.096 1.00 10.48 51 ASN B C 1
ATOM 2645 O O . ASN B 1 52 ? 70.537 13.626 -0.466 1.00 9.56 51 ASN B O 1
ATOM 2650 N N . SER B 1 53 ? 68.453 12.778 -0.522 1.00 8.92 52 SER B N 1
ATOM 2651 C CA . SER B 1 53 ? 68.350 12.542 0.913 1.00 9.23 52 SER B CA 1
ATOM 2652 C C . SER B 1 53 ? 69.308 11.490 1.408 1.00 10.98 52 SER B C 1
ATOM 2653 O O . SER B 1 53 ? 69.918 11.709 2.441 1.00 11.39 52 SER B O 1
ATOM 2656 N N . ALA B 1 54 ? 69.462 10.374 0.675 1.00 8.49 53 ALA B N 1
ATOM 2657 C CA . ALA B 1 54 ? 70.410 9.315 1.044 1.00 9.95 53 ALA B CA 1
ATOM 2658 C C . ALA B 1 54 ? 71.813 9.869 1.107 1.00 10.85 53 ALA B C 1
ATOM 2659 O O . ALA B 1 54 ? 72.536 9.651 2.098 1.00 13.93 53 ALA B O 1
ATOM 2661 N N . ARG B 1 55 ? 72.188 10.612 0.054 1.00 10.98 54 ARG B N 1
ATOM 2662 C CA . ARG B 1 55 ? 73.500 11.236 -0.037 1.00 12.66 54 ARG B CA 1
ATOM 2663 C C . ARG B 1 55 ? 73.782 12.122 1.174 1.00 14.81 54 ARG B C 1
ATOM 2664 O O . ARG B 1 55 ? 74.868 12.054 1.781 1.00 13.39 54 ARG B O 1
ATOM 2672 N N . GLN B 1 56 ? 72.790 12.904 1.555 1.00 15.59 55 GLN B N 1
ATOM 2673 C CA . GLN B 1 56 ? 72.920 13.820 2.662 1.00 15.81 55 GLN B CA 1
ATOM 2674 C C . GLN B 1 56 ? 73.154 13.126 3.996 1.00 13.88 55 GLN B C 1
ATOM 2675 O O . GLN B 1 56 ? 73.864 13.654 4.842 1.00 18.16 55 GLN B O 1
ATOM 2681 N N . LEU B 1 57 ? 72.552 11.965 4.170 1.00 12.47 56 LEU B N 1
ATOM 2682 C CA . LEU B 1 57 ? 72.684 11.132 5.365 1.00 13.95 56 LEU B CA 1
ATOM 2683 C C . LEU B 1 57 ? 73.839 10.106 5.293 1.00 14.83 56 LEU B C 1
ATOM 2684 O O . LEU B 1 57 ? 74.021 9.325 6.223 1.00 15.59 56 LEU B O 1
ATOM 2689 N N . GLY B 1 58 ? 74.565 10.063 4.174 1.00 14.38 57 GLY B N 1
ATOM 2690 C CA . GLY B 1 58 ? 75.632 9.084 3.988 1.00 13.90 57 GLY B CA 1
ATOM 2691 C C . GLY B 1 58 ? 75.178 7.651 3.759 1.00 14.01 57 GLY B C 1
ATOM 2692 O O . GLY B 1 58 ? 75.962 6.734 3.885 1.00 16.05 57 GLY B O 1
ATOM 2693 N N . ILE B 1 59 ? 73.904 7.462 3.422 1.00 13.08 58 ILE B N 1
ATOM 2694 C CA . ILE B 1 59 ? 73.356 6.148 3.166 1.00 11.89 58 ILE B CA 1
ATOM 2695 C C . ILE B 1 59 ? 73.602 5.842 1.682 1.00 11.74 58 ILE B C 1
ATOM 2696 O O . ILE B 1 59 ? 73.184 6.602 0.818 1.00 12.43 58 ILE B O 1
ATOM 2701 N N . PRO B 1 60 ? 74.285 4.725 1.369 1.00 13.94 59 PRO B N 1
ATOM 2702 C CA . PRO B 1 60 ? 74.402 4.389 -0.048 1.00 14.68 59 PRO B CA 1
ATOM 2703 C C . PRO B 1 60 ? 73.023 4.262 -0.750 1.00 15.10 59 PRO B C 1
ATOM 2704 O O . PRO B 1 60 ? 72.041 3.733 -0.168 1.00 15.51 59 PRO B O 1
ATOM 2708 N N . PHE B 1 61 ? 72.966 4.734 -1.994 1.00 13.87 60 PHE B N 1
ATOM 2709 C CA . PHE B 1 61 ? 71.831 4.534 -2.848 1.00 15.59 60 PHE B CA 1
ATOM 2710 C C . PHE B 1 61 ? 72.336 4.217 -4.253 1.00 17.20 60 PHE B C 1
ATOM 2711 O O . PHE B 1 61 ? 72.247 5.047 -5.151 1.00 17.67 60 PHE B O 1
ATOM 2719 N N . GLU B 1 62 ? 72.899 3.017 -4.405 1.00 18.76 61 GLU B N 1
ATOM 2720 C CA . GLU B 1 62 ? 73.545 2.598 -5.646 1.00 21.11 61 GLU B CA 1
ATOM 2721 C C . GLU B 1 62 ? 72.543 1.725 -6.384 1.00 21.01 61 GLU B C 1
ATOM 2722 O O . GLU B 1 62 ? 72.726 0.506 -6.511 1.00 23.56 61 GLU B O 1
ATOM 2728 N N . ILE B 1 63 ? 71.458 2.359 -6.821 1.00 15.78 62 ILE B N 1
ATOM 2729 C CA . ILE B 1 63 ? 70.473 1.727 -7.690 1.00 13.15 62 ILE B CA 1
ATOM 2730 C C . ILE B 1 63 ? 70.214 2.730 -8.803 1.00 10.86 62 ILE B C 1
ATOM 2731 O O . ILE B 1 63 ? 69.894 3.882 -8.535 1.00 11.31 62 ILE B O 1
ATOM 2736 N N . SER B 1 64 ? 70.359 2.291 -10.046 1.00 11.68 63 SER B N 1
ATOM 2737 C CA . SER B 1 64 ? 70.192 3.201 -11.175 1.00 10.56 63 SER B CA 1
ATOM 2738 C C . SER B 1 64 ? 68.713 3.539 -11.319 1.00 9.76 63 SER B C 1
ATOM 2739 O O . SER B 1 64 ? 67.839 2.813 -10.804 1.00 9.14 63 SER B O 1
ATOM 2742 N N . PHE B 1 65 ? 68.398 4.636 -12.006 1.00 9.21 64 PHE B N 1
ATOM 2743 C CA . PHE B 1 65 ? 67.003 4.951 -12.250 1.00 8.68 64 PHE B CA 1
ATOM 2744 C C . PHE B 1 65 ? 66.285 3.823 -13.000 1.00 8.20 64 PHE B C 1
ATOM 2745 O O . PHE B 1 65 ? 65.147 3.488 -12.689 1.00 9.78 64 PHE B O 1
ATOM 2753 N N . ASP B 1 66 ? 66.934 3.290 -14.037 1.00 7.88 65 ASP B N 1
ATOM 2754 C CA . ASP B 1 66 ? 66.309 2.232 -14.830 1.00 10.13 65 ASP B CA 1
ATOM 2755 C C . ASP B 1 66 ? 65.973 1.009 -13.956 1.00 10.01 65 ASP B C 1
ATOM 2756 O O . ASP B 1 66 ? 64.910 0.408 -14.129 1.00 9.78 65 ASP B O 1
ATOM 2761 N N . ASP B 1 67 ? 66.893 0.619 -13.071 1.00 9.70 66 ASP B N 1
ATOM 2762 C CA . ASP B 1 67 ? 66.649 -0.526 -12.192 1.00 12.17 66 ASP B CA 1
ATOM 2763 C C . ASP B 1 67 ? 65.523 -0.215 -11.188 1.00 10.78 66 ASP B C 1
ATOM 2764 O O . ASP B 1 67 ? 64.647 -1.066 -10.930 1.00 10.18 66 ASP B O 1
ATOM 2769 N N . TRP B 1 68 ? 65.527 1.012 -10.673 1.00 8.53 67 TRP B N 1
ATOM 2770 C CA . TRP B 1 68 ? 64.455 1.495 -9.789 1.00 9.29 67 TRP B CA 1
ATOM 2771 C C . TRP B 1 68 ? 63.125 1.356 -10.485 1.00 10.36 67 TRP B C 1
ATOM 2772 O O . TRP B 1 68 ? 62.188 0.759 -9.950 1.00 9.27 67 TRP B O 1
ATOM 2783 N N . PHE B 1 69 ? 63.049 1.910 -11.693 1.00 9.36 68 PHE B N 1
ATOM 2784 C CA . PHE B 1 69 ? 61.799 1.882 -12.452 1.00 11.36 68 PHE B CA 1
ATOM 2785 C C . PHE B 1 69 ? 61.359 0.439 -12.703 1.00 10.79 68 PHE B C 1
ATOM 2786 O O . PHE B 1 69 ? 60.212 0.094 -12.468 1.00 11.19 68 PHE B O 1
ATOM 2794 N N . GLU B 1 70 ? 62.293 -0.407 -13.122 1.00 12.97 69 GLU B N 1
ATOM 2795 C CA A GLU B 1 70 ? 62.024 -1.845 -13.375 0.50 13.86 69 GLU B CA 1
ATOM 2796 C CA B GLU B 1 70 ? 61.984 -1.812 -13.381 0.50 13.54 69 GLU B CA 1
ATOM 2797 C C . GLU B 1 70 ? 61.486 -2.549 -12.124 1.00 14.13 69 GLU B C 1
ATOM 2798 O O . GLU B 1 70 ? 60.561 -3.367 -12.216 1.00 15.04 69 GLU B O 1
ATOM 2809 N N . HIS B 1 71 ? 62.059 -2.235 -10.968 1.00 11.58 70 HIS B N 1
ATOM 2810 C CA . HIS B 1 71 ? 61.534 -2.765 -9.692 1.00 14.52 70 HIS B CA 1
ATOM 2811 C C . HIS B 1 71 ? 60.112 -2.338 -9.407 1.00 12.78 70 HIS B C 1
ATOM 2812 O O . HIS B 1 71 ? 59.316 -3.160 -8.960 1.00 14.22 70 HIS B O 1
ATOM 2819 N N . LEU B 1 72 ? 59.787 -1.082 -9.686 1.00 12.57 71 LEU B N 1
ATOM 2820 C CA . LEU B 1 72 ? 58.420 -0.575 -9.511 1.00 13.97 71 LEU B CA 1
ATOM 2821 C C . LEU B 1 72 ? 57.463 -1.319 -10.430 1.00 14.22 71 LEU B C 1
ATOM 2822 O O . LEU B 1 72 ? 56.402 -1.778 -9.989 1.00 12.90 71 LEU B O 1
ATOM 2827 N N . ILE B 1 73 ? 57.862 -1.490 -11.690 1.00 13.45 72 ILE B N 1
ATOM 2828 C CA . ILE B 1 73 ? 57.005 -2.174 -12.669 1.00 14.46 72 ILE B CA 1
ATOM 2829 C C . ILE B 1 73 ? 56.790 -3.618 -12.250 1.00 14.49 72 ILE B C 1
ATOM 2830 O O . ILE B 1 73 ? 55.664 -4.108 -12.322 1.00 13.86 72 ILE B O 1
ATOM 2835 N N . GLN B 1 74 ? 57.836 -4.288 -11.762 1.00 14.42 73 GLN B N 1
ATOM 2836 C CA . GLN B 1 74 ? 57.708 -5.703 -11.413 1.00 15.14 73 GLN B CA 1
ATOM 2837 C C . GLN B 1 74 ? 56.791 -5.904 -10.213 1.00 15.00 73 GLN B C 1
ATOM 2838 O O . GLN B 1 74 ? 56.076 -6.895 -10.155 1.00 14.73 73 GLN B O 1
ATOM 2844 N N . LYS B 1 75 ? 56.792 -4.938 -9.290 1.00 13.62 74 LYS B N 1
ATOM 2845 C CA . LYS B 1 75 ? 55.879 -4.931 -8.148 1.00 14.54 74 LYS B CA 1
ATOM 2846 C C . LYS B 1 75 ? 54.429 -4.707 -8.548 1.00 15.28 74 LYS B C 1
ATOM 2847 O O . LYS B 1 75 ? 53.544 -5.448 -8.095 1.00 18.28 74 LYS B O 1
ATOM 2853 N N . ILE B 1 76 ? 54.183 -3.714 -9.404 1.00 14.09 75 ILE B N 1
ATOM 2854 C CA . ILE B 1 76 ? 52.850 -3.421 -9.962 1.00 14.81 75 ILE B CA 1
ATOM 2855 C C . ILE B 1 76 ? 52.255 -4.613 -10.704 1.00 16.89 75 ILE B C 1
ATOM 2856 O O . ILE B 1 76 ? 51.084 -4.999 -10.483 1.00 16.73 75 ILE B O 1
ATOM 2861 N N . GLN B 1 77 ? 53.065 -5.200 -11.580 1.00 15.81 76 GLN B N 1
ATOM 2862 C CA . GLN B 1 77 ? 52.672 -6.397 -12.317 1.00 18.05 76 GLN B CA 1
ATOM 2863 C C . GLN B 1 77 ? 52.390 -7.602 -11.411 1.00 18.30 76 GLN B C 1
ATOM 2864 O O . GLN B 1 77 ? 51.352 -8.281 -11.559 1.00 18.89 76 GLN B O 1
ATOM 2870 N N . LYS B 1 78 ? 53.280 -7.852 -10.450 1.00 19.17 77 LYS B N 1
ATOM 2871 C CA . LYS B 1 78 ? 53.128 -9.004 -9.574 1.00 19.05 77 LYS B CA 1
ATOM 2872 C C . LYS B 1 78 ? 51.886 -8.863 -8.701 1.00 18.89 77 LYS B C 1
ATOM 2873 O O . LYS B 1 78 ? 51.172 -9.825 -8.489 1.00 18.11 77 LYS B O 1
ATOM 2879 N N . ASP B 1 79 ? 51.636 -7.664 -8.196 1.00 18.65 78 ASP B N 1
ATOM 2880 C CA . ASP B 1 79 ? 50.499 -7.409 -7.316 1.00 17.82 78 ASP B CA 1
ATOM 2881 C C . ASP B 1 79 ? 49.231 -6.978 -8.057 1.00 19.27 78 ASP B C 1
ATOM 2882 O O . ASP B 1 79 ? 48.241 -6.618 -7.421 1.00 19.49 78 ASP B O 1
ATOM 2887 N N . ASN B 1 80 ? 49.256 -6.998 -9.390 1.00 17.84 79 ASN B N 1
ATOM 2888 C CA . ASN B 1 80 ? 48.100 -6.668 -10.210 1.00 18.71 79 ASN B CA 1
ATOM 2889 C C . ASN B 1 80 ? 47.499 -5.287 -9.962 1.00 17.39 79 ASN B C 1
ATOM 2890 O O . ASN B 1 80 ? 46.286 -5.092 -10.028 1.00 18.16 79 ASN B O 1
ATOM 2895 N N . LEU B 1 81 ? 48.360 -4.313 -9.713 1.00 13.52 80 LEU B N 1
ATOM 2896 C CA . LEU B 1 81 ? 47.919 -2.964 -9.425 1.00 13.51 80 LEU B CA 1
ATOM 2897 C C . LEU B 1 81 ? 47.579 -2.227 -10.724 1.00 16.25 80 LEU B C 1
ATOM 2898 O O . LEU B 1 81 ? 48.298 -2.351 -11.750 1.00 18.10 80 LEU B O 1
ATOM 2903 N N . TYR B 1 82 ? 46.470 -1.492 -10.713 1.00 13.99 81 TYR B N 1
ATOM 2904 C CA . TYR B 1 82 ? 46.155 -0.574 -11.801 1.00 13.12 81 TYR B CA 1
ATOM 2905 C C . TYR B 1 82 ? 46.236 0.821 -11.236 1.00 12.93 81 TYR B C 1
ATOM 2906 O O . TYR B 1 82 ? 47.205 1.534 -11.515 1.00 14.88 81 TYR B O 1
ATOM 2915 N N . HIS B 1 83 ? 45.262 1.219 -10.416 1.00 12.42 82 HIS B N 1
ATOM 2916 C CA . HIS B 1 83 ? 45.384 2.438 -9.627 1.00 12.28 82 HIS B CA 1
ATOM 2917 C C . HIS B 1 83 ? 45.744 2.043 -8.195 1.00 11.78 82 HIS B C 1
ATOM 2918 O O . HIS B 1 83 ? 45.203 1.084 -7.635 1.00 10.24 82 HIS B O 1
ATOM 2925 N N . GLY B 1 84 ? 46.621 2.810 -7.579 1.00 9.84 83 GLY B N 1
ATOM 2926 C CA . GLY B 1 84 ? 47.005 2.549 -6.169 1.00 8.00 83 GLY B CA 1
ATOM 2927 C C . GLY B 1 84 ? 48.301 3.242 -5.822 1.00 9.05 83 GLY B C 1
ATOM 2928 O O . GLY B 1 84 ? 48.603 4.297 -6.383 1.00 10.00 83 GLY B O 1
ATOM 2929 N N . GLY B 1 85 ? 49.049 2.662 -4.885 1.00 8.07 84 GLY B N 1
ATOM 2930 C CA . GLY B 1 85 ? 50.331 3.218 -4.489 1.00 9.25 84 GLY B CA 1
ATOM 2931 C C . GLY B 1 85 ? 51.430 2.215 -4.314 1.00 9.92 84 GLY B C 1
ATOM 2932 O O . GLY B 1 85 ? 51.179 1.008 -4.140 1.00 9.19 84 GLY B O 1
ATOM 2933 N N . ILE B 1 86 ? 52.670 2.724 -4.362 1.00 12.44 85 ILE B N 1
ATOM 2934 C CA . ILE B 1 86 ? 53.838 1.947 -3.952 1.00 13.98 85 ILE B CA 1
ATOM 2935 C C . ILE B 1 86 ? 54.660 2.767 -2.961 1.00 13.37 85 ILE B C 1
ATOM 2936 O O . ILE B 1 86 ? 54.893 3.952 -3.180 1.00 12.40 85 ILE B O 1
ATOM 2941 N N . LYS B 1 87 ? 55.049 2.136 -1.853 1.00 12.55 86 LYS B N 1
ATOM 2942 C CA . LYS B 1 87 ? 55.944 2.772 -0.865 1.00 11.97 86 LYS B CA 1
ATOM 2943 C C . LYS B 1 87 ? 57.310 2.117 -0.962 1.00 12.92 86 LYS B C 1
ATOM 2944 O O . LYS B 1 87 ? 57.415 0.895 -0.928 1.00 13.15 86 LYS B O 1
ATOM 2950 N N . ALA B 1 88 ? 58.351 2.922 -1.141 1.00 12.45 87 ALA B N 1
ATOM 2951 C CA . ALA B 1 88 ? 59.752 2.446 -1.125 1.00 10.36 87 ALA B CA 1
ATOM 2952 C C . ALA B 1 88 ? 60.341 2.879 0.205 1.00 11.86 87 ALA B C 1
ATOM 2953 O O . ALA B 1 88 ? 60.174 4.022 0.583 1.00 11.24 87 ALA B O 1
ATOM 2955 N N . ILE B 1 89 ? 60.944 1.954 0.954 1.00 10.87 88 ILE B N 1
ATOM 2956 C CA . ILE B 1 89 ? 61.624 2.267 2.203 1.00 9.20 88 ILE B CA 1
ATOM 2957 C C . ILE B 1 89 ? 63.091 1.883 2.060 1.00 9.86 88 ILE B C 1
ATOM 2958 O O . ILE B 1 89 ? 63.378 0.756 1.699 1.00 10.49 88 ILE B O 1
ATOM 2963 N N . LEU B 1 90 ? 63.991 2.842 2.321 1.00 11.15 89 LEU B N 1
ATOM 2964 C CA . LEU B 1 90 ? 65.452 2.648 2.261 1.00 10.21 89 LEU B CA 1
ATOM 2965 C C . LEU B 1 90 ? 65.971 2.740 3.691 1.00 9.65 89 LEU B C 1
ATOM 2966 O O . LEU B 1 90 ? 65.792 3.771 4.359 1.00 10.06 89 LEU B O 1
ATOM 2971 N N . SER B 1 91 ? 66.571 1.658 4.169 1.00 10.87 90 SER B N 1
ATOM 2972 C CA . SER B 1 91 ? 67.145 1.613 5.514 1.00 11.24 90 SER B CA 1
ATOM 2973 C C . SER B 1 91 ? 68.631 1.810 5.444 1.00 10.41 90 SER B C 1
ATOM 2974 O O . SER B 1 91 ? 69.259 1.495 4.430 1.00 10.74 90 SER B O 1
ATOM 2977 N N . GLY B 1 92 ? 69.200 2.309 6.533 1.00 12.37 91 GLY B N 1
ATOM 2978 C CA . GLY B 1 92 ? 70.662 2.439 6.653 1.00 10.53 91 GLY B CA 1
ATOM 2979 C C . GLY B 1 92 ? 71.340 1.081 6.619 1.00 13.13 91 GLY B C 1
ATOM 2980 O O . GLY B 1 92 ? 72.492 0.954 6.214 1.00 14.47 91 GLY B O 1
ATOM 2981 N N . GLY B 1 93 ? 70.619 0.041 7.016 1.00 13.64 92 GLY B N 1
ATOM 2982 C CA . GLY B 1 93 ? 71.098 -1.336 6.897 1.00 13.90 92 GLY B CA 1
ATOM 2983 C C . GLY B 1 93 ? 71.692 -1.904 8.170 1.00 14.02 92 GLY B C 1
ATOM 2984 O O . GLY B 1 93 ? 71.866 -1.175 9.162 1.00 11.82 92 GLY B O 1
ATOM 2985 N N . PRO B 1 94 ? 72.013 -3.228 8.155 1.00 16.71 93 PRO B N 1
ATOM 2986 C CA . PRO B 1 94 ? 72.676 -3.869 9.276 1.00 17.59 93 PRO B CA 1
ATOM 2987 C C . PRO B 1 94 ? 73.985 -3.196 9.569 1.00 16.32 93 PRO B C 1
ATOM 2988 O O . PRO B 1 94 ? 74.713 -2.830 8.654 1.00 19.07 93 PRO B O 1
ATOM 2992 N N . ALA B 1 95 ? 74.295 -3.047 10.842 1.00 16.59 94 ALA B N 1
ATOM 2993 C CA . ALA B 1 95 ? 75.544 -2.422 11.229 1.00 16.97 94 ALA B CA 1
ATOM 2994 C C . ALA B 1 95 ? 75.864 -2.835 12.633 1.00 19.51 94 ALA B C 1
ATOM 2995 O O . ALA B 1 95 ? 74.966 -3.278 13.366 1.00 19.10 94 ALA B O 1
ATOM 2997 N N . SER B 1 96 ? 77.122 -2.650 13.022 1.00 20.40 95 SER B N 1
ATOM 2998 C CA A SER B 1 96 ? 77.537 -2.856 14.408 0.50 22.84 95 SER B CA 1
ATOM 2999 C CA B SER B 1 96 ? 77.514 -2.886 14.406 0.50 22.76 95 SER B CA 1
ATOM 3000 C C . SER B 1 96 ? 76.829 -1.839 15.274 1.00 23.35 95 SER B C 1
ATOM 3001 O O . SER B 1 96 ? 76.383 -0.778 14.786 1.00 22.13 95 SER B O 1
ATOM 3006 N N . ARG B 1 97 ? 76.734 -2.148 16.554 1.00 25.11 96 ARG B N 1
ATOM 3007 C CA . ARG B 1 97 ? 76.041 -1.283 17.487 1.00 24.33 96 ARG B CA 1
ATOM 3008 C C . ARG B 1 97 ? 76.778 0.050 17.665 1.00 20.83 96 ARG B C 1
ATOM 3009 O O . ARG B 1 97 ? 78.000 0.092 17.683 1.00 20.05 96 ARG B O 1
ATOM 3017 N N . GLY B 1 98 ? 76.010 1.131 17.782 1.00 18.80 97 GLY B N 1
ATOM 3018 C CA . GLY B 1 98 ? 76.550 2.459 18.014 1.00 18.85 97 GLY B CA 1
ATOM 3019 C C . GLY B 1 98 ? 75.764 3.480 17.230 1.00 18.84 97 GLY B C 1
ATOM 3020 O O . GLY B 1 98 ? 75.437 3.257 16.062 1.00 17.60 97 GLY B O 1
ATOM 3021 N N . LEU B 1 99 ? 75.472 4.610 17.854 1.00 16.89 98 LEU B N 1
ATOM 3022 C CA . LEU B 1 99 ? 74.610 5.608 17.233 1.00 16.21 98 LEU B CA 1
ATOM 3023 C C . LEU B 1 99 ? 75.183 6.141 15.903 1.00 18.30 98 LEU B C 1
ATOM 3024 O O . LEU B 1 99 ? 74.424 6.413 14.985 1.00 19.01 98 LEU B O 1
ATOM 3029 N N . ALA B 1 100 ? 76.513 6.266 15.818 1.00 19.20 99 ALA B N 1
ATOM 3030 C CA . ALA B 1 100 ? 77.177 6.882 14.655 1.00 21.17 99 ALA B CA 1
ATOM 3031 C C . ALA B 1 100 ? 77.894 5.862 13.760 1.00 20.68 99 ALA B C 1
ATOM 3032 O O . ALA B 1 100 ? 78.724 6.229 12.908 1.00 23.05 99 ALA B O 1
ATOM 3034 N N . GLU B 1 101 ? 77.603 4.585 13.962 1.00 17.43 100 GLU B N 1
ATOM 3035 C CA . GLU B 1 101 ? 78.049 3.556 13.048 1.00 17.87 100 GLU B CA 1
ATOM 3036 C C . GLU B 1 101 ? 77.390 3.772 11.685 1.00 18.26 100 GLU B C 1
ATOM 3037 O O . GLU B 1 101 ? 76.427 4.536 11.546 1.00 16.84 100 GLU B O 1
ATOM 3043 N N . ARG B 1 102 ? 77.906 3.077 10.685 1.00 19.23 101 ARG B N 1
ATOM 3044 C CA . ARG B 1 102 ? 77.522 3.303 9.306 1.00 21.04 101 ARG B CA 1
ATOM 3045 C C . ARG B 1 102 ? 77.188 1.938 8.690 1.00 20.02 101 ARG B C 1
ATOM 3046 O O . ARG B 1 102 ? 77.964 0.973 8.826 1.00 20.03 101 ARG B O 1
ATOM 3054 N N . GLY B 1 103 ? 76.036 1.825 8.042 1.00 16.63 102 GLY B N 1
ATOM 3055 C CA . GLY B 1 103 ? 75.691 0.587 7.343 1.00 15.67 102 GLY B CA 1
ATOM 3056 C C . GLY B 1 103 ? 76.443 0.585 6.039 1.00 15.09 102 GLY B C 1
ATOM 3057 O O . GLY B 1 103 ? 76.348 1.543 5.272 1.00 15.94 102 GLY B O 1
ATOM 3058 N N . GLN B 1 104 ? 77.194 -0.479 5.796 1.00 16.17 103 GLN B N 1
ATOM 3059 C CA . GLN B 1 104 ? 77.937 -0.634 4.545 1.00 18.00 103 GLN B CA 1
ATOM 3060 C C . GLN B 1 104 ? 76.991 -0.921 3.380 1.00 18.40 103 GLN B C 1
ATOM 3061 O O . GLN B 1 104 ? 77.297 -0.543 2.238 1.00 18.73 103 GLN B O 1
ATOM 3067 N N . VAL B 1 105 ? 75.888 -1.632 3.658 1.00 16.07 104 VAL B N 1
ATOM 3068 C CA . VAL B 1 105 ? 74.900 -1.987 2.631 1.00 15.20 104 VAL B CA 1
ATOM 3069 C C . VAL B 1 105 ? 73.496 -1.549 3.067 1.00 12.70 104 VAL B C 1
ATOM 3070 O O . VAL B 1 105 ? 72.937 -2.061 4.053 1.00 12.74 104 VAL B O 1
ATOM 3074 N N . SER B 1 106 ? 72.955 -0.574 2.354 1.00 11.26 105 SER B N 1
ATOM 3075 C CA . SER B 1 106 ? 71.580 -0.153 2.572 1.00 11.29 105 SER B CA 1
ATOM 3076 C C . SER B 1 106 ? 70.607 -1.165 1.950 1.00 10.91 105 SER B C 1
ATOM 3077 O O . SER B 1 106 ? 70.967 -1.959 1.073 1.00 12.96 105 SER B O 1
ATOM 3080 N N . GLN B 1 107 ? 69.376 -1.149 2.446 1.00 12.46 106 GLN B N 1
ATOM 3081 C CA . GLN B 1 107 ? 68.393 -2.142 2.087 1.00 9.98 106 GLN B CA 1
ATOM 3082 C C . GLN B 1 107 ? 67.182 -1.373 1.597 1.00 10.01 106 GLN B C 1
ATOM 3083 O O . GLN B 1 107 ? 66.807 -0.370 2.169 1.00 10.44 106 GLN B O 1
ATOM 3089 N N . LEU B 1 108 ? 66.598 -1.837 0.515 1.00 10.12 107 LEU B N 1
ATOM 3090 C CA . LEU B 1 108 ? 65.442 -1.209 -0.058 1.00 10.26 107 LEU B CA 1
ATOM 3091 C C . LEU B 1 108 ? 64.316 -2.236 -0.103 1.00 10.67 107 LEU B C 1
ATOM 3092 O O . LEU B 1 108 ? 64.549 -3.392 -0.522 1.00 14.12 107 LEU B O 1
ATOM 3097 N N . ILE B 1 109 ? 63.124 -1.848 0.365 1.00 9.29 108 ILE B N 1
ATOM 3098 C CA . ILE B 1 109 ? 61.916 -2.663 0.247 1.00 10.64 108 ILE B CA 1
ATOM 3099 C C . ILE B 1 109 ? 60.819 -1.866 -0.473 1.00 12.19 108 ILE B C 1
ATOM 3100 O O . ILE B 1 109 ? 60.616 -0.681 -0.202 1.00 14.56 108 ILE B O 1
ATOM 3105 N N . PHE B 1 110 ? 60.142 -2.530 -1.413 1.00 13.26 109 PHE B N 1
ATOM 3106 C CA . PHE B 1 110 ? 58.952 -1.967 -2.068 1.00 11.94 109 PHE B CA 1
ATOM 3107 C C . PHE B 1 110 ? 57.691 -2.713 -1.677 1.00 13.69 109 PHE B C 1
ATOM 3108 O O . PHE B 1 110 ? 57.677 -3.948 -1.615 1.00 12.30 109 PHE B O 1
ATOM 3116 N N . GLN B 1 111 ? 56.642 -1.959 -1.400 1.00 12.42 110 GLN B N 1
ATOM 3117 C CA . GLN B 1 111 ? 55.332 -2.525 -1.055 1.00 11.97 110 GLN B CA 1
ATOM 3118 C C . GLN B 1 111 ? 54.222 -1.765 -1.764 1.00 12.85 110 GLN B C 1
ATOM 3119 O O . GLN B 1 111 ? 54.238 -0.541 -1.799 1.00 12.33 110 GLN B O 1
ATOM 3125 N N . THR B 1 112 ? 53.273 -2.505 -2.321 1.00 14.46 111 THR B N 1
ATOM 3126 C CA . THR B 1 112 ? 52.133 -1.904 -2.998 1.00 13.49 111 THR B CA 1
ATOM 3127 C C . THR B 1 112 ? 50.967 -1.848 -2.027 1.00 13.87 111 THR B C 1
ATOM 3128 O O . THR B 1 112 ? 50.899 -2.580 -1.013 1.00 13.65 111 THR B O 1
ATOM 3132 N N . PHE B 1 113 ? 50.023 -0.989 -2.357 1.00 12.30 112 PHE B N 1
ATOM 3133 C CA . PHE B 1 113 ? 48.773 -0.908 -1.617 1.00 11.15 112 PHE B CA 1
ATOM 3134 C C . PHE B 1 113 ? 47.706 -0.274 -2.479 1.00 11.68 112 PHE B C 1
ATOM 3135 O O . PHE B 1 113 ? 47.977 0.424 -3.462 1.00 9.78 112 PHE B O 1
ATOM 3143 N N . ASN B 1 114 ? 46.475 -0.549 -2.106 1.00 12.66 113 ASN B N 1
ATOM 3144 C CA . ASN B 1 114 ? 45.313 0.045 -2.733 1.00 12.79 113 ASN B CA 1
ATOM 3145 C C . ASN B 1 114 ? 44.704 1.025 -1.747 1.00 15.37 113 ASN B C 1
ATOM 3146 O O . ASN B 1 114 ? 44.691 0.765 -0.538 1.00 16.15 113 ASN B O 1
ATOM 3151 N N . TYR B 1 115 ? 44.185 2.142 -2.248 1.00 15.51 114 TYR B N 1
ATOM 3152 C CA . TYR B 1 115 ? 43.580 3.160 -1.384 1.00 14.09 114 TYR B CA 1
ATOM 3153 C C . TYR B 1 115 ? 42.579 4.002 -2.169 1.00 15.02 114 TYR B C 1
ATOM 3154 O O . TYR B 1 115 ? 42.661 4.062 -3.393 1.00 12.73 114 TYR B O 1
ATOM 3163 N N . SER B 1 116 ? 41.641 4.625 -1.453 1.00 17.94 115 SER B N 1
ATOM 3164 C CA . SER B 1 116 ? 40.637 5.521 -2.031 1.00 18.31 115 SER B CA 1
ATOM 3165 C C . SER B 1 116 ? 41.077 6.984 -1.921 1.00 19.75 115 SER B C 1
ATOM 3166 O O . SER B 1 116 ? 41.524 7.417 -0.872 1.00 20.78 115 SER B O 1
ATOM 3169 N N . ILE B 1 117 ? 40.928 7.741 -3.005 1.00 20.36 116 ILE B N 1
ATOM 3170 C CA . ILE B 1 117 ? 41.116 9.182 -2.962 1.00 22.23 116 ILE B CA 1
ATOM 3171 C C . ILE B 1 117 ? 39.950 9.798 -2.188 1.00 20.64 116 ILE B C 1
ATOM 3172 O O . ILE B 1 117 ? 38.807 9.574 -2.505 1.00 20.68 116 ILE B O 1
ATOM 3177 N N . GLN B 1 118 ? 40.278 10.522 -1.120 1.00 23.21 117 GLN B N 1
ATOM 3178 C CA . GLN B 1 118 ? 39.301 11.182 -0.261 1.00 24.20 117 GLN B CA 1
ATOM 3179 C C . GLN B 1 118 ? 38.898 12.528 -0.881 1.00 24.73 117 GLN B C 1
ATOM 3180 O O . GLN B 1 118 ? 39.759 13.365 -1.137 1.00 30.65 117 GLN B O 1
ATOM 3186 N N . LYS B 1 119 ? 37.610 12.739 -1.136 1.00 25.88 118 LYS B N 1
ATOM 3187 C CA . LYS B 1 119 ? 37.166 13.990 -1.817 1.00 25.58 118 LYS B CA 1
ATOM 3188 C C . LYS B 1 119 ? 36.402 14.999 -0.925 1.00 23.71 118 LYS B C 1
ATOM 3189 O O . LYS B 1 119 ? 36.243 16.168 -1.321 1.00 27.10 118 LYS B O 1
ATOM 3195 N N . HIS B 1 120 ? 35.983 14.566 0.265 1.00 21.58 119 HIS B N 1
ATOM 3196 C CA A HIS B 1 120 ? 35.476 15.485 1.290 0.50 21.09 119 HIS B CA 1
ATOM 3197 C CA B HIS B 1 120 ? 35.480 15.476 1.313 0.50 20.96 119 HIS B CA 1
ATOM 3198 C C . HIS B 1 120 ? 36.574 16.497 1.723 1.00 19.21 119 HIS B C 1
ATOM 3199 O O . HIS B 1 120 ? 37.742 16.126 1.886 1.00 17.92 119 HIS B O 1
ATOM 3212 N N . PRO B 1 121 ? 36.212 17.795 1.887 1.00 15.62 120 PRO B N 1
ATOM 3213 C CA . PRO B 1 121 ? 37.259 18.737 2.303 1.00 13.95 120 PRO B CA 1
ATOM 3214 C C . PRO B 1 121 ? 37.745 18.497 3.719 1.00 13.27 120 PRO B C 1
ATOM 3215 O O . PRO B 1 121 ? 36.991 17.996 4.549 1.00 13.01 120 PRO B O 1
ATOM 3219 N N . VAL B 1 122 ? 39.014 18.827 3.964 1.00 14.49 121 VAL B N 1
ATOM 3220 C CA A VAL B 1 122 ? 39.672 18.482 5.226 0.70 12.90 121 VAL B CA 1
ATOM 3221 C CA B VAL B 1 122 ? 39.706 18.482 5.208 0.30 12.75 121 VAL B CA 1
ATOM 3222 C C . VAL B 1 122 ? 39.539 19.583 6.268 1.00 12.07 121 VAL B C 1
ATOM 3223 O O . VAL B 1 122 ? 39.545 20.757 5.943 1.00 10.01 121 VAL B O 1
ATOM 3230 N N . ARG B 1 123 ? 39.428 19.159 7.530 1.00 11.20 122 ARG B N 1
ATOM 3231 C CA A ARG B 1 123 ? 39.442 20.058 8.676 0.50 11.85 122 ARG B CA 1
ATOM 3232 C CA B ARG B 1 123 ? 39.430 20.043 8.690 0.50 11.67 122 ARG B CA 1
ATOM 3233 C C . ARG B 1 123 ? 40.810 19.983 9.368 1.00 12.09 122 ARG B C 1
ATOM 3234 O O . ARG B 1 123 ? 41.292 18.892 9.710 1.00 11.93 122 ARG B O 1
ATOM 3249 N N . LEU B 1 124 ? 41.433 21.149 9.571 1.00 9.39 123 LEU B N 1
ATOM 3250 C CA . LEU B 1 124 ? 42.768 21.273 10.181 1.00 10.24 123 LEU B CA 1
ATOM 3251 C C . LEU B 1 124 ? 42.716 21.940 11.543 1.00 9.04 123 LEU B C 1
ATOM 3252 O O . LEU B 1 124 ? 41.837 22.772 11.785 1.00 7.29 123 LEU B O 1
ATOM 3257 N N . ILE B 1 125 ? 43.659 21.565 12.410 1.00 8.92 124 ILE B N 1
ATOM 3258 C CA . ILE B 1 125 ? 43.943 22.291 13.637 1.00 9.37 124 ILE B CA 1
ATOM 3259 C C . ILE B 1 125 ? 45.407 22.667 13.654 1.00 9.96 124 ILE B C 1
ATOM 3260 O O . ILE B 1 125 ? 46.243 21.969 13.076 1.00 11.54 124 ILE B O 1
ATOM 3265 N N . SER B 1 126 ? 45.724 23.790 14.288 1.00 9.88 125 SER B N 1
ATOM 3266 C CA . SER B 1 126 ? 47.107 24.244 14.385 1.00 11.45 125 SER B CA 1
ATOM 3267 C C . SER B 1 126 ? 47.748 23.552 15.577 1.00 11.49 125 SER B C 1
ATOM 3268 O O . SER B 1 126 ? 47.168 23.526 16.648 1.00 12.95 125 SER B O 1
ATOM 3271 N N . ILE B 1 127 ? 48.967 23.070 15.421 1.00 8.89 126 ILE B N 1
ATOM 3272 C CA . ILE B 1 127 ? 49.704 22.454 16.509 1.00 7.80 126 ILE B CA 1
ATOM 3273 C C . ILE B 1 127 ? 50.429 23.538 17.332 1.00 9.18 126 ILE B C 1
ATOM 3274 O O . ILE B 1 127 ? 50.954 24.506 16.776 1.00 10.92 126 ILE B O 1
ATOM 3279 N N . ASN B 1 128 ? 50.493 23.334 18.643 1.00 11.46 127 ASN B N 1
ATOM 3280 C CA . ASN B 1 128 ? 51.036 24.347 19.566 1.00 15.43 127 ASN B CA 1
ATOM 3281 C C . ASN B 1 128 ? 52.569 24.347 19.635 1.00 13.65 127 ASN B C 1
ATOM 3282 O O . ASN B 1 128 ? 53.187 25.383 19.838 1.00 16.14 127 ASN B O 1
ATOM 3287 N N . TRP B 1 129 ? 53.187 23.190 19.511 1.00 11.13 128 TRP B N 1
ATOM 3288 C CA . TRP B 1 129 ? 54.645 23.173 19.505 1.00 9.25 128 TRP B CA 1
ATOM 3289 C C . TRP B 1 129 ? 55.185 23.627 18.126 1.00 9.50 128 TRP B C 1
ATOM 3290 O O . TRP B 1 129 ? 54.541 23.394 17.069 1.00 10.76 128 TRP B O 1
ATOM 3301 N N . LEU B 1 130 ? 56.347 24.301 18.151 1.00 9.27 129 LEU B N 1
ATOM 3302 C CA . LEU B 1 130 ? 56.963 24.873 16.949 1.00 9.82 129 LEU B CA 1
ATOM 3303 C C . LEU B 1 130 ? 58.204 24.101 16.500 1.00 9.63 129 LEU B C 1
ATOM 3304 O O . LEU B 1 130 ? 58.870 23.473 17.312 1.00 9.60 129 LEU B O 1
ATOM 3309 N N . ARG B 1 131 ? 58.521 24.210 15.213 1.00 6.99 130 ARG B N 1
ATOM 3310 C CA . ARG B 1 131 ? 59.698 23.583 14.602 1.00 7.80 130 ARG B CA 1
ATOM 3311 C C . ARG B 1 131 ? 60.731 24.634 14.237 1.00 10.03 130 ARG B C 1
ATOM 3312 O O . ARG B 1 131 ? 60.402 25.673 13.685 1.00 10.10 130 ARG B O 1
ATOM 3320 N N . ASP B 1 132 ? 61.996 24.351 14.518 1.00 9.77 131 ASP B N 1
ATOM 3321 C CA . ASP B 1 132 ? 63.091 25.188 14.026 1.00 9.03 131 ASP B CA 1
ATOM 3322 C C . ASP B 1 132 ? 63.290 24.870 12.557 1.00 6.86 131 ASP B C 1
ATOM 3323 O O . ASP B 1 132 ? 63.557 23.744 12.184 1.00 7.80 131 ASP B O 1
ATOM 3328 N N . LYS B 1 133 ? 63.194 25.889 11.704 1.00 10.52 132 LYS B N 1
ATOM 3329 C CA . LYS B 1 133 ? 63.442 25.704 10.279 1.00 10.57 132 LYS B CA 1
ATOM 3330 C C . LYS B 1 133 ? 64.872 25.175 9.988 1.00 10.59 132 LYS B C 1
ATOM 3331 O O . LYS B 1 133 ? 65.132 24.595 8.927 1.00 11.87 132 LYS B O 1
ATOM 3337 N N . ALA B 1 134 ? 65.781 25.314 10.958 1.00 8.72 133 ALA B N 1
ATOM 3338 C CA . ALA B 1 134 ? 67.162 24.817 10.842 1.00 9.22 133 ALA B CA 1
ATOM 3339 C C . ALA B 1 134 ? 67.335 23.335 11.185 1.00 10.38 133 ALA B C 1
ATOM 3340 O O . ALA B 1 134 ? 68.428 22.792 11.034 1.00 11.33 133 ALA B O 1
ATOM 3342 N N . ASN B 1 135 ? 66.277 22.667 11.668 1.00 10.28 134 ASN B N 1
ATOM 3343 C CA . ASN B 1 135 ? 66.336 21.266 12.032 1.00 10.39 134 ASN B CA 1
ATOM 3344 C C . ASN B 1 135 ? 66.238 20.461 10.728 1.00 11.20 134 ASN B C 1
ATOM 3345 O O . ASN B 1 135 ? 65.217 20.494 10.053 1.00 9.42 134 ASN B O 1
ATOM 3350 N N . PRO B 1 136 ? 67.294 19.736 10.392 1.00 8.08 135 PRO B N 1
ATOM 3351 C CA . PRO B 1 136 ? 67.314 19.082 9.075 1.00 11.76 135 PRO B CA 1
ATOM 3352 C C . PRO B 1 136 ? 66.273 17.968 8.891 1.00 11.89 135 PRO B C 1
ATOM 3353 O O . PRO B 1 136 ? 65.959 17.573 7.761 1.00 11.26 135 PRO B O 1
ATOM 3357 N N . LEU B 1 137 ? 65.726 17.456 9.992 1.00 11.77 136 LEU B N 1
ATOM 3358 C CA . LEU B 1 137 ? 64.728 16.410 9.917 1.00 10.61 136 LEU B CA 1
ATOM 3359 C C . LEU B 1 137 ? 63.548 16.786 9.042 1.00 10.23 136 LEU B C 1
ATOM 3360 O O . LEU B 1 137 ? 62.999 15.925 8.340 1.00 11.24 136 LEU B O 1
ATOM 3365 N N . TYR B 1 138 ? 63.182 18.068 9.042 1.00 7.79 137 TYR B N 1
ATOM 3366 C CA . TYR B 1 138 ? 61.919 18.482 8.420 1.00 8.06 137 TYR B CA 1
ATOM 3367 C C . TYR B 1 138 ? 62.018 18.633 6.896 1.00 11.62 137 TYR B C 1
ATOM 3368 O O . TYR B 1 138 ? 61.012 18.828 6.230 1.00 14.36 137 TYR B O 1
ATOM 3377 N N . GLN B 1 139 ? 63.208 18.469 6.336 1.00 9.76 138 GLN B N 1
ATOM 3378 C CA . GLN B 1 139 ? 63.365 18.454 4.879 1.00 10.89 138 GLN B CA 1
ATOM 3379 C C . GLN B 1 139 ? 63.664 17.067 4.347 1.00 12.42 138 GLN B C 1
ATOM 3380 O O . GLN B 1 139 ? 63.926 16.898 3.158 1.00 13.69 138 GLN B O 1
ATOM 3386 N N . LEU B 1 140 ? 63.572 16.074 5.224 1.00 11.56 139 LEU B N 1
ATOM 3387 C CA . LEU B 1 140 ? 63.782 14.657 4.879 1.00 11.83 139 LEU B CA 1
ATOM 3388 C C . LEU B 1 140 ? 62.473 13.857 5.039 1.00 12.80 139 LEU B C 1
ATOM 3389 O O . LEU B 1 140 ? 61.751 13.984 6.055 1.00 11.82 139 LEU B O 1
ATOM 3418 N N . SER B 1 142 ? 61.639 10.920 6.131 1.00 13.13 141 SER B N 1
ATOM 3419 C CA . SER B 1 142 ? 62.244 9.856 6.903 1.00 10.98 141 SER B CA 1
ATOM 3420 C C . SER B 1 142 ? 61.210 9.019 7.592 1.00 9.40 141 SER B C 1
ATOM 3421 O O . SER B 1 142 ? 60.064 9.414 7.687 1.00 13.51 141 SER B O 1
ATOM 3424 N N . VAL B 1 143 ? 61.657 7.906 8.177 1.00 8.49 142 VAL B N 1
ATOM 3425 C CA . VAL B 1 143 ? 60.803 7.058 9.001 1.00 9.08 142 VAL B CA 1
ATOM 3426 C C . VAL B 1 143 ? 60.484 7.673 10.387 1.00 9.19 142 VAL B C 1
ATOM 3427 O O . VAL B 1 143 ? 59.768 7.074 11.167 1.00 13.63 142 VAL B O 1
ATOM 3431 N N . ASN B 1 144 ? 61.002 8.864 10.715 1.00 9.04 143 ASN B N 1
ATOM 3432 C CA . ASN B 1 144 ? 60.823 9.437 12.067 1.00 9.42 143 ASN B CA 1
ATOM 3433 C C . ASN B 1 144 ? 59.495 10.239 12.142 1.00 11.88 143 ASN B C 1
ATOM 3434 O O . ASN B 1 144 ? 59.501 11.463 12.319 1.00 12.75 143 ASN B O 1
ATOM 3439 N N . TYR B 1 145 ? 58.365 9.547 11.957 1.00 8.76 144 TYR B N 1
ATOM 3440 C CA . TYR B 1 145 ? 57.066 10.223 11.864 1.00 10.02 144 TYR B CA 1
ATOM 3441 C C . TYR B 1 145 ? 56.235 10.209 13.140 1.00 9.74 144 TYR B C 1
ATOM 3442 O O . TYR B 1 145 ? 55.056 10.564 13.098 1.00 10.34 144 TYR B O 1
ATOM 3451 N N . LEU B 1 146 ? 56.804 9.824 14.287 1.00 6.93 145 LEU B N 1
ATOM 3452 C CA . LEU B 1 146 ? 56.002 9.837 15.515 1.00 7.60 145 LEU B CA 1
ATOM 3453 C C . LEU B 1 146 ? 55.384 11.196 15.830 1.00 6.88 145 LEU B C 1
ATOM 3454 O O . LEU B 1 146 ? 54.224 11.268 16.291 1.00 8.04 145 LEU B O 1
ATOM 3459 N N . GLU B 1 147 ? 56.158 12.263 15.582 1.00 7.18 146 GLU B N 1
ATOM 3460 C CA . GLU B 1 147 ? 55.670 13.612 15.804 1.00 9.63 146 GLU B CA 1
ATOM 3461 C C . GLU B 1 147 ? 54.364 13.854 15.029 1.00 10.96 146 GLU B C 1
ATOM 3462 O O . GLU B 1 147 ? 53.379 14.403 15.579 1.00 10.16 146 GLU B O 1
ATOM 3468 N N . ALA B 1 148 ? 54.383 13.446 13.757 1.00 13.22 147 ALA B N 1
ATOM 3469 C CA . ALA B 1 148 ? 53.239 13.538 12.873 1.00 12.16 147 ALA B CA 1
ATOM 3470 C C . ALA B 1 148 ? 52.080 12.688 13.358 1.00 10.93 147 ALA B C 1
ATOM 3471 O O . ALA B 1 148 ? 50.933 13.114 13.315 1.00 10.37 147 ALA B O 1
ATOM 3473 N N . ILE B 1 149 ? 52.379 11.489 13.806 1.00 9.72 148 ILE B N 1
ATOM 3474 C CA . ILE B 1 149 ? 51.359 10.588 14.359 1.00 9.37 148 ILE B CA 1
ATOM 3475 C C . ILE B 1 149 ? 50.670 11.216 15.565 1.00 9.63 148 ILE B C 1
ATOM 3476 O O . ILE B 1 149 ? 49.442 11.252 15.630 1.00 11.47 148 ILE B O 1
ATOM 3481 N N . ILE B 1 150 ? 51.449 11.721 16.510 1.00 8.98 149 ILE B N 1
ATOM 3482 C CA . ILE B 1 150 ? 50.880 12.344 17.717 1.00 10.86 149 ILE B CA 1
ATOM 3483 C C . ILE B 1 150 ? 49.969 13.552 17.328 1.00 10.52 149 ILE B C 1
ATOM 3484 O O . ILE B 1 150 ? 48.842 13.672 17.807 1.00 12.74 149 ILE B O 1
ATOM 3489 N N . ALA B 1 151 ? 50.481 14.410 16.446 1.00 9.38 150 ALA B N 1
ATOM 3490 C CA . ALA B 1 151 ? 49.775 15.597 15.974 1.00 10.36 150 ALA B CA 1
ATOM 3491 C C . ALA B 1 151 ? 48.470 15.206 15.268 1.00 10.90 150 ALA B C 1
ATOM 3492 O O . ALA B 1 151 ? 47.402 15.765 15.544 1.00 11.44 150 ALA B O 1
ATOM 3494 N N . GLN B 1 152 ? 48.518 14.198 14.408 1.00 11.55 151 GLN B N 1
ATOM 3495 C CA . GLN B 1 152 ? 47.287 13.738 13.758 1.00 12.47 151 GLN B CA 1
ATOM 3496 C C . GLN B 1 152 ? 46.258 13.125 14.717 1.00 11.57 151 GLN B C 1
ATOM 3497 O O . GLN B 1 152 ? 45.056 13.403 14.630 1.00 12.83 151 GLN B O 1
ATOM 3503 N N . ARG B 1 153 ? 46.712 12.321 15.660 1.00 10.48 152 ARG B N 1
ATOM 3504 C CA . ARG B 1 153 ? 45.813 11.860 16.720 1.00 11.35 152 ARG B CA 1
ATOM 3505 C C . ARG B 1 153 ? 45.158 12.983 17.503 1.00 12.43 152 ARG B C 1
ATOM 3506 O O . ARG B 1 153 ? 43.988 12.857 17.882 1.00 12.92 152 ARG B O 1
ATOM 3514 N N . GLN B 1 154 ? 45.869 14.082 17.739 1.00 12.79 153 GLN B N 1
ATOM 3515 C CA . GLN B 1 154 ? 45.268 15.215 18.492 1.00 15.33 153 GLN B CA 1
ATOM 3516 C C . GLN B 1 154 ? 44.167 15.877 17.684 1.00 12.39 153 GLN B C 1
ATOM 3517 O O . GLN B 1 154 ? 43.091 16.238 18.210 1.00 12.84 153 GLN B O 1
ATOM 3523 N N . ALA B 1 155 ? 44.465 16.061 16.402 1.00 11.23 154 ALA B N 1
ATOM 3524 C CA . ALA B 1 155 ? 43.490 16.548 15.435 1.00 14.12 154 ALA B CA 1
ATOM 3525 C C . ALA B 1 155 ? 42.217 15.706 15.433 1.00 15.20 154 ALA B C 1
ATOM 3526 O O . ALA B 1 155 ? 41.120 16.237 15.548 1.00 15.95 154 ALA B O 1
ATOM 3528 N N . ILE B 1 156 ? 42.379 14.400 15.272 1.00 14.72 155 ILE B N 1
ATOM 3529 C CA . ILE B 1 156 ? 41.267 13.449 15.303 1.00 15.96 155 ILE B CA 1
ATOM 3530 C C . ILE B 1 156 ? 40.499 13.503 16.636 1.00 17.73 155 ILE B C 1
ATOM 3531 O O . ILE B 1 156 ? 39.247 13.473 16.632 1.00 16.78 155 ILE B O 1
ATOM 3536 N N . ALA B 1 157 ? 41.214 13.637 17.760 1.00 15.07 156 ALA B N 1
ATOM 3537 C CA . ALA B 1 157 ? 40.564 13.722 19.084 1.00 16.56 156 ALA B CA 1
ATOM 3538 C C . ALA B 1 157 ? 39.649 14.928 19.220 1.00 15.66 156 ALA B C 1
ATOM 3539 O O . ALA B 1 157 ? 38.656 14.858 19.964 1.00 13.84 156 ALA B O 1
ATOM 3541 N N . VAL B 1 158 ? 39.984 16.027 18.536 1.00 17.32 157 VAL B N 1
ATOM 3542 C CA . VAL B 1 158 ? 39.179 17.282 18.650 1.00 17.41 157 VAL B CA 1
ATOM 3543 C C . VAL B 1 158 ? 38.213 17.550 17.504 1.00 19.02 157 VAL B C 1
ATOM 3544 O O . VAL B 1 158 ? 37.754 18.691 17.358 1.00 19.63 157 VAL B O 1
ATOM 3548 N N . GLY B 1 159 ? 37.892 16.516 16.715 1.00 19.55 158 GLY B N 1
ATOM 3549 C CA . GLY B 1 159 ? 36.934 16.636 15.603 1.00 19.18 158 GLY B CA 1
ATOM 3550 C C . GLY B 1 159 ? 37.495 16.984 14.229 1.00 21.25 158 GLY B C 1
ATOM 3551 O O . GLY B 1 159 ? 36.729 17.110 13.264 1.00 22.85 158 GLY B O 1
ATOM 3552 N N . ALA B 1 160 ? 38.816 17.156 14.131 1.00 16.38 159 ALA B N 1
ATOM 3553 C CA . ALA B 1 160 ? 39.466 17.563 12.874 1.00 17.31 159 ALA B CA 1
ATOM 3554 C C . ALA B 1 160 ? 40.025 16.350 12.142 1.00 15.83 159 ALA B C 1
ATOM 3555 O O . ALA B 1 160 ? 39.904 15.221 12.617 1.00 19.92 159 ALA B O 1
ATOM 3557 N N . ASP B 1 161 ? 40.659 16.586 11.007 1.00 14.46 160 ASP B N 1
ATOM 3558 C CA . ASP B 1 161 ? 41.220 15.522 10.177 1.00 13.78 160 ASP B CA 1
ATOM 3559 C C . ASP B 1 161 ? 42.749 15.459 10.200 1.00 15.90 160 ASP B C 1
ATOM 3560 O O . ASP B 1 161 ? 43.317 14.373 10.084 1.00 18.25 160 ASP B O 1
ATOM 3565 N N . ASP B 1 162 ? 43.409 16.603 10.292 1.00 15.51 161 ASP B N 1
ATOM 3566 C CA . ASP B 1 162 ? 44.870 16.652 10.120 1.00 12.22 161 ASP B CA 1
ATOM 3567 C C . ASP B 1 162 ? 45.341 17.869 10.892 1.00 12.31 161 ASP B C 1
ATOM 3568 O O . ASP B 1 162 ? 44.511 18.677 11.360 1.00 11.26 161 ASP B O 1
ATOM 3573 N N . ALA B 1 163 ? 46.658 17.964 11.072 1.00 8.58 162 ALA B N 1
ATOM 3574 C CA . ALA B 1 163 ? 47.309 18.985 11.871 1.00 7.65 162 ALA B CA 1
ATOM 3575 C C . ALA B 1 163 ? 48.250 19.786 10.994 1.00 6.59 162 ALA B C 1
ATOM 3576 O O . ALA B 1 163 ? 48.878 19.226 10.085 1.00 12.56 162 ALA B O 1
ATOM 3578 N N . LEU B 1 164 ? 48.341 21.078 11.283 1.00 8.68 163 LEU B N 1
ATOM 3579 C CA . LEU B 1 164 ? 49.180 22.044 10.612 1.00 8.29 163 LEU B CA 1
ATOM 3580 C C . LEU B 1 164 ? 50.270 22.560 11.563 1.00 7.44 163 LEU B C 1
ATOM 3581 O O . LEU B 1 164 ? 49.988 23.015 12.694 1.00 8.34 163 LEU B O 1
ATOM 3586 N N . PHE B 1 165 ? 51.512 22.460 11.113 1.00 7.76 164 PHE B N 1
ATOM 3587 C CA . PHE B 1 165 ? 52.678 22.921 11.863 1.00 8.31 164 PHE B CA 1
ATOM 3588 C C . PHE B 1 165 ? 53.179 24.306 11.430 1.00 9.93 164 PHE B C 1
ATOM 3589 O O . PHE B 1 165 ? 53.110 24.694 10.247 1.00 11.10 164 PHE B O 1
ATOM 3597 N N . PHE B 1 166 ? 53.713 24.995 12.426 1.00 10.56 165 PHE B N 1
ATOM 3598 C CA . PHE B 1 166 ? 54.368 26.270 12.317 1.00 10.78 165 PHE B CA 1
ATOM 3599 C C . PHE B 1 166 ? 55.839 26.196 12.794 1.00 11.01 165 PHE B C 1
ATOM 3600 O O . PHE B 1 166 ? 56.215 25.326 13.621 1.00 10.91 165 PHE B O 1
ATOM 3608 N N . ASN B 1 167 ? 56.670 27.070 12.232 1.00 8.01 166 ASN B N 1
ATOM 3609 C CA . ASN B 1 167 ? 58.061 27.163 12.653 1.00 7.68 166 ASN B CA 1
ATOM 3610 C C . ASN B 1 167 ? 58.195 28.171 13.804 1.00 10.18 166 ASN B C 1
ATOM 3611 O O . ASN B 1 167 ? 57.201 28.803 14.208 1.00 11.12 166 ASN B O 1
ATOM 3616 N N . THR B 1 168 ? 59.406 28.282 14.352 1.00 10.68 167 THR B N 1
ATOM 3617 C CA . THR B 1 168 ? 59.671 29.163 15.490 1.00 9.18 167 THR B CA 1
ATOM 3618 C C . THR B 1 168 ? 59.678 30.658 15.137 1.00 13.36 167 THR B C 1
ATOM 3619 O O . THR B 1 168 ? 59.764 31.509 16.028 1.00 12.80 167 THR B O 1
ATOM 3623 N N . GLU B 1 169 ? 59.501 30.986 13.851 1.00 12.72 168 GLU B N 1
ATOM 3624 C CA . GLU B 1 169 ? 59.258 32.363 13.415 1.00 15.06 168 GLU B CA 1
ATOM 3625 C C . GLU B 1 169 ? 57.756 32.600 13.198 1.00 15.18 168 GLU B C 1
ATOM 3626 O O . GLU B 1 169 ? 57.384 33.609 12.636 1.00 14.56 168 GLU B O 1
ATOM 3632 N N . ASN B 1 170 ? 56.921 31.666 13.676 1.00 13.48 169 ASN B N 1
ATOM 3633 C CA . ASN B 1 170 ? 55.460 31.690 13.524 1.00 14.48 169 ASN B CA 1
ATOM 3634 C C . ASN B 1 170 ? 54.989 31.716 12.085 1.00 12.59 169 ASN B C 1
ATOM 3635 O O . ASN B 1 170 ? 53.937 32.276 11.776 1.00 14.78 169 ASN B O 1
ATOM 3640 N N . HIS B 1 171 ? 55.738 31.054 11.213 1.00 10.61 170 HIS B N 1
ATOM 3641 C CA . HIS B 1 171 ? 55.326 30.906 9.817 1.00 10.73 170 HIS B CA 1
ATOM 3642 C C . HIS B 1 171 ? 54.867 29.463 9.590 1.00 11.77 170 HIS B C 1
ATOM 3643 O O . HIS B 1 171 ? 55.441 28.517 10.141 1.00 12.53 170 HIS B O 1
ATOM 3650 N N . VAL B 1 172 ? 53.797 29.322 8.811 1.00 10.31 171 VAL B N 1
ATOM 3651 C CA A VAL B 1 172 ? 53.230 28.031 8.397 0.50 11.43 171 VAL B CA 1
ATOM 3652 C CA B VAL B 1 172 ? 53.276 28.000 8.511 0.50 9.93 171 VAL B CA 1
ATOM 3653 C C . VAL B 1 172 ? 54.268 27.186 7.659 1.00 9.13 171 VAL B C 1
ATOM 3654 O O . VAL B 1 172 ? 55.014 27.720 6.841 1.00 11.93 171 VAL B O 1
ATOM 3661 N N . THR B 1 173 ? 54.315 25.893 7.917 1.00 7.99 172 THR B N 1
ATOM 3662 C CA . THR B 1 173 ? 55.160 24.978 7.142 1.00 10.55 172 THR B CA 1
ATOM 3663 C C . THR B 1 173 ? 54.265 24.032 6.309 1.00 10.95 172 THR B C 1
ATOM 3664 O O . THR B 1 173 ? 54.025 24.289 5.136 1.00 12.78 172 THR B O 1
ATOM 3668 N N . GLU B 1 174 ? 53.747 22.987 6.935 1.00 12.39 173 GLU B N 1
ATOM 3669 C CA . GLU B 1 174 ? 53.040 21.915 6.227 1.00 9.87 173 GLU B CA 1
ATOM 3670 C C . GLU B 1 174 ? 52.193 21.155 7.209 1.00 9.03 173 GLU B C 1
ATOM 3671 O O . GLU B 1 174 ? 52.250 21.428 8.410 1.00 9.79 173 GLU B O 1
ATOM 3677 N N . THR B 1 175 ? 51.405 20.193 6.719 1.00 7.89 174 THR B N 1
ATOM 3678 C CA . THR B 1 175 ? 50.692 19.288 7.601 1.00 9.02 174 THR B CA 1
ATOM 3679 C C . THR B 1 175 ? 51.496 18.013 7.926 1.00 12.01 174 THR B C 1
ATOM 3680 O O . THR B 1 175 ? 52.707 17.950 7.698 1.00 10.38 174 THR B O 1
ATOM 3684 N N . THR B 1 176 ? 50.823 17.010 8.468 1.00 10.14 175 THR B N 1
ATOM 3685 C CA . THR B 1 176 ? 51.451 15.695 8.719 1.00 11.04 175 THR B CA 1
ATOM 3686 C C . THR B 1 176 ? 51.827 14.920 7.458 1.00 15.16 175 THR B C 1
ATOM 3687 O O . THR B 1 176 ? 52.606 13.965 7.516 1.00 15.61 175 THR B O 1
ATOM 3691 N N . CYS B 1 177 ? 51.236 15.289 6.323 1.00 11.31 176 CYS B N 1
ATOM 3692 C CA . CYS B 1 177 ? 51.429 14.513 5.095 1.00 13.07 176 CYS B CA 1
ATOM 3693 C C . CYS B 1 177 ? 51.333 15.297 3.793 1.00 11.87 176 CYS B C 1
ATOM 3694 O O . CYS B 1 177 ? 51.316 14.696 2.721 1.00 12.13 176 CYS B O 1
ATOM 3697 N N . ALA B 1 178 ? 51.323 16.624 3.860 1.00 11.08 177 ALA B N 1
ATOM 3698 C CA . ALA B 1 178 ? 51.024 17.422 2.693 1.00 10.44 177 ALA B CA 1
ATOM 3699 C C . ALA B 1 178 ? 51.541 18.846 2.825 1.00 11.05 177 ALA B C 1
ATOM 3700 O O . ALA B 1 178 ? 51.687 19.372 3.945 1.00 11.79 177 ALA B O 1
ATOM 3702 N N . ASN B 1 179 ? 51.876 19.436 1.673 1.00 8.92 178 ASN B N 1
ATOM 3703 C CA . ASN B 1 179 ? 52.220 20.836 1.593 1.00 9.63 178 ASN B CA 1
ATOM 3704 C C . ASN B 1 179 ? 50.931 21.661 1.549 1.00 8.50 178 ASN B C 1
ATOM 3705 O O . ASN B 1 179 ? 49.867 21.153 1.170 1.00 10.20 178 ASN B O 1
ATOM 3710 N N . LEU B 1 180 ? 51.054 22.922 1.928 1.00 7.74 179 LEU B N 1
ATOM 3711 C CA . LEU B 1 180 ? 49.929 23.864 1.953 1.00 8.22 179 LEU B CA 1
ATOM 3712 C C . LEU B 1 180 ? 50.072 24.984 0.960 1.00 7.88 179 LEU B C 1
ATOM 3713 O O . LEU B 1 180 ? 51.139 25.573 0.800 1.00 6.50 179 LEU B O 1
ATOM 3718 N N . PHE B 1 181 ? 48.945 25.322 0.329 1.00 7.72 180 PHE B N 1
ATOM 3719 C CA . PHE B 1 181 ? 48.812 26.446 -0.603 1.00 10.28 180 PHE B CA 1
ATOM 3720 C C . PHE B 1 181 ? 47.612 27.259 -0.130 1.00 10.03 180 PHE B C 1
ATOM 3721 O O . PHE B 1 181 ? 46.661 26.711 0.437 1.00 10.54 180 PHE B O 1
ATOM 3729 N N . LEU B 1 182 ? 47.634 28.554 -0.384 1.00 10.34 181 LEU B N 1
ATOM 3730 C CA . LEU B 1 182 ? 46.412 29.341 -0.292 1.00 10.69 181 LEU B CA 1
ATOM 3731 C C . LEU B 1 182 ? 46.234 30.213 -1.502 1.00 8.06 181 LEU B C 1
ATOM 3732 O O . LEU B 1 182 ? 47.163 30.439 -2.288 1.00 9.42 181 LEU B O 1
ATOM 3737 N N . ILE B 1 183 ? 45.020 30.707 -1.664 1.00 7.92 182 ILE B N 1
ATOM 3738 C CA . ILE B 1 183 ? 44.665 31.585 -2.771 1.00 6.49 182 ILE B CA 1
ATOM 3739 C C . ILE B 1 183 ? 44.077 32.837 -2.149 1.00 6.51 182 ILE B C 1
ATOM 3740 O O . ILE B 1 183 ? 43.195 32.736 -1.305 1.00 8.56 182 ILE B O 1
ATOM 3745 N N . GLU B 1 184 ? 44.596 33.994 -2.535 1.00 10.11 183 GLU B N 1
ATOM 3746 C CA . GLU B 1 184 ? 43.999 35.257 -2.182 1.00 11.86 183 GLU B CA 1
ATOM 3747 C C . GLU B 1 184 ? 44.060 36.191 -3.389 1.00 10.78 183 GLU B C 1
ATOM 3748 O O . GLU B 1 184 ? 45.137 36.380 -3.974 1.00 8.04 183 GLU B O 1
ATOM 3754 N N . ASN B 1 185 ? 42.899 36.775 -3.725 1.00 9.69 184 ASN B N 1
ATOM 3755 C CA A ASN B 1 185 ? 42.748 37.663 -4.891 0.50 10.90 184 ASN B CA 1
ATOM 3756 C CA B ASN B 1 185 ? 42.740 37.661 -4.890 0.50 10.41 184 ASN B CA 1
ATOM 3757 C C . ASN B 1 185 ? 43.358 37.050 -6.151 1.00 9.95 184 ASN B C 1
ATOM 3758 O O . ASN B 1 185 ? 44.120 37.705 -6.866 1.00 7.90 184 ASN B O 1
ATOM 3767 N N . ASN B 1 186 ? 43.027 35.776 -6.396 1.00 9.16 185 ASN B N 1
ATOM 3768 C CA . ASN B 1 186 ? 43.486 34.995 -7.551 1.00 9.10 185 ASN B CA 1
ATOM 3769 C C . ASN B 1 186 ? 44.988 34.789 -7.668 1.00 8.85 185 ASN B C 1
ATOM 3770 O O . ASN B 1 186 ? 45.502 34.503 -8.757 1.00 10.32 185 ASN B O 1
ATOM 3775 N N . ILE B 1 187 ? 45.690 34.955 -6.563 1.00 10.58 186 ILE B N 1
ATOM 3776 C CA . ILE B 1 187 ? 47.129 34.718 -6.507 1.00 7.88 186 ILE B CA 1
ATOM 3777 C C . ILE B 1 187 ? 47.376 33.561 -5.550 1.00 9.21 186 ILE B C 1
ATOM 3778 O O . ILE B 1 187 ? 46.754 33.493 -4.481 1.00 7.46 186 ILE B O 1
ATOM 3783 N N . LEU B 1 188 ? 48.270 32.662 -5.974 1.00 7.52 187 LEU B N 1
ATOM 3784 C CA . LEU B 1 188 ? 48.626 31.467 -5.210 1.00 8.05 187 LEU B CA 1
ATOM 3785 C C . LEU B 1 188 ? 49.810 31.800 -4.309 1.00 7.45 187 LEU B C 1
ATOM 3786 O O . LEU B 1 188 ? 50.744 32.432 -4.756 1.00 9.01 187 LEU B O 1
ATOM 3791 N N . TYR B 1 189 ? 49.775 31.337 -3.056 1.00 8.05 188 TYR B N 1
ATOM 3792 C CA . TYR B 1 189 ? 50.873 31.506 -2.107 1.00 8.58 188 TYR B CA 1
ATOM 3793 C C . TYR B 1 189 ? 51.191 30.133 -1.468 1.00 10.16 188 TYR B C 1
ATOM 3794 O O . TYR B 1 189 ? 50.291 29.299 -1.273 1.00 9.74 188 TYR B O 1
ATOM 3803 N N . THR B 1 190 ? 52.459 29.895 -1.178 1.00 10.04 189 THR B N 1
ATOM 3804 C CA . THR B 1 190 ? 52.874 28.674 -0.510 1.00 8.53 189 THR B CA 1
ATOM 3805 C C . THR B 1 190 ? 54.170 28.933 0.274 1.00 7.41 189 THR B C 1
ATOM 3806 O O . THR B 1 190 ? 54.957 29.792 -0.105 1.00 9.79 189 THR B O 1
ATOM 3810 N N . PRO B 1 191 ? 54.343 28.263 1.420 1.00 9.09 190 PRO B N 1
ATOM 3811 C CA . PRO B 1 191 ? 55.583 28.498 2.171 1.00 10.81 190 PRO B CA 1
ATOM 3812 C C . PRO B 1 191 ? 56.843 28.231 1.352 1.00 10.14 190 PRO B C 1
ATOM 3813 O O . PRO B 1 191 ? 56.846 27.353 0.464 1.00 10.16 190 PRO B O 1
ATOM 3817 N N . ARG B 1 192 ? 57.900 28.996 1.638 1.00 13.17 191 ARG B N 1
ATOM 3818 C CA A ARG B 1 192 ? 59.213 28.824 1.021 0.50 15.50 191 ARG B CA 1
ATOM 3819 C CA B ARG B 1 192 ? 59.189 28.804 0.967 0.50 14.38 191 ARG B CA 1
ATOM 3820 C C . ARG B 1 192 ? 59.871 27.533 1.480 1.00 17.76 191 ARG B C 1
ATOM 3821 O O . ARG B 1 192 ? 59.615 27.071 2.601 1.00 16.49 191 ARG B O 1
ATOM 3836 N N . VAL B 1 193 ? 60.739 26.955 0.642 1.00 18.50 192 VAL B N 1
ATOM 3837 C CA A VAL B 1 193 ? 61.543 25.808 1.058 0.70 21.99 192 VAL B CA 1
ATOM 3838 C CA B VAL B 1 193 ? 61.578 25.826 1.048 0.30 19.88 192 VAL B CA 1
ATOM 3839 C C . VAL B 1 193 ? 62.319 26.175 2.340 1.00 19.88 192 VAL B C 1
ATOM 3840 O O . VAL B 1 193 ? 62.400 25.379 3.243 1.00 22.47 192 VAL B O 1
ATOM 3847 N N . GLU B 1 194 ? 62.797 27.405 2.415 1.00 21.07 193 GLU B N 1
ATOM 3848 C CA . GLU B 1 194 ? 63.578 27.895 3.563 1.00 23.13 193 GLU B CA 1
ATOM 3849 C C . GLU B 1 194 ? 62.789 28.042 4.871 1.00 22.06 193 GLU B C 1
ATOM 3850 O O . GLU B 1 194 ? 63.401 28.219 5.922 1.00 21.83 193 GLU B O 1
ATOM 3856 N N . ASP B 1 195 ? 61.452 27.962 4.823 1.00 14.33 194 ASP B N 1
ATOM 3857 C CA . ASP B 1 195 ? 60.650 27.972 6.035 1.00 12.22 194 ASP B CA 1
ATOM 3858 C C . ASP B 1 195 ? 60.723 26.646 6.816 1.00 11.79 194 ASP B C 1
ATOM 3859 O O . ASP B 1 195 ? 60.179 26.557 7.929 1.00 12.01 194 ASP B O 1
ATOM 3864 N N . GLY B 1 196 ? 61.371 25.623 6.238 1.00 14.61 195 GLY B N 1
ATOM 3865 C CA . GLY B 1 196 ? 61.601 24.352 6.886 1.00 17.11 195 GLY B CA 1
ATOM 3866 C C . GLY B 1 196 ? 60.540 23.308 6.571 1.00 17.30 195 GLY B C 1
ATOM 3867 O O . GLY B 1 196 ? 59.926 22.727 7.468 1.00 19.37 195 GLY B O 1
ATOM 3868 N N . ILE B 1 197 ? 60.248 23.149 5.288 1.00 16.51 196 ILE B N 1
ATOM 3869 C CA . ILE B 1 197 ? 59.217 22.232 4.819 1.00 14.04 196 ILE B CA 1
ATOM 3870 C C . ILE B 1 197 ? 59.840 21.084 4.058 1.00 12.99 196 ILE B C 1
ATOM 3871 O O . ILE B 1 197 ? 61.012 21.151 3.655 1.00 14.71 196 ILE B O 1
ATOM 3876 N N . LEU B 1 198 ? 59.073 20.026 3.909 1.00 12.23 197 LEU B N 1
ATOM 3877 C CA . LEU B 1 198 ? 59.401 18.945 2.986 1.00 13.47 197 LEU B CA 1
ATOM 3878 C C . LEU B 1 198 ? 59.141 19.497 1.587 1.00 13.39 197 LEU B C 1
ATOM 3879 O O . LEU B 1 198 ? 58.028 19.942 1.313 1.00 12.63 197 LEU B O 1
ATOM 3884 N N . PRO B 1 199 ? 60.160 19.473 0.696 1.00 14.57 198 PRO B N 1
ATOM 3885 C CA . PRO B 1 199 ? 59.983 19.956 -0.682 1.00 15.91 198 PRO B CA 1
ATOM 3886 C C . PRO B 1 199 ? 59.191 18.956 -1.495 1.00 13.53 198 PRO B C 1
ATOM 3887 O O . PRO B 1 199 ? 59.747 18.075 -2.147 1.00 13.61 198 PRO B O 1
ATOM 3891 N N . GLY B 1 200 ? 57.869 19.046 -1.412 1.00 11.01 199 GLY B N 1
ATOM 3892 C CA . GLY B 1 200 ? 57.036 18.035 -2.047 1.00 8.76 199 GLY B CA 1
ATOM 3893 C C . GLY B 1 200 ? 57.188 18.019 -3.559 1.00 8.59 199 GLY B C 1
ATOM 3894 O O . GLY B 1 200 ? 57.440 19.068 -4.220 1.00 10.18 199 GLY B O 1
ATOM 3895 N N . ILE B 1 201 ? 57.042 16.815 -4.109 1.00 10.08 200 ILE B N 1
ATOM 3896 C CA . ILE B 1 201 ? 57.038 16.637 -5.563 1.00 11.75 200 ILE B CA 1
ATOM 3897 C C . ILE B 1 201 ? 55.778 17.273 -6.165 1.00 8.64 200 ILE B C 1
ATOM 3898 O O . ILE B 1 201 ? 55.841 17.855 -7.235 1.00 10.01 200 ILE B O 1
ATOM 3903 N N . THR B 1 202 ? 54.644 17.117 -5.496 1.00 9.94 201 THR B N 1
ATOM 3904 C CA . THR B 1 202 ? 53.386 17.604 -6.037 1.00 8.52 201 THR B CA 1
ATOM 3905 C C . THR B 1 202 ? 53.420 19.115 -6.037 1.00 10.73 201 THR B C 1
ATOM 3906 O O . THR B 1 202 ? 53.068 19.755 -7.031 1.00 11.55 201 THR B O 1
ATOM 3910 N N . ARG B 1 203 ? 53.881 19.674 -4.924 1.00 11.03 202 ARG B N 1
ATOM 3911 C CA . ARG B 1 203 ? 54.142 21.113 -4.770 1.00 10.46 202 ARG B CA 1
ATOM 3912 C C . ARG B 1 203 ? 55.003 21.638 -5.909 1.00 10.32 202 ARG B C 1
ATOM 3913 O O . ARG B 1 203 ? 54.679 22.635 -6.535 1.00 9.06 202 ARG B O 1
ATOM 3921 N N . ALA B 1 204 ? 56.127 20.964 -6.161 1.00 9.40 203 ALA B N 1
ATOM 3922 C CA . ALA B 1 204 ? 57.044 21.361 -7.243 1.00 11.72 203 ALA B CA 1
ATOM 3923 C C . ALA B 1 204 ? 56.376 21.333 -8.623 1.00 13.06 203 ALA B C 1
ATOM 3924 O O . ALA B 1 204 ? 56.577 22.247 -9.446 1.00 13.16 203 ALA B O 1
ATOM 3926 N N . ARG B 1 205 ? 55.599 20.277 -8.885 1.00 10.62 204 ARG B N 1
ATOM 3927 C CA . ARG B 1 205 ? 54.872 20.133 -10.166 1.00 11.10 204 ARG B CA 1
ATOM 3928 C C . ARG B 1 205 ? 53.851 21.249 -10.344 1.00 11.06 204 ARG B C 1
ATOM 3929 O O . ARG B 1 205 ? 53.721 21.821 -11.427 1.00 9.72 204 ARG B O 1
ATOM 3937 N N . LEU B 1 206 ? 53.143 21.564 -9.270 1.00 11.16 205 LEU B N 1
ATOM 3938 C CA A LEU B 1 206 ? 52.119 22.605 -9.298 0.50 10.62 205 LEU B CA 1
ATOM 3939 C CA B LEU B 1 206 ? 52.118 22.615 -9.317 0.50 11.05 205 LEU B CA 1
ATOM 3940 C C . LEU B 1 206 ? 52.743 23.971 -9.620 1.00 11.85 205 LEU B C 1
ATOM 3941 O O . LEU B 1 206 ? 52.248 24.706 -10.466 1.00 12.38 205 LEU B O 1
ATOM 3950 N N . ILE B 1 207 ? 53.849 24.291 -8.954 1.00 11.74 206 ILE B N 1
ATOM 3951 C CA . ILE B 1 207 ? 54.586 25.526 -9.232 1.00 11.28 206 ILE B CA 1
ATOM 3952 C C . ILE B 1 207 ? 55.025 25.607 -10.707 1.00 11.35 206 ILE B C 1
ATOM 3953 O O . ILE B 1 207 ? 54.842 26.636 -11.339 1.00 13.36 206 ILE B O 1
ATOM 3958 N N . SER B 1 208 ? 55.553 24.512 -11.243 1.00 11.63 207 SER B N 1
ATOM 3959 C CA A SER B 1 208 ? 55.965 24.444 -12.657 0.50 12.39 207 SER B CA 1
ATOM 3960 C CA B SER B 1 208 ? 55.970 24.454 -12.647 0.50 12.57 207 SER B CA 1
ATOM 3961 C C . SER B 1 208 ? 54.793 24.714 -13.581 1.00 11.41 207 SER B C 1
ATOM 3962 O O . SER B 1 208 ? 54.900 25.517 -14.494 1.00 12.95 207 SER B O 1
ATOM 3967 N N . HIS B 1 209 ? 53.674 24.026 -13.354 1.00 11.77 208 HIS B N 1
ATOM 3968 C CA . HIS B 1 209 ? 52.455 24.282 -14.111 1.00 11.87 208 HIS B CA 1
ATOM 3969 C C . HIS B 1 209 ? 52.032 25.754 -14.084 1.00 10.83 208 HIS B C 1
ATOM 3970 O O . HIS B 1 209 ? 51.646 26.295 -15.114 1.00 12.86 208 HIS B O 1
ATOM 3977 N N . CYS B 1 210 ? 52.091 26.394 -12.918 1.00 11.40 209 CYS B N 1
ATOM 3978 C CA . CYS B 1 210 ? 51.679 27.794 -12.798 1.00 12.61 209 CYS B CA 1
ATOM 3979 C C . CYS B 1 210 ? 52.611 28.665 -13.632 1.00 13.13 209 CYS B C 1
ATOM 3980 O O . CYS B 1 210 ? 52.153 29.546 -14.360 1.00 17.59 209 CYS B O 1
ATOM 3983 N N . GLN B 1 211 ? 53.907 28.383 -13.545 1.00 14.29 210 GLN B N 1
ATOM 3984 C CA . GLN B 1 211 ? 54.915 29.134 -14.320 1.00 16.46 210 GLN B CA 1
ATOM 3985 C C . GLN B 1 211 ? 54.708 28.991 -15.808 1.00 14.60 210 GLN B C 1
ATOM 3986 O O . GLN B 1 211 ? 54.749 29.984 -16.528 1.00 17.04 210 GLN B O 1
ATOM 3992 N N . GLN B 1 212 ? 54.438 27.766 -16.261 1.00 12.60 211 GLN B N 1
ATOM 3993 C CA . GLN B 1 212 ? 54.173 27.515 -17.667 1.00 14.99 211 GLN B CA 1
ATOM 3994 C C . GLN B 1 212 ? 52.919 28.240 -18.114 1.00 15.05 211 GLN B C 1
ATOM 3995 O O . GLN B 1 212 ? 52.875 28.709 -19.220 1.00 15.48 211 GLN B O 1
ATOM 4001 N N . HIS B 1 213 ? 51.912 28.315 -17.241 1.00 16.02 212 HIS B N 1
ATOM 4002 C CA . HIS B 1 213 ? 50.629 28.963 -17.557 1.00 14.42 212 HIS B CA 1
ATOM 4003 C C . HIS B 1 213 ? 50.533 30.447 -17.150 1.00 15.51 212 HIS B C 1
ATOM 4004 O O . HIS B 1 213 ? 49.461 31.050 -17.293 1.00 17.83 212 HIS B O 1
ATOM 4011 N N . LYS B 1 214 ? 51.656 31.040 -16.725 1.00 16.38 213 LYS B N 1
ATOM 4012 C CA . LYS B 1 214 ? 51.739 32.435 -16.220 1.00 16.89 213 LYS B CA 1
ATOM 4013 C C . LYS B 1 214 ? 50.602 32.759 -15.200 1.00 19.33 213 LYS B C 1
ATOM 4014 O O . LYS B 1 214 ? 49.967 33.827 -15.239 1.00 16.29 213 LYS B O 1
ATOM 4025 N N . SER B 1 216 ? 49.970 33.452 -11.363 1.00 18.98 215 SER B N 1
ATOM 4026 C CA . SER B 1 216 ? 50.846 34.022 -10.358 1.00 17.82 215 SER B CA 1
ATOM 4027 C C . SER B 1 216 ? 50.884 33.095 -9.154 1.00 17.21 215 SER B C 1
ATOM 4028 O O . SER B 1 216 ? 49.821 32.756 -8.618 1.00 10.66 215 SER B O 1
ATOM 4031 N N . VAL B 1 217 ? 52.107 32.703 -8.765 1.00 15.61 216 VAL B N 1
ATOM 4032 C CA . VAL B 1 217 ? 52.351 31.856 -7.590 1.00 16.20 216 VAL B CA 1
ATOM 4033 C C . VAL B 1 217 ? 53.544 32.399 -6.784 1.00 17.44 216 VAL B C 1
ATOM 4034 O O . VAL B 1 217 ? 54.615 32.603 -7.343 1.00 21.34 216 VAL B O 1
ATOM 4038 N N . GLN B 1 218 ? 53.358 32.598 -5.488 1.00 12.92 217 GLN B N 1
ATOM 4039 C CA . GLN B 1 218 ? 54.363 33.240 -4.660 1.00 12.10 217 GLN B CA 1
ATOM 4040 C C . GLN B 1 218 ? 54.800 32.308 -3.536 1.00 13.09 217 GLN B C 1
ATOM 4041 O O . GLN B 1 218 ? 53.985 31.917 -2.727 1.00 13.83 217 GLN B O 1
ATOM 4047 N N . GLU B 1 219 ? 56.099 32.014 -3.500 1.00 11.53 218 GLU B N 1
ATOM 4048 C CA . GLU B 1 219 ? 56.747 31.252 -2.441 1.00 11.19 218 GLU B CA 1
ATOM 4049 C C . GLU B 1 219 ? 57.285 32.204 -1.413 1.00 13.18 218 GLU B C 1
ATOM 4050 O O . GLU B 1 219 ? 58.354 32.818 -1.640 1.00 13.65 218 GLU B O 1
ATOM 4056 N N . ILE B 1 220 ? 56.524 32.385 -0.327 1.00 11.99 219 ILE B N 1
ATOM 4057 C CA . ILE B 1 220 ? 56.828 33.370 0.722 1.00 13.65 219 ILE B CA 1
ATOM 4058 C C . ILE B 1 220 ? 56.503 32.823 2.128 1.00 11.91 219 ILE B C 1
ATOM 4059 O O . ILE B 1 220 ? 55.774 31.839 2.282 1.00 11.59 219 ILE B O 1
ATOM 4064 N N . SER B 1 221 ? 57.024 33.496 3.140 1.00 12.69 220 SER B N 1
ATOM 4065 C CA . SER B 1 221 ? 56.732 33.115 4.518 1.00 13.14 220 SER B CA 1
ATOM 4066 C C . SER B 1 221 ? 55.344 33.631 4.828 1.00 14.23 220 SER B C 1
ATOM 4067 O O . SER B 1 221 ? 55.016 34.799 4.512 1.00 14.01 220 SER B O 1
ATOM 4070 N N . LEU B 1 222 ? 54.525 32.749 5.406 1.00 12.20 221 LEU B N 1
ATOM 4071 C CA . LEU B 1 222 ? 53.099 33.014 5.626 1.00 11.40 221 LEU B CA 1
ATOM 4072 C C . LEU B 1 222 ? 52.762 32.901 7.102 1.00 12.38 221 LEU B C 1
ATOM 4073 O O . LEU B 1 222 ? 53.065 31.894 7.735 1.00 10.39 221 LEU B O 1
ATOM 4078 N N . THR B 1 223 ? 52.141 33.941 7.649 1.00 12.30 222 THR B N 1
ATOM 4079 C CA . THR B 1 223 ? 51.679 33.917 9.049 1.00 15.35 222 THR B CA 1
ATOM 4080 C C . THR B 1 223 ? 50.315 33.210 9.131 1.00 15.71 222 THR B C 1
ATOM 4081 O O . THR B 1 223 ? 49.661 32.957 8.093 1.00 16.21 222 THR B O 1
ATOM 4085 N N . LYS B 1 224 ? 49.857 32.938 10.351 1.00 15.36 223 LYS B N 1
ATOM 4086 C CA . LYS B 1 224 ? 48.541 32.311 10.566 1.00 14.93 223 LYS B CA 1
ATOM 4087 C C . LYS B 1 224 ? 47.429 33.248 10.064 1.00 15.68 223 LYS B C 1
ATOM 4088 O O . LYS B 1 224 ? 46.430 32.796 9.499 1.00 16.06 223 LYS B O 1
ATOM 4094 N N . LYS B 1 225 ? 47.651 34.541 10.251 1.00 13.67 224 LYS B N 1
ATOM 4095 C CA . LYS B 1 225 ? 46.726 35.566 9.784 1.00 17.37 224 LYS B CA 1
ATOM 4096 C C . LYS B 1 225 ? 46.547 35.532 8.263 1.00 16.57 224 LYS B C 1
ATOM 4097 O O . LYS B 1 225 ? 45.440 35.748 7.784 1.00 17.86 224 LYS B O 1
ATOM 4103 N N . ARG B 1 226 ? 47.610 35.268 7.503 1.00 16.09 225 ARG B N 1
ATOM 4104 C CA . ARG B 1 226 ? 47.465 35.075 6.037 1.00 15.57 225 ARG B CA 1
ATOM 4105 C C . ARG B 1 226 ? 46.538 33.938 5.675 1.00 14.09 225 ARG B C 1
ATOM 4106 O O . ARG B 1 226 ? 45.756 34.051 4.716 1.00 13.86 225 ARG B O 1
ATOM 4114 N N . ILE B 1 227 ? 46.621 32.833 6.412 1.00 10.81 226 ILE B N 1
ATOM 4115 C CA . ILE B 1 227 ? 45.754 31.686 6.152 1.00 16.73 226 ILE B CA 1
ATOM 4116 C C . ILE B 1 227 ? 44.318 32.057 6.482 1.00 17.83 226 ILE B C 1
ATOM 4117 O O . ILE B 1 227 ? 43.398 31.830 5.676 1.00 17.65 226 ILE B O 1
ATOM 4122 N N . GLU B 1 228 ? 44.120 32.657 7.648 1.00 16.38 227 GLU B N 1
ATOM 4123 C CA A GLU B 1 228 ? 42.778 33.009 8.125 0.50 18.42 227 GLU B CA 1
ATOM 4124 C CA B GLU B 1 228 ? 42.746 32.938 8.082 0.50 17.60 227 GLU B CA 1
ATOM 4125 C C . GLU B 1 228 ? 42.069 33.934 7.148 1.00 17.21 227 GLU B C 1
ATOM 4126 O O . GLU B 1 228 ? 40.866 33.831 6.954 1.00 23.09 227 GLU B O 1
ATOM 4137 N N . ASP B 1 229 ? 42.840 34.832 6.529 1.00 15.44 228 ASP B N 1
ATOM 4138 C CA . ASP B 1 229 ? 42.327 35.780 5.530 1.00 14.97 228 ASP B CA 1
ATOM 4139 C C . ASP B 1 229 ? 42.260 35.262 4.076 1.00 13.93 228 ASP B C 1
ATOM 4140 O O . ASP B 1 229 ? 41.795 35.990 3.205 1.00 14.80 228 ASP B O 1
ATOM 4145 N N . ALA B 1 230 ? 42.692 34.029 3.819 1.00 12.98 229 ALA B N 1
ATOM 4146 C CA . ALA B 1 230 ? 42.691 33.465 2.455 1.00 11.79 229 ALA B CA 1
ATOM 4147 C C . ALA B 1 230 ? 41.296 33.260 1.872 1.00 10.79 229 ALA B C 1
ATOM 4148 O O . ALA B 1 230 ? 40.355 33.014 2.614 1.00 14.07 229 ALA B O 1
ATOM 4150 N N . ASP B 1 231 ? 41.179 33.303 0.542 1.00 8.04 230 ASP B N 1
ATOM 4151 C CA . ASP B 1 231 ? 39.937 32.963 -0.143 1.00 10.55 230 ASP B CA 1
ATOM 4152 C C . ASP B 1 231 ? 39.710 31.453 -0.130 1.00 11.20 230 ASP B C 1
ATOM 4153 O O . ASP B 1 231 ? 38.567 30.985 0.040 1.00 11.71 230 ASP B O 1
ATOM 4158 N N . ALA B 1 232 ? 40.800 30.702 -0.323 1.00 9.72 231 ALA B N 1
ATOM 4159 C CA . ALA B 1 232 ? 40.774 29.247 -0.247 1.00 7.34 231 ALA B CA 1
ATOM 4160 C C . ALA B 1 232 ? 42.123 28.769 0.188 1.00 8.71 231 ALA B C 1
ATOM 4161 O O . ALA B 1 232 ? 43.109 29.490 0.041 1.00 6.95 231 ALA B O 1
ATOM 4163 N N . VAL B 1 233 ? 42.122 27.535 0.673 1.00 8.74 232 VAL B N 1
ATOM 4164 C CA . VAL B 1 233 ? 43.294 26.881 1.188 1.00 8.27 232 VAL B CA 1
ATOM 4165 C C . VAL B 1 233 ? 43.196 25.455 0.734 1.00 9.58 232 VAL B C 1
ATOM 4166 O O . VAL B 1 233 ? 42.109 24.831 0.784 1.00 10.34 232 VAL B O 1
ATOM 4170 N N . PHE B 1 234 ? 44.328 24.897 0.336 1.00 11.83 233 PHE B N 1
ATOM 4171 C CA . PHE B 1 234 ? 44.348 23.460 -0.109 1.00 7.19 233 PHE B CA 1
ATOM 4172 C C . PHE B 1 234 ? 45.712 22.811 0.112 1.00 7.95 233 PHE B C 1
ATOM 4173 O O . PHE B 1 234 ? 46.720 23.479 0.333 1.00 9.27 233 PHE B O 1
ATOM 4181 N N . LEU B 1 235 ? 45.728 21.489 0.091 1.00 8.60 234 LEU B N 1
ATOM 4182 C CA . LEU B 1 235 ? 46.945 20.716 0.379 1.00 8.68 234 LEU B CA 1
ATOM 4183 C C . LEU B 1 235 ? 47.345 19.859 -0.807 1.00 11.23 234 LEU B C 1
ATOM 4184 O O . LEU B 1 235 ? 46.507 19.532 -1.629 1.00 9.54 234 LEU B O 1
ATOM 4189 N N . THR B 1 236 ? 48.612 19.463 -0.863 1.00 8.88 235 THR B N 1
ATOM 4190 C CA . THR B 1 236 ? 49.099 18.675 -1.976 1.00 10.06 235 THR B CA 1
ATOM 4191 C C . THR B 1 236 ? 49.979 17.535 -1.465 1.00 8.67 235 THR B C 1
ATOM 4192 O O . THR B 1 236 ? 50.789 17.717 -0.554 1.00 8.71 235 THR B O 1
ATOM 4196 N N . ASN B 1 237 ? 49.810 16.370 -2.073 1.00 8.58 236 ASN B N 1
ATOM 4197 C CA . ASN B 1 237 ? 50.751 15.269 -1.954 1.00 9.61 236 ASN B CA 1
ATOM 4198 C C . ASN B 1 237 ? 50.556 14.269 -3.097 1.00 9.54 236 ASN B C 1
ATOM 4199 O O . ASN B 1 237 ? 49.622 14.407 -3.890 1.00 9.16 236 ASN B O 1
ATOM 4204 N N . SER B 1 238 ? 51.460 13.302 -3.202 1.00 9.00 237 SER B N 1
ATOM 4205 C CA . SER B 1 238 ? 51.497 12.433 -4.392 1.00 9.86 237 SER B CA 1
ATOM 4206 C C . SER B 1 238 ? 50.317 11.510 -4.415 1.00 9.85 237 SER B C 1
ATOM 4207 O O . SER B 1 238 ? 49.794 11.241 -5.470 1.00 11.09 237 SER B O 1
ATOM 4210 N N . LEU B 1 239 ? 49.896 11.015 -3.251 1.00 9.28 238 LEU B N 1
ATOM 4211 C CA . LEU B 1 239 ? 48.794 10.051 -3.219 1.00 11.81 238 LEU B CA 1
ATOM 4212 C C . LEU B 1 239 ? 47.428 10.670 -3.402 1.00 13.16 238 LEU B C 1
ATOM 4213 O O . LEU B 1 239 ? 46.570 10.082 -4.072 1.00 13.59 238 LEU B O 1
ATOM 4218 N N . GLN B 1 240 ? 47.210 11.836 -2.817 1.00 11.53 239 GLN B N 1
ATOM 4219 C CA . GLN B 1 240 ? 45.885 12.446 -2.850 1.00 13.40 239 GLN B CA 1
ATOM 4220 C C . GLN B 1 240 ? 45.748 13.571 -3.873 1.00 14.08 239 GLN B C 1
ATOM 4221 O O . GLN B 1 240 ? 44.642 13.941 -4.184 1.00 13.69 239 GLN B O 1
ATOM 4227 N N . GLY B 1 241 ? 46.859 14.071 -4.424 1.00 11.69 240 GLY B N 1
ATOM 4228 C CA . GLY B 1 241 ? 46.853 15.233 -5.281 1.00 13.02 240 GLY B CA 1
ATOM 4229 C C . GLY B 1 241 ? 46.432 16.425 -4.449 1.00 11.92 240 GLY B C 1
ATOM 4230 O O . GLY B 1 241 ? 46.930 16.630 -3.334 1.00 13.23 240 GLY B O 1
ATOM 4231 N N . ILE B 1 242 ? 45.504 17.200 -4.972 1.00 10.08 241 ILE B N 1
ATOM 4232 C CA . ILE B 1 242 ? 45.026 18.377 -4.290 1.00 10.24 241 ILE B CA 1
ATOM 4233 C C . ILE B 1 242 ? 43.838 17.981 -3.411 1.00 10.84 241 ILE B C 1
ATOM 4234 O O . ILE B 1 242 ? 42.886 17.314 -3.887 1.00 13.15 241 ILE B O 1
ATOM 4239 N N . ARG B 1 243 ? 43.886 18.421 -2.157 1.00 10.57 242 ARG B N 1
ATOM 4240 C CA . ARG B 1 243 ? 42.820 18.188 -1.179 1.00 10.67 242 ARG B CA 1
ATOM 4241 C C . ARG B 1 243 ? 42.366 19.557 -0.690 1.00 12.10 242 ARG B C 1
ATOM 4242 O O . ARG B 1 243 ? 43.175 20.392 -0.253 1.00 11.22 242 ARG B O 1
ATOM 4250 N N . ARG B 1 244 ? 41.057 19.794 -0.782 1.00 10.03 243 ARG B N 1
ATOM 4251 C CA . ARG B 1 244 ? 40.500 21.079 -0.394 1.00 8.90 243 ARG B CA 1
ATOM 4252 C C . ARG B 1 244 ? 40.416 21.148 1.111 1.00 8.24 243 ARG B C 1
ATOM 4253 O O . ARG B 1 244 ? 40.187 20.131 1.765 1.00 10.89 243 ARG B O 1
ATOM 4261 N N . VAL B 1 245 ? 40.602 22.350 1.646 1.00 6.34 244 VAL B N 1
ATOM 4262 C CA . VAL B 1 245 ? 40.549 22.597 3.097 1.00 7.51 244 VAL B CA 1
ATOM 4263 C C . VAL B 1 245 ? 39.276 23.371 3.454 1.00 7.44 244 VAL B C 1
ATOM 4264 O O . VAL B 1 245 ? 39.017 24.445 2.926 1.00 9.13 244 VAL B O 1
ATOM 4268 N N . LEU B 1 246 ? 38.479 22.780 4.335 1.00 8.59 245 LEU B N 1
ATOM 4269 C CA . LEU B 1 246 ? 37.231 23.366 4.812 1.00 9.78 245 LEU B CA 1
ATOM 4270 C C . LEU B 1 246 ? 37.477 24.349 5.938 1.00 9.73 245 LEU B C 1
ATOM 4271 O O . LEU B 1 246 ? 36.804 25.368 6.022 1.00 11.22 245 LEU B O 1
ATOM 4276 N N . SER B 1 247 ? 38.438 24.061 6.802 1.00 7.47 246 SER B N 1
ATOM 4277 C CA . SER B 1 247 ? 38.643 24.882 7.982 1.00 9.84 246 SER B CA 1
ATOM 4278 C C . SER B 1 247 ? 40.009 24.722 8.609 1.00 10.00 246 SER B C 1
ATOM 4279 O O . SER B 1 247 ? 40.609 23.657 8.504 1.00 8.33 246 SER B O 1
ATOM 4282 N N . LEU B 1 248 ? 40.443 25.777 9.311 1.00 9.88 247 LEU B N 1
ATOM 4283 C CA . LEU B 1 248 ? 41.608 25.745 10.202 1.00 9.51 247 LEU B CA 1
ATOM 4284 C C . LEU B 1 248 ? 41.140 26.271 11.565 1.00 10.66 247 LEU B C 1
ATOM 4285 O O . LEU B 1 248 ? 40.699 27.415 11.649 1.00 12.15 247 LEU B O 1
ATOM 4290 N N . ASP B 1 249 ? 41.244 25.443 12.610 1.00 12.14 248 ASP B N 1
ATOM 4291 C CA . ASP B 1 249 ? 40.775 25.823 13.954 1.00 9.43 248 ASP B CA 1
ATOM 4292 C C . ASP B 1 249 ? 39.310 26.285 13.834 1.00 13.97 248 ASP B C 1
ATOM 4293 O O . ASP B 1 249 ? 38.480 25.554 13.288 1.00 14.78 248 ASP B O 1
ATOM 4298 N N . ASN B 1 250 ? 39.003 27.491 14.281 1.00 13.28 249 ASN B N 1
ATOM 4299 C CA . ASN B 1 250 ? 37.640 28.021 14.149 1.00 19.53 249 ASN B CA 1
ATOM 4300 C C . ASN B 1 250 ? 37.441 28.957 12.955 1.00 19.64 249 ASN B C 1
ATOM 4301 O O . ASN B 1 250 ? 36.793 29.993 13.059 1.00 19.29 249 ASN B O 1
ATOM 4306 N N . ILE B 1 251 ? 37.954 28.573 11.799 1.00 17.56 250 ILE B N 1
ATOM 4307 C CA . ILE B 1 251 ? 37.844 29.420 10.618 1.00 16.10 250 ILE B CA 1
ATOM 4308 C C . ILE B 1 251 ? 37.430 28.528 9.459 1.00 16.99 250 ILE B C 1
ATOM 4309 O O . ILE B 1 251 ? 38.139 27.574 9.133 1.00 15.75 250 ILE B O 1
ATOM 4314 N N . ILE B 1 252 ? 36.268 28.831 8.880 1.00 15.00 251 ILE B N 1
ATOM 4315 C CA A ILE B 1 252 ? 35.704 28.085 7.762 0.50 13.70 251 ILE B CA 1
ATOM 4316 C CA B ILE B 1 252 ? 35.742 28.068 7.761 0.50 13.43 251 ILE B CA 1
ATOM 4317 C C . ILE B 1 252 ? 36.046 28.841 6.484 1.00 14.07 251 ILE B C 1
ATOM 4318 O O . ILE B 1 252 ? 35.900 30.066 6.441 1.00 16.64 251 ILE B O 1
ATOM 4327 N N . PHE B 1 253 ? 36.470 28.111 5.453 1.00 11.67 252 PHE B N 1
ATOM 4328 C CA . PHE B 1 253 ? 36.757 28.649 4.140 1.00 9.58 252 PHE B CA 1
ATOM 4329 C C . PHE B 1 253 ? 35.767 28.155 3.090 1.00 11.29 252 PHE B C 1
ATOM 4330 O O . PHE B 1 253 ? 35.226 27.045 3.189 1.00 10.73 252 PHE B O 1
ATOM 4338 N N . GLU B 1 254 ? 35.571 28.977 2.060 1.00 9.63 253 GLU B N 1
ATOM 4339 C CA . GLU B 1 254 ? 35.009 28.503 0.810 1.00 11.23 253 GLU B CA 1
ATOM 4340 C C . GLU B 1 254 ? 35.986 27.480 0.206 1.00 11.37 253 GLU B C 1
ATOM 4341 O O . GLU B 1 254 ? 37.190 27.750 0.119 1.00 13.78 253 GLU B O 1
ATOM 4347 N N . VAL B 1 255 ? 35.465 26.313 -0.177 1.00 11.98 254 VAL B N 1
ATOM 4348 C CA . VAL B 1 255 ? 36.290 25.225 -0.718 1.00 12.57 254 VAL B CA 1
ATOM 4349 C C . VAL B 1 255 ? 36.463 25.252 -2.235 1.00 14.05 254 VAL B C 1
ATOM 4350 O O . VAL B 1 255 ? 37.382 24.621 -2.766 1.00 15.84 254 VAL B O 1
ATOM 4354 N N . ASN B 1 256 ? 35.635 26.026 -2.925 1.00 14.15 255 ASN B N 1
ATOM 4355 C CA . ASN B 1 256 ? 35.698 26.101 -4.390 1.00 13.91 255 ASN B CA 1
ATOM 4356 C C . ASN B 1 256 ? 36.474 27.319 -4.874 1.00 12.72 255 ASN B C 1
ATOM 4357 O O . ASN B 1 256 ? 36.395 28.404 -4.297 1.00 13.33 255 ASN B O 1
ATOM 4362 N N . HIS B 1 257 ? 37.236 27.110 -5.939 1.00 14.30 256 HIS B N 1
ATOM 4363 C CA . HIS B 1 257 ? 37.924 28.177 -6.634 1.00 12.80 256 HIS B CA 1
ATOM 4364 C C . HIS B 1 257 ? 38.276 27.672 -8.008 1.00 11.85 256 HIS B C 1
ATOM 4365 O O . HIS B 1 257 ? 38.723 26.545 -8.147 1.00 11.67 256 HIS B O 1
ATOM 4372 N N . PRO B 1 258 ? 38.076 28.503 -9.042 1.00 11.33 257 PRO B N 1
ATOM 4373 C CA . PRO B 1 258 ? 38.455 28.068 -10.399 1.00 11.54 257 PRO B CA 1
ATOM 4374 C C . PRO B 1 258 ? 39.927 27.681 -10.557 1.00 8.36 257 PRO B C 1
ATOM 4375 O O . PRO B 1 258 ? 40.262 26.788 -11.359 1.00 6.17 257 PRO B O 1
ATOM 4379 N N . ILE B 1 259 ? 40.809 28.331 -9.792 1.00 7.74 258 ILE B N 1
ATOM 4380 C CA . ILE B 1 259 ? 42.226 28.003 -9.825 1.00 6.80 258 ILE B CA 1
ATOM 4381 C C . ILE B 1 259 ? 42.470 26.569 -9.370 1.00 9.36 258 ILE B C 1
ATOM 4382 O O . ILE B 1 259 ? 43.233 25.841 -9.985 1.00 9.51 258 ILE B O 1
ATOM 4387 N N . ILE B 1 260 ? 41.746 26.153 -8.347 1.00 8.36 259 ILE B N 1
ATOM 4388 C CA . ILE B 1 260 ? 41.851 24.771 -7.845 1.00 10.03 259 ILE B CA 1
ATOM 4389 C C . ILE B 1 260 ? 41.380 23.774 -8.920 1.00 7.79 259 ILE B C 1
ATOM 4390 O O . ILE B 1 260 ? 42.065 22.766 -9.173 1.00 10.33 259 ILE B O 1
ATOM 4395 N N . ASP B 1 261 ? 40.257 24.042 -9.580 1.00 7.45 260 ASP B N 1
ATOM 4396 C CA . ASP B 1 261 ? 39.812 23.128 -10.646 1.00 8.51 260 ASP B CA 1
ATOM 4397 C C . ASP B 1 261 ? 40.802 23.029 -11.808 1.00 8.76 260 ASP B C 1
ATOM 4398 O O . ASP B 1 261 ? 41.053 21.936 -12.318 1.00 9.57 260 ASP B O 1
ATOM 4403 N N . LYS B 1 262 ? 41.381 24.156 -12.187 1.00 8.50 261 LYS B N 1
ATOM 4404 C CA . LYS B 1 262 ? 42.409 24.173 -13.222 1.00 10.87 261 LYS B CA 1
ATOM 4405 C C . LYS B 1 262 ? 43.638 23.340 -12.809 1.00 9.32 261 LYS B C 1
ATOM 4406 O O . LYS B 1 262 ? 44.152 22.550 -13.590 1.00 7.85 261 LYS B O 1
ATOM 4412 N N . LEU B 1 263 ? 44.124 23.545 -11.595 1.00 8.73 262 LEU B N 1
ATOM 4413 C CA . LEU B 1 263 ? 45.293 22.804 -11.119 1.00 9.04 262 LEU B CA 1
ATOM 4414 C C . LEU B 1 263 ? 45.032 21.290 -11.009 1.00 8.83 262 LEU B C 1
ATOM 4415 O O . LEU B 1 263 ? 45.884 20.494 -11.404 1.00 9.05 262 LEU B O 1
ATOM 4420 N N . ILE B 1 264 ? 43.845 20.895 -10.549 1.00 8.97 263 ILE B N 1
ATOM 4421 C CA . ILE B 1 264 ? 43.455 19.478 -10.547 1.00 10.24 263 ILE B CA 1
ATOM 4422 C C . ILE B 1 264 ? 43.510 18.892 -11.966 1.00 12.18 263 ILE B C 1
ATOM 4423 O O . ILE B 1 264 ? 44.088 17.794 -12.196 1.00 10.95 263 ILE B O 1
ATOM 4428 N N . PHE B 1 265 ? 42.975 19.642 -12.919 1.00 11.87 264 PHE B N 1
ATOM 4429 C CA . PHE B 1 265 ? 42.993 19.196 -14.298 1.00 11.81 264 PHE B CA 1
ATOM 4430 C C . PHE B 1 265 ? 44.421 18.995 -14.777 1.00 12.58 264 PHE B C 1
ATOM 4431 O O . PHE B 1 265 ? 44.750 17.939 -15.322 1.00 14.48 264 PHE B O 1
ATOM 4439 N N . LEU B 1 266 ? 45.279 19.991 -14.549 1.00 10.81 265 LEU B N 1
ATOM 4440 C CA . LEU B 1 266 ? 46.651 19.931 -15.042 1.00 13.58 265 LEU B CA 1
ATOM 4441 C C . LEU B 1 266 ? 47.468 18.790 -14.408 1.00 15.96 265 LEU B C 1
ATOM 4442 O O . LEU B 1 266 ? 48.160 18.044 -15.114 1.00 15.23 265 LEU B O 1
ATOM 4447 N N . LEU B 1 267 ? 47.352 18.631 -13.096 1.00 16.33 266 LEU B N 1
ATOM 4448 C CA . LEU B 1 267 ? 48.042 17.529 -12.411 1.00 21.20 266 LEU B CA 1
ATOM 4449 C C . LEU B 1 267 ? 47.560 16.198 -12.974 1.00 21.83 266 LEU B C 1
ATOM 4450 O O . LEU B 1 267 ? 48.362 15.303 -13.152 1.00 22.89 266 LEU B O 1
ATOM 4455 N N . ASN B 1 268 ? 46.272 16.106 -13.279 1.00 23.26 267 ASN B N 1
ATOM 4456 C CA . ASN B 1 268 ? 45.680 14.885 -13.849 1.00 26.97 267 ASN B CA 1
ATOM 4457 C C . ASN B 1 268 ? 46.166 14.521 -15.232 1.00 27.98 267 ASN B C 1
ATOM 4458 O O . ASN B 1 268 ? 46.278 13.339 -15.520 1.00 27.16 267 ASN B O 1
ATOM 4463 N N . GLN B 1 269 ? 46.410 15.515 -16.093 1.00 28.96 268 GLN B N 1
ATOM 4464 C CA A GLN B 1 269 ? 46.850 15.206 -17.444 0.50 30.15 268 GLN B CA 1
ATOM 4465 C CA B GLN B 1 269 ? 46.893 15.291 -17.464 0.50 29.89 268 GLN B CA 1
ATOM 4466 C C . GLN B 1 269 ? 48.313 14.740 -17.492 1.00 32.58 268 GLN B C 1
ATOM 4467 O O . GLN B 1 269 ? 48.711 14.067 -18.438 1.00 34.27 268 GLN B O 1
ATOM 4478 N N . ASP B 1 270 ? 49.099 15.052 -16.463 1.00 35.40 269 ASP B N 1
ATOM 4479 C CA . ASP B 1 270 ? 50.530 14.720 -16.486 1.00 38.80 269 ASP B CA 1
ATOM 4480 C C . ASP B 1 270 ? 50.793 13.231 -16.493 1.00 41.99 269 ASP B C 1
ATOM 4481 O O . ASP B 1 270 ? 50.458 12.531 -15.523 1.00 43.49 269 ASP B O 1
ATOM 4486 N N . GLU B 1 271 ? 51.422 12.773 -17.578 1.00 45.04 270 GLU B N 1
ATOM 4487 C CA . GLU B 1 271 ? 51.779 11.366 -17.769 1.00 46.92 270 GLU B CA 1
ATOM 4488 C C . GLU B 1 271 ? 53.284 11.097 -17.515 1.00 47.72 270 GLU B C 1
ATOM 4489 O O . GLU B 1 271 ? 53.798 10.044 -17.916 1.00 49.79 270 GLU B O 1
ATOM 4491 N N . SER B 1 272 ? 53.984 12.025 -16.849 1.00 46.01 271 SER B N 1
ATOM 4492 C CA . SER B 1 272 ? 55.418 11.839 -16.549 1.00 44.11 271 SER B CA 1
ATOM 4493 C C . SER B 1 272 ? 55.631 10.844 -15.385 1.00 42.06 271 SER B C 1
ATOM 4494 O O . SER B 1 272 ? 54.717 10.459 -14.640 1.00 36.60 271 SER B O 1
#

Foldseek 3Di:
DEAEDDPCLDDADPQFCVVVWQKFKDKWWAAQLRTFPLCSLVQVCVQCVVVVQDDPADSVRSRVVSSVQCVVVVPGGWIKMKMKTQGGFDDDPPTGRPYIYIYIDTDHDDADADAFAEEEDDDAAALPPQPAQTGPPLVVQVVQQVVQVVVPTRWYWHAHPVQFTEDISAWFKWFAAPNAIEGEAVSRRHHPAPLNVVLVVVCVVVDHYYHHTHHPVNVLPTQFMWTAHNRHGIYGHQYYPPRGHDRDDPVSVVSVVVVVVSD/DEAEDDPCLDDADPQFCVVVWQKFKDKFWAAQLATDPLCSLVQRCVQCVVVVQDDPADSVRSRVVSSVQSVVVVPGTWIKMKMKTQHHFDDDNPTGRPYIYIYIDTDHDDQDAPFFFEEEDDDAAALPPLVQQTGPPLVVQVVQQVVQVVVPGGWYWHAHPVQFTEDISAWFKWFAAPNAIEGAAVSRNHHPAPLVVVLVVVCVVVDHYYHHTHHPVNVLPTQFMWTAHNRNGIHGHQYYDPGGHDRDDVSVVVSVVVVVVDPD

CATH classification: 3.30.470.10 (+1 more: 3.20.10.10)

Nearest PDB structures (foldseek):
  5cm0-assembly1_A-2  TM=8.933E-01  e=1.100E-21  Geoglobus acetivorans
  3u0g-assembly2_B  TM=9.093E-01  e=3.931E-21  Burkholderia pseudomallei
  1a3g-assembly1_A  TM=9.091E-01  e=2.571E-21  Escherichia coli
  7z79-assembly1_D  TM=8.980E-01  e=3.946E-19  Variovorax paradoxus B4
  1wrv-assembly1_C  TM=8.948E-01  e=6.410E-19  Thermus thermophilus